Protein AF-A0A1F3D644-F1 (afdb_monomer)

Mean predicted aligned error: 4.01 Å

Nearest PDB structures (foldseek):
  5ezm-assembly1_A  TM=6.248E-01  e=5.198E-04  Cupriavidus metallidurans CH34
  5f15-assembly1_A  TM=6.757E-01  e=1.033E-03  Cupriavidus metallidurans CH34
  6p25-assembly1_B  TM=5.737E-01  e=3.617E-03  Saccharomyces cerevisiae W303
  6p2r-assembly1_A  TM=6.198E-01  e=1.266E-02  Saccharomyces cerevisiae W303
  6wby-assembly1_A  TM=5.459E-01  e=2.232E-01  Mycobacteroides abscessus

Secondary structure (DSSP, 8-state):
-HHHHHHHHHHHHHHHHHHHHTHHHHSS-TTHHHHHHHHHHHTT-TT---SS-GGGSTHHHHHHHHHHHHH---HHHHHHHHHHHHHHHHHHHHHHHHHHHH--HHHHHHHHHHHHTSHHHHHHTTSSSSHHHHHHHHHHHHHHHHHHTTSSS--HHHHHHHHHHHHHHHHH-GGGGHHHHHHHHHHHHSS--HHHHHHHHHHHHHHHHHHHHHHHHHHHHHHS--HHHHHHHHHHHTTT----GGGHHHHHTTTGGGHHHHHHHHHHHHHHHHH-TT-HHHHHHHHHHHHHHHHGGGSS---HHHHGGGHHHHHHHHHHHHGGGGGGHHHHHHHHHHHHHHHHHHHHHH--TTHHHHHHHHHHHHHHHHHHHHHHHHHHHHHHHHHHT--

pLDDT: mean 93.86, std 7.32, range [54.75, 98.75]

Structure (mmCIF, N/CA/C/O backbone):
data_AF-A0A1F3D644-F1
#
_entry.id   AF-A0A1F3D644-F1
#
loop_
_atom_site.group_PDB
_atom_site.id
_atom_site.type_symbol
_atom_site.label_atom_id
_atom_site.label_alt_id
_atom_site.label_comp_id
_atom_site.label_asym_id
_atom_site.label_entity_id
_atom_site.label_seq_id
_atom_site.pdbx_PDB_ins_code
_atom_site.Cartn_x
_atom_site.Cartn_y
_atom_site.Cartn_z
_atom_site.occupancy
_atom_site.B_iso_or_equiv
_atom_site.auth_seq_id
_atom_site.auth_comp_id
_atom_site.auth_asym_id
_atom_site.auth_atom_id
_atom_site.pdbx_PDB_model_num
ATOM 1 N N . MET A 1 1 ? -11.042 -21.777 6.339 1.00 71.31 1 MET A N 1
ATOM 2 C CA . MET A 1 1 ? -10.923 -22.038 4.882 1.00 71.31 1 MET A CA 1
ATOM 3 C C . MET A 1 1 ? -11.918 -21.221 4.054 1.00 71.31 1 MET A C 1
ATOM 5 O O . MET A 1 1 ? -11.476 -20.527 3.148 1.00 71.31 1 MET A O 1
ATOM 9 N N . ARG A 1 2 ? -13.222 -21.207 4.394 1.00 86.69 2 ARG A N 1
ATOM 10 C CA . ARG A 1 2 ? -14.263 -20.460 3.650 1.00 86.69 2 ARG A CA 1
ATOM 11 C C . ARG A 1 2 ? -13.953 -18.965 3.430 1.00 86.69 2 ARG A C 1
ATOM 13 O O . ARG A 1 2 ? -14.142 -18.473 2.323 1.00 86.69 2 ARG A O 1
ATOM 20 N N . THR A 1 3 ? -13.414 -18.254 4.426 1.00 89.75 3 THR A N 1
ATOM 21 C CA . THR A 1 3 ? -13.119 -16.812 4.293 1.00 89.75 3 THR A CA 1
ATOM 22 C C . THR A 1 3 ? -12.012 -16.511 3.279 1.00 89.75 3 THR A C 1
ATOM 24 O O . THR A 1 3 ? -12.145 -15.571 2.503 1.00 89.75 3 THR A O 1
ATOM 27 N N . ASN A 1 4 ? -10.954 -17.329 3.216 1.00 92.38 4 ASN A N 1
ATOM 28 C CA . ASN A 1 4 ? -9.869 -17.125 2.247 1.00 92.38 4 ASN A CA 1
ATOM 29 C C . ASN A 1 4 ? -10.370 -17.290 0.800 1.00 92.38 4 ASN A C 1
ATOM 31 O O . ASN A 1 4 ? -9.983 -16.510 -0.064 1.00 92.38 4 ASN A O 1
ATOM 35 N N . ILE A 1 5 ? -11.267 -18.255 0.554 1.00 96.38 5 ILE A N 1
ATOM 36 C CA . ILE A 1 5 ? -11.899 -18.454 -0.761 1.00 96.38 5 ILE A CA 1
ATOM 37 C C . ILE A 1 5 ? -12.723 -17.220 -1.138 1.00 96.38 5 ILE A C 1
ATOM 39 O O . ILE A 1 5 ? -12.602 -16.720 -2.250 1.00 96.38 5 ILE A O 1
ATOM 43 N N . LYS A 1 6 ? -13.502 -16.677 -0.191 1.00 97.38 6 LYS A N 1
ATOM 44 C CA . LYS A 1 6 ? -14.269 -15.443 -0.409 1.00 97.38 6 LYS A CA 1
ATOM 45 C C . LYS A 1 6 ? -13.363 -14.260 -0.766 1.00 97.38 6 LYS A C 1
ATOM 47 O O . LYS A 1 6 ? -13.674 -13.534 -1.699 1.00 97.38 6 LYS A O 1
ATOM 52 N N . VAL A 1 7 ? -12.251 -14.073 -0.049 1.00 97.88 7 VAL A N 1
ATOM 53 C CA . VAL A 1 7 ? -11.262 -13.020 -0.352 1.00 97.88 7 VAL A CA 1
ATOM 54 C C . VAL A 1 7 ? -10.728 -13.185 -1.775 1.00 97.88 7 VAL A C 1
ATOM 56 O O . VAL A 1 7 ? -10.781 -12.238 -2.551 1.00 97.88 7 VAL A O 1
ATOM 59 N N . PHE A 1 8 ? -10.279 -14.387 -2.138 1.00 98.19 8 PHE A N 1
ATOM 60 C CA . PHE A 1 8 ? -9.740 -14.665 -3.470 1.00 98.19 8 PHE A CA 1
ATOM 61 C C . PHE A 1 8 ? -10.771 -14.439 -4.586 1.00 98.19 8 PHE A C 1
ATOM 63 O O . PHE A 1 8 ? -10.467 -13.802 -5.593 1.00 98.19 8 PHE A O 1
ATOM 70 N N . PHE A 1 9 ? -12.005 -14.907 -4.394 1.00 98.38 9 PHE A N 1
ATOM 71 C CA . PHE A 1 9 ? -13.091 -14.728 -5.356 1.00 98.38 9 PHE A CA 1
ATOM 72 C C . PHE A 1 9 ? -13.423 -13.248 -5.577 1.00 98.38 9 PHE A C 1
ATOM 74 O O . PHE A 1 9 ? -13.484 -12.790 -6.715 1.00 98.38 9 PHE A O 1
ATOM 81 N N . THR A 1 10 ? -13.551 -12.472 -4.499 1.00 98.44 10 THR A N 1
ATOM 82 C CA . THR A 1 10 ? -13.788 -11.025 -4.581 1.00 98.44 10 THR A CA 1
ATOM 83 C C . THR A 1 10 ? -12.655 -10.300 -5.302 1.00 98.44 10 THR A C 1
ATOM 85 O O . THR A 1 10 ? -12.923 -9.475 -6.171 1.00 98.44 10 THR A O 1
ATOM 88 N N . LEU A 1 11 ? -11.397 -10.620 -4.981 1.00 98.56 11 LEU A N 1
ATOM 89 C CA . LEU A 1 11 ? -10.237 -10.050 -5.670 1.00 98.56 11 LEU A CA 1
ATOM 90 C C . LEU A 1 11 ? -10.244 -10.405 -7.160 1.00 98.56 11 LEU A C 1
ATOM 92 O O . LEU A 1 11 ? -9.953 -9.549 -7.983 1.00 98.56 11 LEU A O 1
ATOM 96 N N . THR A 1 12 ? -10.652 -11.623 -7.515 1.00 98.62 12 THR A N 1
ATOM 97 C CA . THR A 1 12 ? -10.769 -12.053 -8.916 1.00 98.62 12 THR A CA 1
ATOM 98 C C . THR A 1 12 ? -11.825 -11.254 -9.670 1.00 98.62 12 THR A C 1
ATOM 100 O O . THR A 1 12 ? -11.543 -10.743 -10.750 1.00 98.62 12 THR A O 1
ATOM 103 N N . ILE A 1 13 ? -13.014 -11.074 -9.086 1.00 98.56 13 ILE A N 1
ATOM 104 C CA . ILE A 1 13 ? -14.059 -10.234 -9.687 1.00 98.56 13 ILE A CA 1
ATOM 105 C C . ILE A 1 13 ? -13.549 -8.806 -9.883 1.00 98.56 13 ILE A C 1
ATOM 107 O O . ILE A 1 13 ? -13.704 -8.248 -10.965 1.00 98.56 13 ILE A O 1
ATOM 111 N N . LEU A 1 14 ? -12.923 -8.214 -8.862 1.00 98.50 14 LEU A N 1
ATOM 112 C CA . LEU A 1 14 ? -12.411 -6.847 -8.956 1.00 98.50 14 LEU A CA 1
ATOM 113 C C . LEU A 1 14 ? -11.285 -6.717 -9.982 1.00 98.50 14 LEU A C 1
ATOM 115 O O . LEU A 1 14 ? -11.281 -5.748 -10.730 1.00 98.50 14 LEU A O 1
ATOM 119 N N . ALA A 1 15 ? -10.383 -7.696 -10.076 1.00 98.31 15 ALA A N 1
ATOM 120 C CA . ALA A 1 15 ? -9.343 -7.708 -11.097 1.00 98.31 15 ALA A CA 1
ATOM 121 C C . ALA A 1 15 ? -9.950 -7.706 -12.508 1.00 98.31 15 ALA A C 1
ATOM 123 O O . ALA A 1 15 ? -9.527 -6.915 -13.344 1.00 98.31 15 ALA A O 1
ATOM 124 N N . ILE A 1 16 ? -10.985 -8.519 -12.753 1.00 98.31 16 ILE A N 1
ATOM 125 C CA . ILE A 1 16 ? -11.714 -8.546 -14.031 1.00 98.31 16 ILE A CA 1
ATOM 126 C C . ILE A 1 16 ? -12.410 -7.202 -14.293 1.00 98.31 16 ILE A C 1
ATOM 128 O O . ILE A 1 16 ? -12.305 -6.647 -15.385 1.00 98.31 16 ILE A O 1
ATOM 132 N N . VAL A 1 17 ? -13.090 -6.638 -13.293 1.00 98.12 17 VAL A N 1
ATOM 133 C CA . VAL A 1 17 ? -13.764 -5.336 -13.420 1.00 98.12 17 VAL A CA 1
ATOM 134 C C . VAL A 1 17 ? -12.760 -4.229 -13.755 1.00 98.12 17 VAL A C 1
ATOM 136 O O . VAL A 1 17 ? -12.981 -3.469 -14.694 1.00 98.12 17 VAL A O 1
ATOM 139 N N . TYR A 1 18 ? -11.636 -4.151 -13.041 1.00 97.75 18 TYR A N 1
ATOM 140 C CA . TYR A 1 18 ? -10.585 -3.160 -13.298 1.00 97.75 18 TYR A CA 1
ATOM 141 C C . TYR A 1 18 ? -9.893 -3.399 -14.634 1.00 97.75 18 TYR A C 1
ATOM 143 O O . TYR A 1 18 ? -9.520 -2.437 -15.310 1.00 97.75 18 TYR A O 1
ATOM 151 N N . TRP A 1 19 ? -9.770 -4.667 -15.039 1.00 96.12 19 TRP A N 1
ATOM 152 C CA . TRP A 1 19 ? -9.235 -5.037 -16.338 1.00 96.12 19 TRP A CA 1
ATOM 153 C C . TRP A 1 19 ? -9.996 -4.331 -17.459 1.00 96.12 19 TRP A C 1
ATOM 155 O O . TRP A 1 19 ? -9.371 -3.632 -18.255 1.00 96.12 19 TRP A O 1
ATOM 165 N N . PHE A 1 20 ? -11.325 -4.453 -17.456 1.00 97.12 20 PHE A N 1
ATOM 166 C CA . PHE A 1 20 ? -12.195 -3.884 -18.484 1.00 97.12 20 PHE A CA 1
ATOM 167 C C . PHE A 1 20 ? -12.433 -2.380 -18.329 1.00 97.12 20 PHE A C 1
ATOM 169 O O . PHE A 1 20 ? -12.376 -1.654 -19.318 1.00 97.12 20 PHE A O 1
ATOM 176 N N . LEU A 1 21 ? -12.678 -1.887 -17.110 1.00 96.69 21 LEU A N 1
ATOM 177 C CA . LEU A 1 21 ? -13.013 -0.473 -16.905 1.00 96.69 21 LEU A CA 1
ATOM 178 C C . LEU A 1 21 ? -11.861 0.466 -17.268 1.00 96.69 21 LEU A C 1
ATOM 180 O O . LEU A 1 21 ? -12.111 1.535 -17.817 1.00 96.69 21 LEU A O 1
ATOM 184 N N . PHE A 1 22 ? -10.616 0.084 -16.977 1.00 96.06 22 PHE A N 1
ATOM 185 C CA . PHE A 1 22 ? -9.446 0.953 -17.148 1.00 96.06 22 PHE A CA 1
ATOM 186 C C . PHE A 1 22 ? -8.514 0.519 -18.286 1.00 96.06 22 PHE A C 1
ATOM 188 O O . PHE A 1 22 ? -7.377 0.984 -18.351 1.00 96.06 22 PHE A O 1
ATOM 195 N N . ASP A 1 23 ? -8.973 -0.344 -19.200 1.00 94.62 23 ASP A N 1
ATOM 196 C CA . ASP A 1 23 ? -8.156 -0.803 -20.334 1.00 94.62 23 ASP A CA 1
ATOM 197 C C . ASP A 1 23 ? -7.649 0.360 -21.201 1.00 94.62 23 ASP A C 1
ATOM 199 O O . ASP A 1 23 ? -6.472 0.411 -21.549 1.00 94.62 23 ASP A O 1
ATOM 203 N N . PHE A 1 24 ? -8.501 1.366 -21.426 1.00 93.06 24 PHE A N 1
ATOM 204 C CA . PHE A 1 24 ? -8.163 2.559 -22.208 1.00 93.06 24 PHE A CA 1
ATOM 205 C C . PHE A 1 24 ? -7.002 3.386 -21.628 1.00 93.06 24 PHE A C 1
ATOM 207 O O . PHE A 1 24 ? -6.379 4.142 -22.356 1.00 93.06 24 PHE A O 1
ATOM 214 N N . LEU A 1 25 ? -6.707 3.264 -20.330 1.00 91.19 25 LEU A N 1
ATOM 215 C CA . LEU A 1 25 ? -5.585 3.966 -19.698 1.00 91.19 25 LEU A CA 1
ATOM 216 C C . LEU A 1 25 ? -4.319 3.121 -19.632 1.00 91.19 25 LEU A C 1
ATOM 218 O O . LEU A 1 25 ? -3.231 3.680 -19.519 1.00 91.19 25 LEU A O 1
ATOM 222 N N . ARG A 1 26 ? -4.459 1.790 -19.627 1.00 88.06 26 ARG A N 1
ATOM 223 C CA . ARG A 1 26 ? -3.388 0.848 -19.281 1.00 88.06 26 ARG A CA 1
ATOM 224 C C . ARG A 1 26 ? -2.208 0.933 -20.240 1.00 88.06 26 ARG A C 1
ATOM 226 O O . ARG A 1 26 ? -1.066 0.776 -19.816 1.00 88.06 26 ARG A O 1
ATOM 233 N N . TRP A 1 27 ? -2.501 1.155 -21.516 1.00 82.94 27 TRP A N 1
ATOM 234 C CA . TRP A 1 27 ? -1.526 1.096 -22.603 1.00 82.94 27 TRP A CA 1
ATOM 235 C C . TRP A 1 27 ? -0.935 2.461 -22.964 1.00 82.94 27 TRP A C 1
ATOM 237 O O . TRP A 1 27 ? 0.142 2.519 -23.545 1.00 82.94 27 TRP A O 1
ATOM 247 N N . GLU A 1 28 ? -1.605 3.547 -22.580 1.00 82.06 28 GLU A N 1
ATOM 248 C CA . GLU A 1 28 ? -1.238 4.924 -22.939 1.00 82.06 28 GLU A CA 1
ATOM 249 C C . GLU A 1 28 ? -0.418 5.632 -21.845 1.00 82.06 28 GLU A C 1
ATOM 251 O O . GLU A 1 28 ? -0.185 6.838 -21.907 1.00 82.06 28 GLU A O 1
ATOM 256 N N . GLN A 1 29 ? 0.031 4.909 -20.811 1.00 84.00 29 GLN A N 1
ATOM 257 C CA . GLN A 1 29 ? 0.838 5.514 -19.752 1.00 84.00 29 GLN A CA 1
ATOM 258 C C . GLN A 1 29 ? 2.252 5.830 -20.236 1.00 84.00 29 GLN A C 1
ATOM 260 O O . GLN A 1 29 ? 2.992 4.943 -20.661 1.00 84.00 29 GLN A O 1
ATOM 265 N N . PHE A 1 30 ? 2.661 7.082 -20.037 1.00 83.88 30 PHE A N 1
ATOM 266 C CA . PHE A 1 30 ? 3.995 7.590 -20.368 1.00 83.88 30 PHE A CA 1
ATOM 267 C C . PHE A 1 30 ? 5.147 6.742 -19.795 1.00 83.88 30 PHE A C 1
ATOM 269 O O . PHE A 1 30 ? 6.180 6.565 -20.434 1.00 83.88 30 PHE A O 1
ATOM 276 N N . ASP A 1 31 ? 4.960 6.175 -18.602 1.00 88.19 31 ASP A N 1
ATOM 277 C CA . ASP A 1 31 ? 5.988 5.396 -17.905 1.00 88.19 31 ASP A CA 1
ATOM 278 C C . ASP A 1 31 ? 6.139 3.957 -18.445 1.00 88.19 31 ASP A C 1
ATOM 280 O O . ASP A 1 31 ? 7.180 3.328 -18.247 1.00 88.19 31 ASP A O 1
ATOM 284 N N . THR A 1 32 ? 5.119 3.406 -19.111 1.00 92.12 32 THR A N 1
ATOM 285 C CA . THR A 1 32 ? 5.095 1.994 -19.531 1.00 92.12 32 THR A CA 1
ATOM 286 C C . THR A 1 32 ? 6.203 1.631 -20.527 1.00 92.12 32 THR A C 1
ATOM 288 O O . THR A 1 32 ? 6.895 0.637 -20.280 1.00 92.12 32 THR A O 1
ATOM 291 N N . PRO A 1 33 ? 6.450 2.411 -21.601 1.00 93.56 33 PRO A N 1
ATOM 292 C CA . PRO A 1 33 ? 7.574 2.161 -22.501 1.00 93.56 33 PRO A CA 1
ATOM 293 C C . PRO A 1 33 ? 8.923 2.130 -21.769 1.00 93.56 33 PRO A C 1
ATOM 295 O O . PRO A 1 33 ? 9.761 1.288 -22.075 1.00 93.56 33 PRO A O 1
ATOM 298 N N . SER A 1 34 ? 9.096 2.964 -20.737 1.00 92.81 34 SER A N 1
ATOM 299 C CA . SER A 1 34 ? 10.322 3.018 -19.928 1.00 92.81 34 SER A CA 1
ATOM 300 C C . SER A 1 34 ? 10.576 1.727 -19.151 1.00 92.81 34 SER A C 1
ATOM 302 O O . SER A 1 34 ? 11.695 1.224 -19.126 1.00 92.81 34 SER A O 1
ATOM 304 N N . PHE A 1 35 ? 9.538 1.146 -18.539 1.00 95.19 35 PHE A N 1
ATOM 305 C CA . PHE A 1 35 ? 9.670 -0.130 -17.827 1.00 95.19 35 PHE A CA 1
ATOM 306 C C . PHE A 1 35 ? 9.973 -1.297 -18.773 1.00 95.19 35 PHE A C 1
ATOM 308 O O . PHE A 1 35 ? 10.780 -2.162 -18.436 1.00 95.19 35 PHE A O 1
ATOM 315 N N . ILE A 1 36 ? 9.355 -1.318 -19.957 1.00 96.50 36 ILE A N 1
ATOM 316 C CA . ILE A 1 36 ? 9.615 -2.345 -20.976 1.00 96.50 36 ILE A CA 1
ATOM 317 C C . ILE A 1 36 ? 11.047 -2.210 -21.513 1.00 96.50 36 ILE A C 1
ATOM 319 O O . ILE A 1 36 ? 11.777 -3.199 -21.543 1.00 96.50 36 ILE A O 1
ATOM 323 N N . GLY A 1 37 ? 11.458 -0.993 -21.880 1.00 96.56 37 GLY A N 1
ATOM 324 C CA . GLY A 1 37 ? 12.810 -0.695 -22.353 1.00 96.56 37 GLY A CA 1
ATOM 325 C C . GLY A 1 37 ? 13.875 -1.032 -21.311 1.00 96.56 37 GLY A C 1
ATOM 326 O O . GLY A 1 37 ? 14.861 -1.683 -21.644 1.00 96.56 37 GLY A O 1
ATOM 327 N N . GLY A 1 38 ? 13.645 -0.682 -20.042 1.00 96.00 38 GLY A N 1
ATOM 328 C CA . GLY A 1 38 ? 14.561 -0.999 -18.946 1.00 96.00 38 GLY A CA 1
ATOM 329 C C . GLY A 1 38 ? 14.694 -2.504 -18.697 1.00 96.00 38 GLY A C 1
ATOM 330 O O . GLY A 1 38 ? 15.798 -2.988 -18.464 1.00 96.00 38 GLY A O 1
ATOM 331 N N . ALA A 1 39 ? 13.597 -3.264 -18.791 1.00 97.44 39 ALA A N 1
ATOM 332 C CA . ALA A 1 39 ? 13.635 -4.724 -18.669 1.00 97.44 39 ALA A CA 1
ATOM 333 C C . ALA A 1 39 ? 14.440 -5.383 -19.797 1.00 97.44 39 ALA A C 1
ATOM 335 O O . ALA A 1 39 ? 15.214 -6.298 -19.534 1.00 97.44 39 ALA A O 1
ATOM 336 N N . ARG A 1 40 ? 14.305 -4.884 -21.029 1.00 97.88 40 ARG A N 1
ATOM 337 C CA . ARG A 1 40 ? 15.105 -5.332 -22.177 1.00 97.88 40 ARG A CA 1
ATOM 338 C C . ARG A 1 40 ? 16.577 -4.977 -22.035 1.00 97.88 40 ARG A C 1
ATOM 340 O O . ARG A 1 40 ? 17.432 -5.840 -22.214 1.00 97.88 40 ARG A O 1
ATOM 347 N N . LEU A 1 41 ? 16.865 -3.735 -21.644 1.00 96.75 41 LEU A N 1
ATOM 348 C CA . LEU A 1 41 ? 18.227 -3.243 -21.443 1.00 96.75 41 LEU A CA 1
ATOM 349 C C . LEU A 1 41 ? 18.972 -4.050 -20.372 1.00 96.75 41 LEU A C 1
ATOM 351 O O . LEU A 1 41 ? 20.143 -4.373 -20.557 1.00 96.75 41 LEU A O 1
ATOM 355 N N . LEU A 1 42 ? 18.283 -4.443 -19.294 1.00 96.19 42 LEU A N 1
ATOM 356 C CA . LEU A 1 42 ? 18.851 -5.267 -18.222 1.00 96.19 42 LEU A CA 1
ATOM 357 C C . LEU A 1 42 ? 19.388 -6.625 -18.726 1.00 96.19 42 LEU A C 1
ATOM 359 O O . LEU A 1 42 ? 20.296 -7.183 -18.121 1.00 96.19 42 LEU A O 1
ATOM 363 N N . PHE A 1 43 ? 18.871 -7.141 -19.844 1.00 96.75 43 PHE A N 1
ATOM 364 C CA . PHE A 1 43 ? 19.288 -8.419 -20.437 1.00 96.75 43 PHE A CA 1
ATOM 365 C C . PHE A 1 43 ? 19.945 -8.266 -21.818 1.00 96.75 43 PHE A C 1
ATOM 367 O O . PHE A 1 43 ? 20.134 -9.261 -22.512 1.00 96.75 43 PHE A O 1
ATOM 374 N N . GLY A 1 44 ? 20.299 -7.041 -22.228 1.00 95.75 44 GLY A N 1
ATOM 375 C CA . GLY A 1 44 ? 20.935 -6.785 -23.526 1.00 95.75 44 GLY A CA 1
ATOM 376 C C . GLY A 1 44 ? 20.052 -7.120 -24.734 1.00 95.75 44 GLY A C 1
ATOM 377 O O . GLY A 1 44 ? 20.571 -7.482 -25.784 1.00 95.75 44 GLY A O 1
ATOM 378 N N . LEU A 1 45 ? 18.727 -7.041 -24.579 1.00 96.94 45 LEU A N 1
ATOM 379 C CA . LEU A 1 45 ? 17.757 -7.333 -25.636 1.00 96.94 45 LEU A CA 1
ATOM 380 C C . LEU A 1 45 ? 17.520 -6.116 -26.545 1.00 96.94 45 LEU A C 1
ATOM 382 O O . LEU A 1 45 ? 17.560 -4.966 -26.093 1.00 96.94 45 LEU A O 1
ATOM 386 N N . ASP A 1 46 ? 17.196 -6.377 -27.814 1.00 96.00 46 ASP A N 1
ATOM 387 C CA . ASP A 1 46 ? 16.926 -5.341 -28.815 1.00 96.00 46 ASP A CA 1
ATOM 388 C C . ASP A 1 46 ? 15.790 -4.393 -28.405 1.00 96.00 46 ASP A C 1
ATOM 390 O O . ASP A 1 46 ? 14.750 -4.784 -27.862 1.00 96.00 46 ASP A O 1
ATOM 394 N N . GLY A 1 47 ? 15.979 -3.103 -28.693 1.00 92.81 47 GLY A N 1
ATOM 395 C CA . GLY A 1 47 ? 15.043 -2.055 -28.286 1.00 92.81 47 GLY A CA 1
ATOM 396 C C . GLY A 1 47 ? 15.021 -1.806 -26.774 1.00 92.81 47 GLY A C 1
ATOM 397 O O . GLY A 1 47 ? 14.041 -1.256 -26.271 1.00 92.81 47 GLY A O 1
ATOM 398 N N . GLY A 1 48 ? 16.060 -2.224 -26.045 1.00 93.38 48 GLY A N 1
ATOM 399 C CA . GLY A 1 48 ? 16.314 -1.818 -24.668 1.00 93.38 48 GLY A CA 1
ATOM 400 C C . GLY A 1 48 ? 16.808 -0.373 -24.585 1.00 93.38 48 GLY A C 1
ATOM 401 O O . GLY A 1 48 ? 17.721 0.030 -25.299 1.00 93.38 48 GLY A O 1
ATOM 402 N N . TYR A 1 49 ? 16.195 0.419 -23.713 1.00 92.00 49 TYR A N 1
ATOM 403 C CA . TYR A 1 49 ? 16.576 1.805 -23.438 1.00 92.00 49 TYR A CA 1
ATOM 404 C C . TYR A 1 49 ? 16.076 2.197 -22.050 1.00 92.00 49 TYR A C 1
ATOM 406 O O . TYR A 1 49 ? 15.083 1.655 -21.566 1.00 92.00 49 TYR A O 1
ATOM 414 N N . ASP A 1 50 ? 16.736 3.162 -21.415 1.00 85.44 50 ASP A N 1
ATOM 415 C CA . ASP A 1 50 ? 16.336 3.638 -20.095 1.00 85.44 50 ASP A CA 1
ATOM 416 C C . ASP A 1 50 ? 16.359 5.166 -20.004 1.00 85.44 50 ASP A C 1
ATOM 418 O O . ASP A 1 50 ? 17.351 5.785 -19.637 1.00 85.44 50 ASP A O 1
ATOM 422 N N . PHE A 1 51 ? 15.230 5.786 -20.347 1.00 82.19 51 PHE A N 1
ATOM 423 C CA . PHE A 1 51 ? 15.099 7.246 -20.340 1.00 82.19 51 PHE A CA 1
ATOM 424 C C . PHE A 1 51 ? 14.599 7.825 -19.005 1.00 82.19 51 PHE A C 1
ATO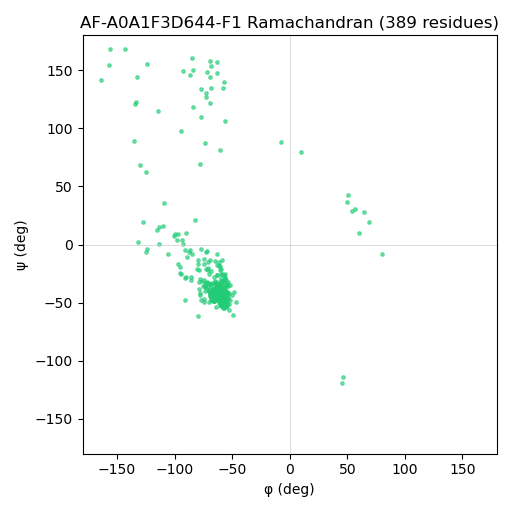M 426 O O . PHE A 1 51 ? 14.511 9.041 -18.865 1.00 82.19 51 PHE A O 1
ATOM 433 N N . GLN A 1 52 ? 14.249 6.984 -18.022 1.00 82.62 52 GLN A N 1
ATOM 434 C CA . GLN A 1 52 ? 13.803 7.428 -16.687 1.00 82.62 52 GLN A CA 1
ATOM 435 C C . GLN A 1 52 ? 14.595 6.756 -15.553 1.00 82.62 52 GLN A C 1
ATOM 437 O O . GLN A 1 52 ? 14.125 6.704 -14.408 1.00 82.62 52 GLN A O 1
ATOM 442 N N . SER A 1 53 ? 15.778 6.223 -15.873 1.00 84.88 53 SER A N 1
ATOM 443 C CA . SER A 1 53 ? 16.662 5.493 -14.959 1.00 84.88 53 SER A CA 1
ATOM 444 C C . SER A 1 53 ? 15.932 4.383 -14.183 1.00 84.88 53 SER A C 1
ATOM 446 O O . SER A 1 53 ? 16.078 4.232 -12.963 1.00 84.88 53 SER A O 1
ATOM 448 N N . ARG A 1 54 ? 15.071 3.626 -14.868 1.00 89.56 54 ARG A N 1
ATOM 449 C CA . ARG A 1 54 ? 14.331 2.469 -14.353 1.00 89.56 54 ARG A CA 1
ATOM 450 C C . ARG A 1 54 ? 15.261 1.341 -13.922 1.00 89.56 54 ARG A C 1
ATOM 452 O O . ARG A 1 54 ? 14.887 0.622 -12.998 1.00 89.56 54 ARG A O 1
ATOM 459 N N . LEU A 1 55 ? 16.469 1.241 -14.482 1.00 91.75 55 LEU A N 1
ATOM 460 C CA . LEU A 1 55 ? 17.500 0.293 -14.050 1.00 91.75 55 LEU A CA 1
ATOM 461 C C . LEU A 1 55 ? 17.849 0.444 -12.566 1.00 91.75 55 LEU A C 1
ATOM 463 O O . LEU A 1 55 ? 18.124 -0.557 -11.914 1.00 91.75 55 LEU A O 1
ATOM 467 N N . THR A 1 56 ? 17.712 1.649 -11.990 1.00 88.62 56 THR A N 1
ATOM 468 C CA . THR A 1 56 ? 17.860 1.896 -10.536 1.00 88.62 56 THR A CA 1
ATOM 469 C C . THR A 1 56 ? 16.831 1.170 -9.661 1.00 88.62 56 THR A C 1
ATOM 471 O O . THR A 1 56 ? 16.955 1.160 -8.436 1.00 88.62 56 THR A O 1
ATOM 474 N N . LYS A 1 57 ? 15.819 0.547 -10.277 1.00 91.12 57 LYS A N 1
ATOM 475 C CA . LYS A 1 57 ? 14.792 -0.284 -9.641 1.00 91.12 57 LYS A CA 1
ATOM 476 C C . LYS A 1 57 ? 14.753 -1.673 -10.286 1.00 91.12 57 LYS A C 1
ATOM 478 O O . LYS A 1 57 ? 13.742 -2.055 -10.885 1.00 91.12 57 LYS A O 1
ATOM 483 N N . PRO A 1 58 ? 15.842 -2.448 -10.195 1.00 94.38 58 PRO A N 1
ATOM 484 C CA . PRO A 1 58 ? 16.018 -3.616 -11.047 1.00 94.38 58 PRO A CA 1
ATOM 485 C C . PRO A 1 58 ? 15.056 -4.750 -10.695 1.00 94.38 58 PRO A C 1
ATOM 487 O O . PRO A 1 58 ? 14.706 -5.539 -11.566 1.00 94.38 58 PRO A O 1
ATOM 490 N N . LEU A 1 59 ? 14.567 -4.831 -9.450 1.00 96.50 59 LEU A N 1
ATOM 491 C CA . LEU A 1 59 ? 13.787 -5.986 -8.998 1.00 96.50 59 LEU A CA 1
ATOM 492 C C . LEU A 1 59 ? 12.531 -6.218 -9.848 1.00 96.50 59 LEU A C 1
ATOM 494 O O . LEU A 1 59 ? 12.202 -7.358 -10.162 1.00 96.50 59 LEU A O 1
ATOM 498 N N . ILE A 1 60 ? 11.841 -5.142 -10.237 1.00 96.69 60 ILE A N 1
ATOM 499 C CA . ILE A 1 60 ? 10.619 -5.243 -11.045 1.00 96.69 60 ILE A CA 1
ATOM 500 C C . ILE A 1 60 ? 10.913 -5.627 -12.505 1.00 96.69 60 ILE A C 1
ATOM 502 O O . ILE A 1 60 ? 10.020 -6.119 -13.187 1.00 96.69 60 ILE A O 1
ATOM 506 N N . LEU A 1 61 ? 12.144 -5.394 -12.971 1.00 97.44 61 LEU A N 1
ATOM 507 C CA . LEU A 1 61 ? 12.591 -5.583 -14.351 1.00 97.44 61 LEU A CA 1
ATOM 508 C C . LEU A 1 61 ? 13.134 -6.995 -14.608 1.00 97.44 61 LEU A C 1
ATOM 510 O O . LEU A 1 61 ? 13.043 -7.481 -15.734 1.00 97.44 61 LEU A O 1
ATOM 514 N N . ILE A 1 62 ? 13.671 -7.652 -13.570 1.00 97.50 62 ILE A N 1
ATOM 515 C CA . ILE A 1 62 ? 14.334 -8.962 -13.679 1.00 97.50 62 ILE A CA 1
ATOM 516 C C . ILE A 1 62 ? 13.407 -10.008 -14.299 1.00 97.50 62 ILE A C 1
ATOM 518 O O . ILE A 1 62 ? 13.786 -10.643 -15.276 1.00 97.50 62 ILE A O 1
ATOM 522 N N . LEU A 1 63 ? 12.200 -10.197 -13.754 1.00 97.75 63 LEU A N 1
ATOM 523 C CA . LEU A 1 63 ? 11.308 -11.260 -14.223 1.00 97.75 63 LEU A CA 1
ATOM 524 C C . LEU A 1 63 ? 10.831 -11.023 -15.673 1.00 97.75 63 LEU A C 1
ATOM 526 O O . LEU A 1 63 ? 10.961 -11.946 -16.475 1.00 97.75 63 LEU A O 1
ATOM 530 N N . PRO A 1 64 ? 10.340 -9.828 -16.064 1.00 98.12 64 PRO A N 1
ATOM 531 C CA . PRO A 1 64 ? 9.966 -9.560 -17.453 1.00 98.12 64 PRO A CA 1
ATOM 532 C C . PRO A 1 64 ? 11.116 -9.696 -18.452 1.00 98.12 64 PRO A C 1
ATOM 534 O O . PRO A 1 64 ? 10.917 -10.306 -19.500 1.00 98.12 64 PRO A O 1
ATOM 537 N N . GLY A 1 65 ? 12.301 -9.171 -18.127 1.00 97.94 65 GLY A N 1
ATOM 538 C CA . GLY A 1 65 ? 13.467 -9.255 -19.009 1.00 97.94 65 GLY A CA 1
ATOM 539 C C . GLY A 1 65 ? 13.996 -10.683 -19.147 1.00 97.94 65 GLY A C 1
ATOM 540 O O . GLY A 1 65 ? 14.240 -11.144 -20.258 1.00 97.94 65 GLY A O 1
ATOM 541 N N . PHE A 1 66 ? 14.077 -11.425 -18.037 1.00 98.44 66 PHE A N 1
ATOM 542 C CA . PHE A 1 66 ? 14.519 -12.818 -18.048 1.00 98.44 66 PHE A CA 1
ATOM 543 C C . PHE A 1 66 ? 13.588 -13.701 -18.881 1.00 98.44 66 PHE A C 1
ATOM 545 O O . PHE A 1 66 ? 14.059 -14.478 -19.704 1.00 98.44 66 PHE A O 1
ATOM 552 N N . ILE A 1 67 ? 12.268 -13.571 -18.699 1.00 98.44 67 ILE A N 1
ATOM 553 C CA . ILE A 1 67 ? 11.285 -14.364 -19.448 1.00 98.44 67 ILE A CA 1
ATOM 554 C C . ILE A 1 67 ? 11.339 -14.044 -20.945 1.00 98.44 67 ILE A C 1
ATOM 556 O O . ILE A 1 67 ? 11.280 -14.976 -21.746 1.00 98.44 67 ILE A O 1
ATOM 560 N N . GLU A 1 68 ? 11.492 -12.777 -21.342 1.00 98.25 68 GLU A N 1
ATOM 561 C CA . GLU A 1 68 ? 11.692 -12.445 -22.759 1.00 98.25 68 GLU A CA 1
ATOM 562 C C . GLU A 1 68 ? 12.982 -13.074 -23.295 1.00 98.25 68 GLU A C 1
ATOM 564 O O . GLU A 1 68 ? 12.944 -13.714 -24.342 1.00 98.25 68 GLU A O 1
ATOM 569 N N . PHE A 1 69 ? 14.088 -12.977 -22.551 1.00 98.19 69 PHE A N 1
ATOM 570 C CA . PHE A 1 69 ? 15.376 -13.555 -22.939 1.00 98.19 69 PHE A CA 1
ATOM 571 C C . PHE A 1 69 ? 15.293 -15.067 -23.207 1.00 98.19 69 PHE A C 1
ATOM 573 O O . PHE A 1 69 ? 15.888 -15.546 -24.168 1.00 98.19 69 PHE A O 1
ATOM 580 N N . ILE A 1 70 ? 14.533 -15.820 -22.400 1.00 98.44 70 ILE A N 1
ATOM 581 C CA . ILE A 1 70 ? 14.433 -17.282 -22.554 1.00 98.44 70 ILE A CA 1
ATOM 582 C C . ILE A 1 70 ? 13.294 -17.760 -23.466 1.00 98.44 70 ILE A C 1
ATOM 584 O O . ILE A 1 70 ? 13.390 -18.847 -24.028 1.00 98.44 70 ILE A O 1
ATOM 588 N N . THR A 1 71 ? 12.191 -17.011 -23.580 1.00 98.06 71 THR A N 1
ATOM 589 C CA . THR A 1 71 ? 10.956 -17.488 -24.244 1.00 98.06 71 THR A CA 1
ATOM 590 C C . THR A 1 71 ? 10.456 -16.591 -25.371 1.00 98.06 71 THR A C 1
ATOM 592 O O . THR A 1 71 ? 9.481 -16.946 -26.030 1.00 98.06 71 THR A O 1
ATOM 595 N N . TYR A 1 72 ? 11.066 -15.420 -25.574 1.00 97.00 72 TYR A N 1
ATOM 596 C CA . TYR A 1 72 ? 10.603 -14.368 -26.487 1.00 97.00 72 TYR A CA 1
ATOM 597 C C . TYR A 1 72 ? 9.208 -13.799 -26.162 1.00 97.00 72 TYR A C 1
ATOM 599 O O . TYR A 1 72 ? 8.641 -13.027 -26.939 1.00 97.00 72 TYR A O 1
ATOM 607 N N . VAL A 1 73 ? 8.630 -14.134 -25.000 1.00 98.12 73 VAL A N 1
ATOM 608 C CA . VAL A 1 73 ? 7.379 -13.525 -24.533 1.00 98.12 73 VAL A CA 1
ATOM 609 C C . VAL A 1 73 ? 7.633 -12.063 -24.173 1.00 98.12 73 VAL A C 1
ATOM 611 O O . VAL A 1 73 ? 8.420 -11.751 -23.285 1.00 98.12 73 VAL A O 1
ATOM 614 N N . HIS A 1 74 ? 6.906 -11.160 -24.832 1.00 97.25 74 HIS A N 1
ATOM 615 C CA . HIS A 1 74 ? 7.090 -9.719 -24.667 1.00 97.25 74 HIS A CA 1
ATOM 616 C C . HIS A 1 74 ? 6.907 -9.259 -23.193 1.00 97.25 74 HIS A C 1
ATOM 618 O O . HIS A 1 74 ? 5.876 -9.585 -22.585 1.00 97.25 74 HIS A O 1
ATOM 624 N N . PRO A 1 75 ? 7.791 -8.398 -22.632 1.00 97.00 75 PRO A N 1
ATOM 6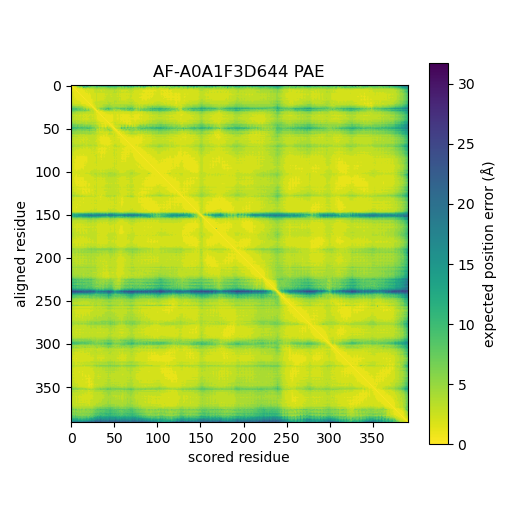25 C CA . PRO A 1 75 ? 7.825 -8.034 -21.210 1.00 97.00 75 PRO A CA 1
ATOM 626 C C . PRO A 1 75 ? 6.509 -7.490 -20.674 1.00 97.00 75 PRO A C 1
ATOM 628 O O . PRO A 1 75 ? 6.133 -7.766 -19.539 1.00 97.00 75 PRO A O 1
ATOM 631 N N . LYS A 1 76 ? 5.770 -6.738 -21.503 1.00 95.62 76 LYS A N 1
ATOM 632 C CA . LYS A 1 76 ? 4.448 -6.187 -21.156 1.00 95.62 76 LYS A CA 1
ATOM 633 C C . LYS A 1 76 ? 3.497 -7.232 -20.551 1.00 95.62 76 LYS A C 1
ATOM 635 O O . LYS A 1 76 ? 2.809 -6.928 -19.582 1.00 95.62 76 LYS A O 1
ATOM 640 N N . TYR A 1 77 ? 3.472 -8.456 -21.085 1.00 96.25 77 TYR A N 1
ATOM 641 C CA . TYR A 1 77 ? 2.585 -9.514 -20.593 1.00 96.25 77 TYR A CA 1
ATOM 642 C C . TYR A 1 77 ? 3.065 -10.068 -19.251 1.00 96.25 77 TYR A C 1
ATOM 644 O O . TYR A 1 77 ? 2.259 -10.335 -18.361 1.00 96.25 77 TYR A O 1
ATOM 652 N N . VAL A 1 78 ? 4.383 -10.166 -19.075 1.00 97.75 78 VAL A N 1
ATOM 653 C CA . VAL A 1 78 ? 5.006 -10.632 -17.833 1.00 97.75 78 VAL A CA 1
ATOM 654 C C . VAL A 1 78 ? 4.827 -9.608 -16.712 1.00 97.75 78 VAL A C 1
ATOM 656 O O . VAL A 1 78 ? 4.480 -9.985 -15.596 1.00 97.75 78 VAL A O 1
ATOM 659 N N . PHE A 1 79 ? 4.955 -8.309 -17.005 1.00 96.88 79 PHE A N 1
ATOM 660 C CA . PHE A 1 79 ? 4.633 -7.239 -16.055 1.00 96.88 79 PHE A CA 1
ATOM 661 C C . PHE A 1 79 ? 3.182 -7.307 -15.585 1.00 96.88 79 PHE A C 1
ATOM 663 O O . PHE A 1 79 ? 2.918 -7.184 -14.393 1.00 96.88 79 PHE A O 1
ATOM 670 N N . ILE A 1 80 ? 2.239 -7.520 -16.505 1.00 96.25 80 ILE A N 1
ATOM 671 C CA . ILE A 1 80 ? 0.821 -7.655 -16.157 1.00 96.25 80 ILE A CA 1
ATOM 672 C C . ILE A 1 80 ? 0.617 -8.853 -15.238 1.00 96.25 80 ILE A C 1
ATOM 674 O O . ILE A 1 80 ? -0.008 -8.713 -14.191 1.00 96.25 80 ILE A O 1
ATOM 678 N N . PHE A 1 81 ? 1.180 -10.010 -15.587 1.00 97.75 81 PHE A N 1
ATOM 679 C CA . PHE A 1 81 ? 1.103 -11.205 -14.753 1.00 97.75 81 PHE A CA 1
ATOM 680 C C . PHE A 1 81 ? 1.674 -10.965 -13.346 1.00 97.75 81 PHE A C 1
ATOM 682 O O . PHE A 1 81 ? 1.023 -11.256 -12.341 1.00 97.75 81 PHE A O 1
ATOM 689 N N . GLN A 1 82 ? 2.855 -10.354 -13.264 1.00 97.62 82 GLN A N 1
ATOM 690 C CA . GLN A 1 82 ? 3.496 -9.982 -12.007 1.00 97.62 82 GLN A CA 1
ATOM 691 C C . GLN A 1 82 ? 2.634 -9.017 -11.177 1.00 97.62 82 GLN A C 1
ATOM 693 O O . GLN A 1 82 ? 2.482 -9.194 -9.967 1.00 97.62 82 GLN A O 1
ATOM 698 N N . ASN A 1 83 ? 2.020 -8.024 -11.815 1.00 97.75 83 ASN A N 1
ATOM 699 C CA . ASN A 1 83 ? 1.169 -7.052 -11.138 1.00 97.75 83 ASN A CA 1
ATOM 700 C C . ASN A 1 83 ? -0.168 -7.646 -10.695 1.00 97.75 83 ASN A C 1
ATOM 702 O O . ASN A 1 83 ? -0.640 -7.309 -9.612 1.00 97.75 83 ASN A O 1
ATOM 706 N N . VAL A 1 84 ? -0.722 -8.606 -11.438 1.00 98.31 84 VAL A N 1
ATOM 707 C CA . VAL A 1 84 ? -1.858 -9.418 -10.983 1.00 98.31 84 VAL A CA 1
ATOM 708 C C . VAL A 1 84 ? -1.487 -10.176 -9.705 1.00 98.31 84 VAL A C 1
ATOM 710 O O . VAL A 1 84 ? -2.239 -10.131 -8.732 1.00 98.31 84 VAL A O 1
ATOM 713 N N . ILE A 1 85 ? -0.308 -10.805 -9.635 1.00 98.44 85 ILE A N 1
ATOM 714 C CA . ILE A 1 85 ? 0.151 -11.472 -8.403 1.00 98.44 85 ILE A CA 1
ATOM 715 C C . ILE A 1 85 ? 0.226 -10.470 -7.243 1.00 98.44 85 ILE A C 1
ATOM 717 O O . ILE A 1 85 ? -0.345 -10.714 -6.175 1.00 98.44 85 ILE A O 1
ATOM 721 N N . PHE A 1 86 ? 0.877 -9.322 -7.438 1.00 98.56 86 PHE A N 1
ATOM 722 C CA . PHE A 1 86 ? 0.993 -8.307 -6.389 1.00 98.56 86 PHE A CA 1
ATOM 723 C C . PHE A 1 86 ? -0.351 -7.688 -5.994 1.00 98.56 86 PHE A C 1
ATOM 725 O O . PHE A 1 86 ? -0.539 -7.362 -4.820 1.00 98.56 86 PHE A O 1
ATOM 732 N N . PHE A 1 87 ? -1.307 -7.584 -6.916 1.00 98.62 87 PHE A N 1
ATOM 733 C CA . PHE A 1 87 ? -2.679 -7.171 -6.636 1.00 98.62 87 PHE A CA 1
ATOM 734 C C . PHE A 1 87 ? -3.342 -8.129 -5.639 1.00 98.62 87 PHE A C 1
ATOM 736 O O . PHE A 1 87 ? -3.816 -7.698 -4.581 1.00 98.62 87 PHE A O 1
ATOM 743 N N . TYR A 1 88 ? -3.304 -9.438 -5.924 1.00 98.69 88 TYR A N 1
ATOM 744 C CA . TYR A 1 88 ? -3.870 -10.454 -5.033 1.00 98.69 88 TYR A CA 1
ATOM 745 C C . TYR A 1 88 ? -3.185 -10.453 -3.667 1.00 98.69 88 TYR A C 1
ATOM 747 O O . TYR A 1 88 ? -3.859 -10.470 -2.632 1.00 98.69 88 TYR A O 1
ATOM 755 N N . LEU A 1 89 ? -1.850 -10.406 -3.649 1.00 98.62 89 LEU A N 1
ATOM 756 C CA . LEU A 1 89 ? -1.081 -10.422 -2.409 1.00 98.62 89 LEU A CA 1
ATOM 757 C C . LEU A 1 89 ? -1.324 -9.167 -1.564 1.00 98.62 89 LEU A C 1
ATOM 759 O O . LEU A 1 89 ? -1.482 -9.287 -0.350 1.00 98.62 89 LEU A O 1
ATOM 763 N N . SER A 1 90 ? -1.428 -7.985 -2.175 1.00 98.69 90 SER A N 1
ATOM 764 C CA . SER A 1 90 ? -1.735 -6.733 -1.467 1.00 98.69 90 SER A CA 1
ATOM 765 C C . SER A 1 90 ? -3.089 -6.816 -0.762 1.00 98.69 90 SER A C 1
ATOM 767 O O . SER A 1 90 ? -3.167 -6.620 0.453 1.00 98.69 90 SER A O 1
ATOM 769 N N . GLY A 1 91 ? -4.147 -7.200 -1.486 1.00 98.56 91 GLY A N 1
ATOM 770 C CA . GLY A 1 91 ? -5.480 -7.368 -0.902 1.00 98.56 91 GLY A CA 1
ATOM 771 C C . GLY A 1 91 ? -5.507 -8.430 0.203 1.00 98.56 91 GLY A C 1
ATOM 772 O O . GLY A 1 91 ? -6.051 -8.205 1.289 1.00 98.56 91 GLY A O 1
ATOM 773 N N . PHE A 1 92 ? -4.857 -9.574 -0.028 1.00 98.69 92 PHE A N 1
ATOM 774 C CA . PHE A 1 92 ? -4.776 -10.653 0.954 1.00 98.69 92 PHE A CA 1
ATOM 775 C C . PHE A 1 92 ? -4.018 -10.249 2.226 1.00 98.69 92 PHE A C 1
ATOM 777 O O . PHE A 1 92 ? -4.472 -10.550 3.333 1.00 98.69 92 PHE A O 1
ATOM 784 N N . TYR A 1 93 ? -2.886 -9.551 2.119 1.00 98.69 93 TYR A N 1
ATOM 785 C CA . TYR A 1 93 ? -2.132 -9.146 3.305 1.00 98.69 93 TYR A CA 1
ATOM 786 C C . TYR A 1 93 ? -2.782 -7.986 4.057 1.00 98.69 93 TYR A C 1
ATOM 788 O O . TYR A 1 93 ? -2.718 -7.990 5.285 1.00 98.69 93 TYR A O 1
ATOM 796 N N . ILE A 1 94 ? -3.504 -7.076 3.392 1.00 98.69 94 ILE A N 1
ATOM 797 C CA . ILE A 1 94 ? -4.373 -6.114 4.091 1.00 98.69 94 ILE A CA 1
ATOM 798 C C . ILE A 1 94 ? -5.426 -6.851 4.919 1.00 98.69 94 ILE A C 1
ATOM 800 O O . ILE A 1 94 ? -5.574 -6.570 6.110 1.00 98.69 94 ILE A O 1
ATOM 804 N N . TYR A 1 95 ? -6.098 -7.852 4.336 1.00 98.75 95 TYR A N 1
ATOM 805 C CA . TYR A 1 95 ? -7.011 -8.714 5.088 1.00 98.75 95 TYR A CA 1
ATOM 806 C C . TYR A 1 95 ? -6.308 -9.317 6.316 1.00 98.75 95 TYR A C 1
ATOM 808 O O . TYR A 1 95 ? -6.832 -9.242 7.426 1.00 98.75 95 TYR A O 1
ATOM 816 N N . LYS A 1 96 ? -5.093 -9.859 6.161 1.00 98.38 96 LYS A N 1
ATOM 817 C CA . LYS A 1 96 ? -4.344 -10.468 7.273 1.00 98.38 96 LYS A CA 1
ATOM 818 C C . LYS A 1 96 ? -3.908 -9.476 8.349 1.00 98.38 96 LYS A C 1
ATOM 820 O O . LYS A 1 96 ? -3.983 -9.821 9.525 1.00 98.38 96 LYS A O 1
ATOM 825 N N . ILE A 1 97 ? -3.493 -8.265 7.987 1.00 98.56 97 ILE A N 1
ATOM 826 C CA . ILE A 1 97 ? -3.152 -7.202 8.945 1.00 98.56 97 ILE A CA 1
ATOM 827 C C . ILE A 1 97 ? -4.368 -6.871 9.806 1.00 98.56 97 ILE A C 1
ATOM 829 O O . ILE A 1 97 ? -4.288 -6.857 11.033 1.00 98.56 97 ILE A O 1
ATOM 833 N N . ILE A 1 98 ? -5.517 -6.661 9.171 1.00 98.56 98 ILE A N 1
ATOM 834 C CA . ILE A 1 98 ? -6.738 -6.265 9.871 1.00 98.56 98 ILE A CA 1
ATOM 835 C C . ILE A 1 98 ? -7.274 -7.438 10.700 1.00 98.56 98 ILE A C 1
ATOM 837 O O . ILE A 1 98 ? -7.700 -7.237 11.836 1.00 98.56 98 ILE A O 1
ATOM 841 N N . GLN A 1 99 ? -7.152 -8.673 10.202 1.00 98.06 99 GLN A N 1
ATOM 842 C CA . GLN A 1 99 ? -7.448 -9.891 10.962 1.00 98.06 99 GLN A CA 1
ATOM 843 C C . GLN A 1 99 ? -6.575 -9.996 12.223 1.00 98.06 99 GLN A C 1
ATOM 845 O O . GLN A 1 99 ? -7.093 -10.335 13.283 1.00 98.06 99 GLN A O 1
ATOM 850 N N . LEU A 1 100 ? -5.278 -9.673 12.149 1.00 97.31 100 LEU A N 1
ATOM 851 C CA . LEU A 1 100 ? -4.387 -9.684 13.317 1.00 97.31 100 LEU A CA 1
ATOM 852 C C . LEU A 1 100 ? -4.770 -8.623 14.359 1.00 97.31 100 LEU A C 1
ATOM 854 O O . LEU A 1 100 ? -4.731 -8.905 15.555 1.00 97.31 100 LEU A O 1
ATOM 858 N N . ILE A 1 101 ? -5.152 -7.422 13.916 1.00 97.06 101 ILE A N 1
ATOM 859 C CA . ILE A 1 101 ? -5.479 -6.297 14.807 1.00 97.06 101 ILE A CA 1
ATOM 860 C C . ILE A 1 101 ? -6.844 -6.491 15.477 1.00 97.06 101 ILE A C 1
ATOM 862 O O . ILE A 1 101 ? -6.972 -6.302 16.686 1.00 97.06 101 ILE A O 1
ATOM 866 N N . PHE A 1 102 ? -7.868 -6.861 14.703 1.00 97.06 102 PHE A N 1
ATOM 867 C CA . PHE A 1 102 ? -9.253 -6.919 15.181 1.00 97.06 102 PHE A CA 1
ATOM 868 C C . PHE A 1 102 ? -9.701 -8.316 15.611 1.00 97.06 102 PHE A C 1
ATOM 870 O O . PHE A 1 102 ? -10.706 -8.426 16.308 1.00 97.06 102 PHE A O 1
ATOM 877 N N . LYS A 1 103 ? -8.978 -9.372 15.214 1.00 97.12 103 LYS A N 1
ATOM 878 C CA . LYS A 1 103 ? -9.335 -10.780 15.463 1.00 97.12 103 LYS A CA 1
ATOM 879 C C . LYS A 1 103 ? -10.742 -11.153 14.973 1.00 97.12 103 LYS A C 1
ATOM 881 O O . LYS A 1 103 ? -11.370 -12.050 15.524 1.00 97.12 103 LYS A O 1
ATOM 886 N N . ASP A 1 104 ? -11.225 -10.473 13.934 1.00 97.50 104 ASP A N 1
ATOM 887 C CA . ASP A 1 104 ? -12.542 -10.697 13.337 1.00 97.50 104 ASP A CA 1
ATOM 888 C C . ASP A 1 104 ? -12.451 -10.743 11.806 1.00 97.50 104 ASP A C 1
ATOM 890 O O . ASP A 1 104 ? -12.032 -9.780 11.157 1.00 97.50 104 ASP A O 1
ATOM 894 N N . ASP A 1 105 ? -12.877 -11.868 11.232 1.00 97.81 105 ASP A N 1
ATOM 895 C CA . ASP A 1 105 ? -12.846 -12.139 9.792 1.00 97.81 105 ASP A CA 1
ATOM 896 C C . ASP A 1 105 ? -13.740 -11.179 9.001 1.00 97.81 105 ASP A C 1
ATOM 898 O O . ASP A 1 105 ? -13.393 -10.765 7.891 1.00 97.81 105 ASP A O 1
ATOM 902 N N . LYS A 1 106 ? -14.896 -10.802 9.562 1.00 97.56 106 LYS A N 1
ATOM 903 C CA . LYS A 1 106 ? -15.836 -9.899 8.891 1.00 97.56 106 LYS A CA 1
ATOM 904 C C . LYS A 1 106 ? -15.239 -8.499 8.778 1.00 97.56 106 LYS A C 1
ATOM 906 O O . LYS A 1 106 ? -15.234 -7.926 7.692 1.00 97.56 106 LYS A O 1
ATOM 911 N N . THR A 1 107 ? -14.698 -7.977 9.872 1.00 98.06 107 THR A N 1
ATOM 912 C CA . THR A 1 107 ? -13.993 -6.692 9.928 1.00 98.06 107 THR A CA 1
ATOM 913 C C . THR A 1 107 ? -12.772 -6.686 9.004 1.00 98.06 107 THR A C 1
ATOM 915 O O . THR A 1 107 ? -12.577 -5.733 8.249 1.00 98.06 107 THR A O 1
ATOM 918 N N . ALA A 1 108 ? -11.990 -7.770 8.995 1.00 98.50 108 ALA A N 1
ATOM 919 C CA . ALA A 1 108 ? -10.854 -7.938 8.090 1.00 98.50 108 ALA A CA 1
ATOM 920 C C . ALA A 1 108 ? -11.263 -7.886 6.614 1.00 98.50 108 ALA A C 1
ATOM 922 O O . ALA A 1 108 ? -10.629 -7.202 5.810 1.00 98.50 108 ALA A O 1
ATOM 923 N N . TYR A 1 109 ? -12.358 -8.562 6.264 1.00 98.69 109 TYR A N 1
ATOM 924 C CA . TYR A 1 109 ? -12.912 -8.541 4.915 1.00 98.69 109 TYR A CA 1
ATOM 925 C C . TYR A 1 109 ? -13.384 -7.140 4.502 1.00 98.69 109 TYR A C 1
ATOM 927 O O . TYR A 1 109 ? -13.108 -6.714 3.383 1.00 98.69 109 TYR A O 1
ATOM 935 N N . LEU A 1 110 ? -14.039 -6.397 5.402 1.00 98.62 110 LEU A N 1
ATOM 936 C CA . LEU A 1 110 ? -14.454 -5.014 5.143 1.00 98.62 110 LEU A CA 1
ATOM 937 C C . LEU A 1 110 ? -13.263 -4.093 4.882 1.00 98.62 110 LEU A C 1
ATOM 939 O O . LEU A 1 110 ? -13.297 -3.308 3.944 1.00 98.62 110 LEU A O 1
ATOM 943 N N . GLY A 1 111 ? -12.208 -4.194 5.685 1.00 98.56 111 GLY A N 1
ATOM 944 C CA . GLY A 1 111 ? -11.029 -3.359 5.494 1.00 98.56 111 GLY A CA 1
ATOM 945 C C . GLY A 1 111 ? -10.230 -3.697 4.235 1.00 98.56 111 GLY A C 1
ATOM 946 O O . GLY A 1 111 ? -9.726 -2.793 3.575 1.00 98.56 111 GLY A O 1
ATOM 947 N N . MET A 1 112 ? -10.178 -4.976 3.852 1.00 98.69 112 MET A N 1
ATOM 948 C CA . MET A 1 112 ? -9.641 -5.378 2.550 1.00 98.69 112 MET A CA 1
ATOM 949 C C . MET A 1 112 ? -10.443 -4.765 1.406 1.00 98.69 112 MET A C 1
ATOM 951 O O . MET A 1 112 ? -9.833 -4.181 0.518 1.00 98.69 112 MET A O 1
ATOM 955 N N . LEU A 1 113 ? -11.781 -4.824 1.465 1.00 98.69 113 LEU A N 1
ATOM 956 C CA . LEU A 1 113 ? -12.644 -4.188 0.469 1.00 98.69 113 LEU A CA 1
ATOM 957 C C . LEU A 1 113 ? -12.356 -2.690 0.344 1.00 98.69 113 LEU A C 1
ATOM 959 O O . LEU A 1 113 ? -12.092 -2.241 -0.760 1.00 98.69 113 LEU A O 1
ATOM 963 N N . VAL A 1 114 ? -12.322 -1.956 1.463 1.00 98.69 114 VAL A N 1
ATOM 964 C CA . VAL A 1 114 ? -11.984 -0.520 1.476 1.00 98.69 114 VAL A CA 1
ATOM 965 C C . VAL A 1 114 ? -10.672 -0.256 0.737 1.00 98.69 114 VAL A C 1
ATOM 967 O O . VAL A 1 114 ? -10.631 0.635 -0.103 1.00 98.69 114 VAL A O 1
ATOM 970 N N . TYR A 1 115 ? -9.620 -1.038 1.018 1.00 98.62 115 TYR A N 1
ATOM 971 C CA . TYR A 1 115 ? -8.317 -0.890 0.363 1.00 98.62 115 TYR A CA 1
ATOM 972 C C . TYR A 1 115 ? -8.399 -1.079 -1.148 1.00 98.62 115 TYR A C 1
ATOM 974 O O . TYR A 1 115 ? -7.944 -0.225 -1.908 1.00 98.62 115 TYR A O 1
ATOM 982 N N . VAL A 1 116 ? -8.981 -2.196 -1.587 1.00 98.50 116 VAL A N 1
ATOM 983 C CA . VAL A 1 116 ? -8.970 -2.554 -3.008 1.00 98.50 116 VAL A CA 1
ATOM 984 C C . VAL A 1 116 ? -9.924 -1.709 -3.840 1.00 98.50 116 VAL A C 1
ATOM 986 O O . VAL A 1 116 ? -9.774 -1.685 -5.057 1.00 98.50 116 VAL A O 1
ATOM 989 N N . THR A 1 117 ? -10.876 -1.013 -3.215 1.00 98.38 117 THR A N 1
ATOM 990 C CA . THR A 1 117 ? -11.791 -0.078 -3.880 1.00 98.38 117 THR A CA 1
ATOM 991 C C . THR A 1 117 ? -11.382 1.390 -3.735 1.00 98.38 117 THR A C 1
ATOM 993 O O . THR A 1 117 ? -12.163 2.269 -4.092 1.00 98.38 117 THR A O 1
ATOM 996 N N . CYS A 1 118 ? -10.196 1.705 -3.205 1.00 98.12 118 CYS A N 1
ATOM 997 C CA . CYS A 1 118 ? -9.641 3.057 -3.321 1.00 98.12 118 CYS A CA 1
ATOM 998 C C . CYS A 1 118 ? -9.240 3.352 -4.774 1.00 98.12 118 CYS A C 1
ATOM 1000 O O . CYS A 1 118 ? -8.728 2.468 -5.468 1.00 98.12 118 CYS A O 1
ATOM 1002 N N . GLN A 1 119 ? -9.416 4.601 -5.218 1.00 95.81 119 GLN A N 1
ATOM 1003 C CA . GLN A 1 119 ? -9.154 5.004 -6.600 1.00 95.81 119 GLN A CA 1
ATOM 1004 C C . GLN A 1 119 ? -7.732 4.665 -7.090 1.00 95.81 119 GLN A C 1
ATOM 1006 O O . GLN A 1 119 ? -7.624 4.025 -8.141 1.00 95.81 119 GLN A O 1
ATOM 1011 N N . PRO A 1 120 ? -6.638 5.000 -6.369 1.00 96.69 120 PRO A N 1
ATOM 1012 C CA . PRO A 1 120 ? -5.294 4.727 -6.876 1.00 96.69 120 PRO A CA 1
ATOM 1013 C C . PRO A 1 120 ? -5.035 3.231 -7.060 1.00 96.69 120 PRO A C 1
ATOM 1015 O O . PRO A 1 120 ? -4.411 2.827 -8.040 1.00 96.69 120 PRO A O 1
ATOM 1018 N N . PHE A 1 121 ? -5.560 2.392 -6.162 1.00 97.88 121 PHE A N 1
ATOM 1019 C CA . PHE A 1 121 ? -5.430 0.946 -6.302 1.00 97.88 121 PHE A CA 1
ATOM 1020 C C . PHE A 1 121 ? -6.223 0.429 -7.502 1.00 97.88 121 PHE A C 1
ATOM 1022 O O . PHE A 1 121 ? -5.678 -0.321 -8.306 1.00 97.88 121 PHE A O 1
ATOM 1029 N N . ALA A 1 122 ? -7.476 0.855 -7.669 1.00 97.12 122 ALA A N 1
ATOM 1030 C CA . ALA A 1 122 ? -8.322 0.409 -8.776 1.00 97.12 122 ALA A CA 1
ATOM 1031 C C . ALA A 1 122 ? -7.732 0.745 -10.156 1.00 97.12 122 ALA A C 1
ATOM 1033 O O . ALA A 1 122 ? -7.815 -0.070 -11.072 1.00 97.12 122 ALA A O 1
ATOM 1034 N N . ILE A 1 123 ? -7.104 1.916 -10.287 1.00 95.44 123 ILE A N 1
ATOM 1035 C CA . ILE A 1 123 ? -6.509 2.370 -11.547 1.00 95.44 123 ILE A CA 1
ATOM 1036 C C . ILE A 1 123 ? -5.147 1.706 -11.774 1.00 95.44 123 ILE A C 1
ATOM 1038 O O . ILE A 1 123 ? -4.955 0.990 -12.752 1.00 95.44 123 ILE A O 1
ATOM 1042 N N . TYR A 1 124 ? -4.185 1.934 -10.877 1.00 96.19 124 TYR A N 1
ATOM 1043 C CA . TYR A 1 124 ? -2.772 1.689 -11.186 1.00 96.19 124 TYR A CA 1
ATOM 1044 C C . TYR A 1 124 ? -2.299 0.269 -10.861 1.00 96.19 124 TYR A C 1
ATOM 1046 O O . TYR A 1 124 ? -1.199 -0.111 -11.261 1.00 96.19 124 TYR A O 1
ATOM 1054 N N . SER A 1 125 ? -3.095 -0.537 -10.150 1.00 96.88 125 SER A N 1
ATOM 1055 C CA . SER A 1 125 ? -2.635 -1.854 -9.688 1.00 96.88 125 SER A CA 1
ATOM 1056 C C . SER A 1 125 ? -2.423 -2.886 -10.796 1.00 96.88 125 SER A C 1
ATOM 1058 O O . SER A 1 125 ? -1.653 -3.822 -10.604 1.00 96.88 125 SER A O 1
ATOM 1060 N N . LEU A 1 126 ? -3.072 -2.709 -11.950 1.00 96.38 126 LEU A N 1
ATOM 1061 C CA . LEU A 1 126 ? -2.975 -3.604 -13.111 1.00 96.38 126 LEU A CA 1
ATOM 1062 C C . LEU A 1 126 ? -2.298 -2.940 -14.321 1.00 96.38 126 LEU A C 1
ATOM 1064 O O . LEU A 1 126 ? -2.427 -3.423 -15.447 1.00 96.38 126 LEU A O 1
ATOM 1068 N N . PHE A 1 127 ? -1.625 -1.805 -14.123 1.00 95.38 127 PHE A N 1
ATOM 1069 C CA . PHE A 1 127 ? -0.870 -1.134 -15.186 1.00 95.38 127 PHE A CA 1
ATOM 1070 C C . PHE A 1 127 ? 0.526 -1.725 -15.313 1.00 95.38 127 PHE A C 1
ATOM 1072 O O . PHE A 1 127 ? 1.015 -2.328 -14.369 1.00 95.38 127 PHE A O 1
ATOM 1079 N N . VAL A 1 128 ? 1.200 -1.530 -16.449 1.00 94.25 128 VAL A N 1
ATOM 1080 C CA . VAL A 1 128 ? 2.609 -1.927 -16.634 1.00 94.25 128 VAL A CA 1
ATOM 1081 C C . VAL A 1 128 ? 3.510 -0.890 -15.949 1.00 94.25 128 VAL A C 1
ATOM 1083 O O . VAL A 1 128 ? 4.154 -0.071 -16.600 1.00 94.25 128 VAL A O 1
ATOM 1086 N N . LEU A 1 129 ? 3.456 -0.876 -14.614 1.00 93.62 129 LEU A N 1
ATOM 1087 C CA . LEU A 1 129 ? 4.154 0.028 -13.693 1.00 93.62 129 LEU A CA 1
ATOM 1088 C C . LEU A 1 129 ? 4.587 -0.741 -12.433 1.00 93.62 129 LEU A C 1
ATOM 1090 O O . LEU A 1 129 ? 4.123 -1.852 -12.190 1.00 93.62 129 LEU A O 1
ATOM 1094 N N . SER A 1 130 ? 5.434 -0.146 -11.587 1.00 94.81 130 SER A N 1
ATOM 1095 C CA . SER A 1 130 ? 5.906 -0.789 -10.345 1.00 94.81 130 SER A CA 1
ATOM 1096 C C . SER A 1 130 ? 5.095 -0.454 -9.082 1.00 94.81 130 SER A C 1
ATOM 1098 O O . SER A 1 130 ? 5.455 -0.884 -7.985 1.00 94.81 130 SER A O 1
ATOM 1100 N N . ASP A 1 131 ? 4.006 0.313 -9.211 1.00 96.31 131 ASP A N 1
ATOM 1101 C CA . ASP A 1 131 ? 3.151 0.795 -8.115 1.00 96.31 131 ASP A CA 1
ATOM 1102 C C . ASP A 1 131 ? 2.719 -0.308 -7.145 1.00 96.31 131 ASP A C 1
ATOM 1104 O O . ASP A 1 131 ? 3.070 -0.278 -5.962 1.00 96.31 131 ASP A O 1
ATOM 1108 N N . VAL A 1 132 ? 2.012 -1.314 -7.662 1.00 97.81 132 VAL A N 1
ATOM 1109 C CA . VAL A 1 132 ? 1.429 -2.384 -6.845 1.00 97.81 132 VAL A CA 1
ATOM 1110 C C . VAL A 1 132 ? 2.478 -3.244 -6.151 1.00 97.81 132 VAL A C 1
ATOM 1112 O O . VAL A 1 132 ? 2.256 -3.681 -5.024 1.00 97.81 132 VAL A O 1
ATOM 1115 N N . ALA A 1 133 ? 3.643 -3.438 -6.772 1.00 97.94 133 ALA A N 1
ATOM 1116 C CA . ALA A 1 133 ? 4.753 -4.154 -6.157 1.00 97.94 133 ALA A CA 1
ATOM 1117 C C . ALA A 1 133 ? 5.281 -3.390 -4.939 1.00 97.94 133 ALA A C 1
ATOM 1119 O O . ALA A 1 133 ? 5.430 -3.957 -3.857 1.00 97.94 133 ALA A O 1
ATOM 1120 N N . GLY A 1 134 ? 5.488 -2.079 -5.091 1.00 97.31 134 GLY A N 1
ATOM 1121 C CA . GLY A 1 134 ? 5.874 -1.196 -3.995 1.00 97.31 134 GLY A CA 1
ATOM 1122 C C . GLY A 1 134 ? 4.909 -1.247 -2.819 1.00 97.31 134 GLY A C 1
ATOM 1123 O O . GLY A 1 134 ? 5.330 -1.368 -1.667 1.00 97.31 134 GLY A O 1
ATOM 1124 N N . TRP A 1 135 ? 3.609 -1.165 -3.107 1.00 98.12 135 TRP A N 1
ATOM 1125 C CA . TRP A 1 135 ? 2.573 -1.262 -2.081 1.00 98.12 135 TRP A CA 1
ATOM 1126 C C . TRP A 1 135 ? 2.568 -2.638 -1.414 1.00 98.12 135 TRP A C 1
ATOM 1128 O O . TRP A 1 135 ? 2.538 -2.707 -0.185 1.00 98.12 135 TRP A O 1
ATOM 1138 N N . PHE A 1 136 ? 2.671 -3.720 -2.192 1.00 98.50 136 PHE A N 1
ATOM 1139 C CA . PHE A 1 136 ? 2.757 -5.083 -1.676 1.00 98.50 136 PHE A CA 1
ATOM 1140 C C . PHE A 1 136 ? 3.901 -5.236 -0.668 1.00 98.50 136 PHE A C 1
ATOM 1142 O O . PHE A 1 136 ? 3.655 -5.709 0.439 1.00 98.50 136 PHE A O 1
ATOM 1149 N N . PHE A 1 137 ? 5.126 -4.816 -1.001 1.00 98.56 137 PHE A N 1
ATOM 1150 C CA . PHE A 1 137 ? 6.268 -4.967 -0.091 1.00 98.56 137 PHE A CA 1
ATOM 1151 C C . PHE A 1 137 ? 6.088 -4.165 1.206 1.00 98.56 137 PHE A C 1
ATOM 1153 O O . PHE A 1 137 ? 6.371 -4.680 2.293 1.00 98.56 137 PHE A O 1
ATOM 1160 N N . GLY A 1 138 ? 5.548 -2.945 1.123 1.00 98.31 138 GLY A N 1
ATOM 1161 C CA . GLY A 1 138 ? 5.197 -2.155 2.307 1.00 98.31 138 GLY A CA 1
ATOM 1162 C C . GLY A 1 138 ? 4.142 -2.848 3.181 1.00 98.31 138 GLY A C 1
ATOM 1163 O O . GLY A 1 138 ? 4.318 -2.998 4.387 1.00 98.31 138 GLY A O 1
ATOM 1164 N N . ILE A 1 139 ? 3.068 -3.355 2.574 1.00 98.69 139 ILE A N 1
ATOM 1165 C CA . ILE A 1 139 ? 1.991 -4.076 3.272 1.00 98.69 139 ILE A CA 1
ATOM 1166 C C . ILE A 1 139 ? 2.515 -5.370 3.898 1.00 98.69 139 ILE A C 1
ATOM 1168 O O . ILE A 1 139 ? 2.250 -5.667 5.063 1.00 98.69 139 ILE A O 1
ATOM 1172 N N . PHE A 1 140 ? 3.275 -6.155 3.145 1.00 98.69 140 PHE A N 1
ATOM 1173 C CA . PHE A 1 140 ? 3.785 -7.438 3.601 1.00 98.69 140 PHE A CA 1
ATOM 1174 C C . PHE A 1 140 ? 4.725 -7.275 4.797 1.00 98.69 140 PHE A C 1
ATOM 1176 O O . PHE A 1 140 ? 4.631 -8.022 5.768 1.00 98.69 140 PHE A O 1
ATOM 1183 N N . THR A 1 141 ? 5.576 -6.252 4.792 1.00 98.56 141 THR A N 1
ATOM 1184 C CA . THR A 1 141 ? 6.502 -5.980 5.901 1.00 98.56 141 THR A CA 1
ATOM 1185 C C . THR A 1 141 ? 5.785 -5.432 7.138 1.00 98.56 141 THR A C 1
ATOM 1187 O O . THR A 1 141 ? 6.136 -5.823 8.256 1.00 98.56 141 THR A O 1
ATOM 1190 N N . ILE A 1 142 ? 4.701 -4.658 6.976 1.00 98.62 142 ILE A N 1
ATOM 1191 C CA . ILE A 1 142 ? 3.773 -4.323 8.075 1.00 98.62 142 ILE A CA 1
ATOM 1192 C C . ILE A 1 142 ? 3.170 -5.604 8.674 1.00 98.62 142 ILE A C 1
ATOM 1194 O O . ILE A 1 142 ? 3.184 -5.786 9.895 1.00 98.62 142 ILE A O 1
ATOM 1198 N N . TYR A 1 143 ? 2.686 -6.526 7.834 1.00 98.44 143 TYR A N 1
ATOM 1199 C CA . TYR A 1 143 ? 2.148 -7.814 8.282 1.00 98.44 143 TYR A CA 1
ATOM 1200 C C . TYR A 1 143 ? 3.183 -8.637 9.061 1.00 98.44 143 TYR A C 1
ATOM 1202 O O . TYR A 1 143 ? 2.880 -9.123 10.153 1.00 98.44 143 TYR A O 1
ATOM 1210 N N . LEU A 1 144 ? 4.402 -8.787 8.533 1.00 98.12 144 LEU A N 1
ATOM 1211 C CA . LEU A 1 144 ? 5.471 -9.540 9.196 1.00 98.12 144 LEU A CA 1
ATOM 1212 C C . LEU A 1 144 ? 5.870 -8.908 10.532 1.00 98.12 144 LEU A C 1
ATOM 1214 O O . LEU A 1 144 ? 6.054 -9.635 11.510 1.00 98.12 144 LEU A O 1
ATOM 1218 N N . THR A 1 145 ? 5.936 -7.575 10.594 1.00 97.88 145 THR A N 1
ATOM 1219 C CA . THR A 1 145 ? 6.205 -6.836 11.835 1.00 97.88 145 THR A CA 1
ATOM 1220 C C . THR A 1 145 ? 5.150 -7.173 12.885 1.00 97.88 145 THR A C 1
ATOM 1222 O O . THR A 1 145 ? 5.487 -7.673 13.956 1.00 97.88 145 THR A O 1
ATOM 1225 N N . LEU A 1 146 ? 3.862 -7.014 12.559 1.00 97.00 146 LEU A N 1
ATOM 1226 C CA . LEU A 1 146 ? 2.767 -7.339 13.481 1.00 97.00 146 LEU A CA 1
ATOM 1227 C C . LEU A 1 146 ? 2.764 -8.816 13.901 1.00 97.00 146 LEU A C 1
ATOM 1229 O O . LEU A 1 146 ? 2.522 -9.124 15.065 1.00 97.00 146 LEU A O 1
ATOM 1233 N N . LYS A 1 147 ? 3.045 -9.735 12.970 1.00 96.06 147 LYS A N 1
ATOM 1234 C CA . LYS A 1 147 ? 3.039 -11.183 13.221 1.00 96.06 147 LYS A CA 1
ATOM 1235 C C . LYS A 1 147 ? 4.178 -11.635 14.134 1.00 96.06 147 LYS A C 1
ATOM 1237 O O . LYS A 1 147 ? 3.973 -12.515 14.969 1.00 96.06 147 LYS A O 1
ATOM 1242 N N . TYR A 1 148 ? 5.386 -11.109 13.940 1.00 94.50 148 TYR A N 1
ATOM 1243 C CA . TYR A 1 148 ? 6.575 -11.593 14.645 1.00 94.50 148 TYR A CA 1
ATOM 1244 C C . TYR A 1 148 ? 6.907 -10.791 15.905 1.00 94.50 148 TYR A C 1
ATOM 1246 O O . TYR A 1 148 ? 7.498 -11.354 16.824 1.00 94.50 148 TYR A O 1
ATOM 1254 N N . PHE A 1 149 ? 6.486 -9.526 15.993 1.00 88.94 149 PHE A N 1
ATOM 1255 C CA . PHE A 1 149 ? 6.814 -8.633 17.111 1.00 88.94 149 PHE A CA 1
ATOM 1256 C C . PHE A 1 149 ? 5.672 -8.510 18.126 1.00 88.94 149 PHE A C 1
ATOM 1258 O O . PHE A 1 149 ? 5.744 -7.724 19.071 1.00 88.94 149 PHE A O 1
ATOM 1265 N N . SER A 1 150 ? 4.614 -9.309 17.979 1.00 76.31 150 SER A N 1
ATOM 1266 C CA . SER A 1 150 ? 3.617 -9.497 19.035 1.00 76.31 150 SER A CA 1
ATOM 1267 C C . SER A 1 150 ? 4.138 -10.354 20.200 1.00 76.31 150 SER A C 1
ATOM 1269 O O . SER A 1 150 ? 3.431 -10.535 21.187 1.00 76.31 150 SER A O 1
ATOM 1271 N N . LYS A 1 151 ? 5.342 -10.934 20.078 1.00 72.94 151 LYS A N 1
ATOM 1272 C CA . LYS A 1 151 ? 5.997 -11.757 21.105 1.00 72.94 151 LYS A CA 1
ATOM 1273 C C . LYS A 1 151 ? 6.916 -10.899 21.979 1.00 72.94 151 LYS A C 1
ATOM 1275 O O . LYS A 1 151 ? 7.506 -9.944 21.490 1.00 72.94 151 LYS A O 1
ATOM 1280 N N . GLN A 1 152 ? 7.077 -11.281 23.250 1.00 70.50 152 GLN A N 1
ATOM 1281 C CA . GLN A 1 152 ? 7.963 -10.586 24.198 1.00 70.50 152 GLN A CA 1
ATOM 1282 C C . GLN A 1 152 ? 9.433 -10.572 23.749 1.00 70.50 152 GLN A C 1
ATOM 1284 O O . GLN A 1 152 ? 10.139 -9.607 24.016 1.00 70.50 152 GLN A O 1
ATOM 1289 N N . ILE A 1 153 ? 9.882 -11.611 23.036 1.00 78.00 153 ILE A N 1
ATOM 1290 C CA . ILE A 1 153 ? 11.257 -11.730 22.540 1.00 78.00 153 ILE A CA 1
ATOM 1291 C C . ILE A 1 153 ? 11.242 -11.681 21.013 1.00 78.00 153 ILE A C 1
ATOM 1293 O O . ILE A 1 153 ? 10.714 -12.578 20.347 1.00 78.00 153 ILE A O 1
ATOM 1297 N N . VAL A 1 154 ? 11.847 -10.633 20.458 1.00 86.88 154 VAL A N 1
ATOM 1298 C CA . VAL A 1 154 ? 12.047 -10.481 19.015 1.00 86.88 154 VAL A CA 1
ATOM 1299 C C . VAL A 1 154 ? 13.308 -11.240 18.619 1.00 86.88 154 VAL A C 1
ATOM 1301 O O . VAL A 1 154 ? 14.406 -10.932 19.072 1.00 86.88 154 VAL A O 1
ATOM 1304 N N . GLN A 1 155 ? 13.163 -12.246 17.758 1.00 92.12 155 GLN A N 1
ATOM 1305 C CA . GLN A 1 155 ? 14.321 -12.993 17.264 1.00 92.12 155 GLN A CA 1
ATOM 1306 C C . GLN A 1 155 ? 15.064 -12.182 16.197 1.00 92.12 155 GLN A C 1
ATOM 1308 O O . GLN A 1 155 ? 14.448 -11.700 15.244 1.00 92.12 155 GLN A O 1
ATOM 1313 N N . LEU A 1 156 ? 16.393 -12.124 16.317 1.00 92.94 156 LEU A N 1
ATOM 1314 C CA . LEU A 1 156 ? 17.293 -11.372 15.436 1.00 92.94 156 LEU A CA 1
ATOM 1315 C C . LEU A 1 156 ? 17.054 -11.639 13.943 1.00 92.94 156 LEU A C 1
ATOM 1317 O O . LEU A 1 156 ? 16.967 -10.712 13.142 1.00 92.94 156 LEU A O 1
ATOM 1321 N N . LYS A 1 157 ? 16.861 -12.912 13.581 1.00 95.88 157 LYS A N 1
ATOM 1322 C CA . LYS A 1 157 ? 16.605 -13.328 12.197 1.00 95.88 157 LYS A CA 1
ATOM 1323 C C . LYS A 1 157 ? 15.380 -12.655 11.573 1.00 95.88 157 LYS A C 1
ATOM 1325 O O . LYS A 1 157 ? 15.381 -12.402 10.376 1.00 95.88 157 LYS A O 1
ATOM 1330 N N . HIS A 1 158 ? 14.346 -12.341 12.359 1.00 96.25 158 HIS A N 1
ATOM 1331 C CA . HIS A 1 158 ? 13.153 -11.673 11.837 1.00 96.25 158 HIS A CA 1
ATOM 1332 C C . HIS A 1 158 ? 13.407 -10.188 11.565 1.00 96.25 158 HIS A C 1
ATOM 1334 O O . HIS A 1 158 ? 12.884 -9.680 10.582 1.00 96.25 158 HIS A O 1
ATOM 1340 N N . LEU A 1 159 ? 14.222 -9.509 12.384 1.00 96.62 159 LEU A N 1
ATOM 1341 C CA . LEU A 1 159 ? 14.629 -8.115 12.142 1.00 96.62 159 LEU A CA 1
ATOM 1342 C C . LEU A 1 159 ? 15.396 -8.004 10.821 1.00 96.62 159 LEU A C 1
ATOM 1344 O O . LEU A 1 159 ? 15.027 -7.207 9.962 1.00 96.62 159 LEU A O 1
ATOM 1348 N N . VAL A 1 160 ? 16.406 -8.864 10.638 1.00 97.69 160 VAL A N 1
ATOM 1349 C CA . VAL A 1 160 ? 17.209 -8.913 9.405 1.00 97.69 160 VAL A CA 1
ATOM 1350 C C . VAL A 1 160 ? 16.331 -9.246 8.202 1.00 97.69 160 VAL A C 1
ATOM 1352 O O . VAL A 1 160 ? 16.390 -8.541 7.201 1.00 97.69 160 VAL A O 1
ATOM 1355 N N . LEU A 1 161 ? 15.478 -10.272 8.307 1.00 97.88 161 LEU A N 1
ATOM 1356 C CA . LEU A 1 161 ? 14.590 -10.682 7.218 1.00 97.88 161 LEU A CA 1
ATOM 1357 C C . LEU A 1 161 ? 13.608 -9.575 6.819 1.00 97.88 161 LEU A C 1
ATOM 1359 O O . LEU A 1 161 ? 13.438 -9.316 5.632 1.00 97.88 161 LEU A O 1
ATOM 1363 N N . ILE A 1 162 ? 12.955 -8.920 7.785 1.00 98.31 162 ILE A N 1
ATOM 1364 C CA . ILE A 1 162 ? 12.015 -7.831 7.488 1.00 98.31 162 ILE A CA 1
ATOM 1365 C C . ILE A 1 162 ? 12.765 -6.661 6.852 1.00 98.31 162 ILE A C 1
ATOM 1367 O O . ILE A 1 162 ? 12.325 -6.180 5.812 1.00 98.31 162 ILE A O 1
ATOM 1371 N N . GLY A 1 163 ? 13.905 -6.250 7.420 1.00 98.25 163 GLY A N 1
ATOM 1372 C CA . GLY A 1 163 ? 14.768 -5.224 6.833 1.00 98.25 163 GLY A CA 1
ATOM 1373 C C . GLY A 1 163 ? 15.126 -5.550 5.383 1.00 98.25 163 GLY A C 1
ATOM 1374 O O . GLY A 1 163 ? 14.871 -4.746 4.492 1.00 98.25 163 GLY A O 1
ATOM 1375 N N . PHE A 1 164 ? 15.605 -6.768 5.130 1.00 98.44 164 PHE A N 1
ATOM 1376 C CA . PHE A 1 164 ? 15.977 -7.244 3.798 1.00 98.44 164 PHE A CA 1
ATOM 1377 C C . PHE A 1 164 ? 14.815 -7.204 2.800 1.00 98.44 164 PHE A C 1
ATOM 1379 O O . PHE A 1 164 ? 14.976 -6.708 1.688 1.00 98.44 164 PHE A O 1
ATOM 1386 N N . ILE A 1 165 ? 13.620 -7.649 3.200 1.00 98.44 165 ILE A N 1
ATOM 1387 C CA . ILE A 1 165 ? 12.424 -7.597 2.345 1.00 98.44 165 ILE A CA 1
ATOM 1388 C C . ILE A 1 165 ? 12.017 -6.149 2.040 1.00 98.44 165 ILE A C 1
ATOM 1390 O O . ILE A 1 165 ? 11.615 -5.865 0.914 1.00 98.44 165 ILE A O 1
ATOM 1394 N N . ILE A 1 166 ? 12.132 -5.227 3.002 1.00 98.38 166 ILE A N 1
ATOM 1395 C CA . ILE A 1 166 ? 11.894 -3.796 2.751 1.00 98.38 166 ILE A CA 1
ATOM 1396 C C . ILE A 1 166 ? 12.907 -3.271 1.730 1.00 98.38 166 ILE A C 1
ATOM 1398 O O . ILE A 1 166 ? 12.518 -2.587 0.788 1.00 98.38 166 ILE A O 1
ATOM 1402 N N . GLY A 1 167 ? 14.190 -3.602 1.900 1.00 97.81 167 GLY A N 1
ATOM 1403 C CA . GLY A 1 167 ? 15.255 -3.181 0.993 1.00 97.81 167 GLY A CA 1
ATOM 1404 C C . GLY A 1 167 ? 15.027 -3.683 -0.435 1.00 97.81 167 GLY A C 1
ATOM 1405 O O . GLY A 1 167 ? 15.061 -2.888 -1.370 1.00 97.81 167 GLY A O 1
ATOM 1406 N N . LEU A 1 168 ? 14.669 -4.964 -0.598 1.00 97.44 168 LEU A N 1
ATOM 1407 C CA . LEU A 1 168 ? 14.207 -5.518 -1.876 1.00 97.44 168 LEU A CA 1
ATOM 1408 C C . LEU A 1 168 ? 12.983 -4.767 -2.414 1.00 97.44 168 LEU A C 1
ATOM 1410 O O . LEU A 1 168 ? 12.940 -4.408 -3.586 1.00 97.44 168 LEU A O 1
ATOM 1414 N N . GLY A 1 169 ? 12.005 -4.470 -1.560 1.00 97.69 169 GLY A N 1
ATOM 1415 C CA . GLY A 1 169 ? 10.835 -3.686 -1.937 1.00 97.69 169 GLY A CA 1
ATOM 1416 C C . GLY A 1 169 ? 11.190 -2.309 -2.492 1.00 97.69 169 GLY A C 1
ATOM 1417 O O . GLY A 1 169 ? 10.621 -1.905 -3.503 1.00 97.69 169 GLY A O 1
ATOM 1418 N N . CYS A 1 170 ? 12.171 -1.621 -1.903 1.00 96.19 170 CYS A N 1
ATOM 1419 C CA . CYS A 1 170 ? 12.672 -0.339 -2.404 1.00 96.19 170 CYS A CA 1
ATOM 1420 C C . CYS A 1 170 ? 13.371 -0.461 -3.767 1.00 96.19 170 CYS A C 1
ATOM 1422 O O . CYS A 1 170 ? 13.299 0.482 -4.554 1.00 96.19 170 CYS A O 1
ATOM 1424 N N . LEU A 1 171 ? 13.959 -1.622 -4.086 1.00 95.88 171 LEU A N 1
ATOM 1425 C CA . LEU A 1 171 ? 14.452 -1.932 -5.435 1.00 95.88 171 LEU A CA 1
ATOM 1426 C C . LEU A 1 171 ? 13.328 -2.170 -6.451 1.00 95.88 171 LEU A C 1
ATOM 1428 O O . LEU A 1 171 ? 13.594 -2.165 -7.646 1.00 95.88 171 LEU A O 1
ATOM 1432 N N . ALA A 1 172 ? 12.082 -2.388 -6.024 1.00 95.81 172 ALA A N 1
ATOM 1433 C CA . ALA A 1 172 ? 10.922 -2.351 -6.917 1.00 95.81 172 ALA A CA 1
ATOM 1434 C C . ALA A 1 172 ? 10.313 -0.941 -6.971 1.00 95.81 172 ALA A C 1
ATOM 1436 O O . ALA A 1 172 ? 10.026 -0.409 -8.052 1.00 95.81 172 ALA A O 1
ATOM 1437 N N . LYS A 1 173 ? 10.100 -0.327 -5.800 1.00 94.81 173 LYS A N 1
ATOM 1438 C CA . LYS A 1 173 ? 9.562 1.026 -5.658 1.00 94.81 173 LYS A CA 1
ATOM 1439 C C . LYS A 1 173 ? 9.797 1.606 -4.263 1.00 94.81 173 LYS A C 1
ATOM 1441 O O . LYS A 1 173 ? 9.581 0.949 -3.249 1.00 94.81 173 LYS A O 1
ATOM 1446 N N . GLU A 1 174 ? 10.103 2.899 -4.214 1.00 92.62 174 GLU A N 1
ATOM 1447 C CA . GLU A 1 174 ? 10.412 3.656 -2.996 1.00 92.62 174 GLU A CA 1
ATOM 1448 C C . GLU A 1 174 ? 9.261 3.646 -1.974 1.00 92.62 174 GLU A C 1
ATOM 1450 O O . GLU A 1 174 ? 9.498 3.739 -0.775 1.00 92.62 174 GLU A O 1
ATOM 1455 N N . SER A 1 175 ? 8.010 3.467 -2.418 1.00 94.19 175 SER A N 1
ATOM 1456 C CA . SER A 1 175 ? 6.833 3.382 -1.540 1.00 94.19 175 SER A CA 1
ATOM 1457 C C . SER A 1 175 ? 6.887 2.220 -0.542 1.00 94.19 175 SER A C 1
ATOM 1459 O O . SER A 1 175 ? 6.179 2.259 0.463 1.00 94.19 175 SER A O 1
ATOM 1461 N N . ALA A 1 176 ? 7.728 1.204 -0.774 1.00 96.94 176 ALA A N 1
ATOM 1462 C CA . ALA A 1 176 ? 7.955 0.121 0.184 1.00 96.94 176 ALA A CA 1
ATOM 1463 C C . ALA A 1 176 ? 8.538 0.620 1.522 1.00 96.94 176 ALA A C 1
ATOM 1465 O O . ALA A 1 176 ? 8.398 -0.059 2.542 1.00 96.94 176 ALA A O 1
ATOM 1466 N N . ILE A 1 177 ? 9.122 1.828 1.550 1.00 96.62 177 ILE A N 1
ATOM 1467 C CA . ILE A 1 177 ? 9.724 2.426 2.747 1.00 96.62 177 ILE A CA 1
ATOM 1468 C C . ILE A 1 177 ? 8.741 2.618 3.904 1.00 96.62 177 ILE A C 1
ATOM 1470 O O . ILE A 1 177 ? 9.167 2.662 5.058 1.00 96.62 177 ILE A O 1
ATOM 1474 N N . ILE A 1 178 ? 7.428 2.651 3.642 1.00 97.56 178 ILE A N 1
ATOM 1475 C CA . ILE A 1 178 ? 6.433 2.672 4.720 1.00 97.56 178 ILE A CA 1
ATOM 1476 C C . ILE A 1 178 ? 6.573 1.467 5.659 1.00 97.56 178 ILE A C 1
ATOM 1478 O O . ILE A 1 178 ? 6.336 1.591 6.860 1.00 97.56 178 ILE A O 1
ATOM 1482 N N . GLY A 1 179 ? 7.030 0.323 5.142 1.00 98.12 179 GLY A N 1
ATOM 1483 C CA . GLY A 1 179 ? 7.362 -0.849 5.945 1.00 98.12 179 GLY A CA 1
ATOM 1484 C C . GLY A 1 179 ? 8.464 -0.572 6.968 1.00 98.12 179 GLY A C 1
ATOM 1485 O O . GLY A 1 179 ? 8.347 -0.985 8.123 1.00 98.12 179 GLY A O 1
ATOM 1486 N N . LEU A 1 180 ? 9.498 0.187 6.579 1.00 98.12 180 LEU A N 1
ATOM 1487 C CA . LEU A 1 180 ? 10.590 0.591 7.472 1.00 98.12 180 LEU A CA 1
ATOM 1488 C C . LEU A 1 180 ? 10.105 1.557 8.541 1.00 98.12 180 LEU A C 1
ATOM 1490 O O . LEU A 1 180 ? 10.378 1.353 9.722 1.00 98.12 180 LEU A O 1
ATOM 1494 N N . ILE A 1 181 ? 9.347 2.577 8.125 1.00 98.31 181 ILE A N 1
ATOM 1495 C CA . ILE A 1 181 ? 8.765 3.561 9.041 1.00 98.31 181 ILE A CA 1
ATOM 1496 C C . ILE A 1 181 ? 7.891 2.831 10.064 1.00 98.31 181 ILE A C 1
ATOM 1498 O O . ILE A 1 181 ? 8.010 3.087 11.262 1.00 98.31 181 ILE A O 1
ATOM 1502 N N . PHE A 1 182 ? 7.074 1.869 9.628 1.00 98.50 182 PHE A N 1
ATOM 1503 C CA . PHE A 1 182 ? 6.237 1.077 10.522 1.00 98.50 182 PHE A CA 1
ATOM 1504 C C . PHE A 1 182 ? 7.039 0.200 11.484 1.00 98.50 182 PHE A C 1
ATOM 1506 O O . PHE A 1 182 ? 6.778 0.228 12.688 1.00 98.50 182 PHE A O 1
ATOM 1513 N N . LEU A 1 183 ? 8.035 -0.540 10.986 1.00 98.12 183 LEU A N 1
ATOM 1514 C CA . LEU A 1 183 ? 8.927 -1.351 11.818 1.00 98.12 183 LEU A CA 1
ATOM 1515 C C . LEU A 1 183 ? 9.597 -0.495 12.895 1.00 98.12 183 LEU A C 1
ATOM 1517 O O . LEU A 1 183 ? 9.588 -0.851 14.075 1.00 98.12 183 LEU A O 1
ATOM 1521 N N . PHE A 1 184 ? 10.124 0.665 12.509 1.00 98.12 184 PHE A N 1
ATOM 1522 C CA . PHE A 1 184 ? 10.810 1.555 13.435 1.00 98.12 184 PHE A CA 1
ATOM 1523 C C . PHE A 1 184 ? 9.850 2.173 14.452 1.00 98.12 184 PHE A C 1
ATOM 1525 O O . PHE A 1 184 ? 10.151 2.213 15.645 1.00 98.12 184 PHE A O 1
ATOM 1532 N N . SER A 1 185 ? 8.652 2.557 14.011 1.00 98.12 185 SER A N 1
ATOM 1533 C CA . SER A 1 185 ? 7.567 2.989 14.897 1.00 98.12 185 SER A CA 1
ATOM 1534 C C . SER A 1 185 ? 7.204 1.900 15.909 1.00 98.12 185 SER A C 1
ATOM 1536 O O . SER A 1 185 ? 6.908 2.188 17.067 1.00 98.12 185 SER A O 1
ATOM 1538 N N . TYR A 1 186 ? 7.210 0.633 15.493 1.00 97.19 186 TYR A N 1
ATOM 1539 C CA . TYR A 1 186 ? 6.913 -0.499 16.366 1.00 97.19 186 TYR A CA 1
ATOM 1540 C C . TYR A 1 186 ? 7.999 -0.720 17.420 1.00 97.19 186 TYR A C 1
ATOM 1542 O O . TYR A 1 186 ? 7.678 -0.846 18.601 1.00 97.19 186 TYR A O 1
ATOM 1550 N N . ILE A 1 187 ? 9.276 -0.690 17.028 1.00 96.75 187 ILE A N 1
ATOM 1551 C CA . ILE A 1 187 ? 10.418 -0.783 17.954 1.00 96.75 187 ILE A CA 1
ATOM 1552 C C . ILE A 1 187 ? 10.393 0.382 18.957 1.00 96.75 187 ILE A C 1
ATOM 1554 O O . ILE A 1 187 ? 10.561 0.170 20.160 1.00 96.75 187 ILE A O 1
ATOM 1558 N N . LEU A 1 188 ? 10.123 1.603 18.482 1.00 97.19 188 LEU A N 1
ATOM 1559 C CA . LEU A 1 188 ? 10.109 2.816 19.300 1.00 97.19 188 LEU A CA 1
ATOM 1560 C C . LEU A 1 188 ? 9.091 2.743 20.446 1.00 97.19 188 LEU A C 1
ATOM 1562 O O . LEU A 1 188 ? 9.434 3.065 21.587 1.00 97.19 188 LEU A O 1
ATOM 1566 N N . PHE A 1 189 ? 7.856 2.316 20.163 1.00 96.38 189 PHE A N 1
ATOM 1567 C CA . PHE A 1 189 ? 6.784 2.261 21.166 1.00 96.38 189 PHE A CA 1
ATOM 1568 C C . PHE A 1 189 ? 6.767 0.985 22.003 1.00 96.38 189 PHE A C 1
ATOM 1570 O O . PHE A 1 189 ? 6.007 0.917 22.970 1.00 96.38 189 PHE A O 1
ATOM 1577 N N . ASN A 1 190 ? 7.588 -0.009 21.667 1.00 93.81 190 ASN A N 1
ATOM 1578 C CA . ASN A 1 190 ? 7.724 -1.202 22.489 1.00 93.81 190 ASN A CA 1
ATOM 1579 C C . ASN A 1 190 ? 8.433 -0.888 23.822 1.00 93.81 190 ASN A C 1
ATOM 1581 O O . ASN A 1 190 ? 9.162 0.101 23.948 1.00 93.81 190 ASN A O 1
ATOM 1585 N N . ALA A 1 191 ? 8.227 -1.740 24.824 1.00 92.88 191 ALA A N 1
ATOM 1586 C CA . ALA A 1 191 ? 8.765 -1.599 26.177 1.00 92.88 191 ALA A CA 1
ATOM 1587 C C . ALA A 1 191 ? 10.221 -2.094 26.319 1.00 92.88 191 ALA A C 1
ATOM 1589 O O . ALA A 1 191 ? 10.665 -2.395 27.422 1.00 92.88 191 ALA A O 1
ATOM 1590 N N . PHE A 1 192 ? 10.967 -2.183 25.216 1.00 92.44 192 PHE A N 1
ATOM 1591 C CA . PHE A 1 192 ? 12.387 -2.537 25.228 1.00 92.44 192 PHE A CA 1
ATOM 1592 C C . PHE A 1 192 ? 13.242 -1.441 25.874 1.00 92.44 192 PHE A C 1
ATOM 1594 O O . PHE A 1 192 ? 12.904 -0.252 25.816 1.00 92.44 192 PHE A O 1
ATOM 1601 N N . SER A 1 193 ? 14.386 -1.830 26.433 1.00 95.19 193 SER A N 1
ATOM 1602 C CA . SER A 1 193 ? 15.402 -0.885 26.903 1.00 95.19 193 SER A CA 1
ATOM 1603 C C . SER A 1 193 ? 15.966 -0.049 25.743 1.00 95.19 193 SER A C 1
ATOM 1605 O O . SER A 1 193 ? 15.932 -0.461 24.581 1.00 95.19 193 SER A O 1
ATOM 1607 N N . LEU A 1 194 ? 16.522 1.134 26.035 1.00 96.69 194 LEU A N 1
ATOM 1608 C CA . LEU A 1 194 ? 17.093 2.013 25.001 1.00 96.69 194 LEU A CA 1
ATOM 1609 C C . LEU A 1 194 ? 18.196 1.308 24.188 1.00 96.69 194 LEU A C 1
ATOM 1611 O O . LEU A 1 194 ? 18.238 1.435 22.965 1.00 96.69 194 LEU A O 1
ATOM 1615 N N . LYS A 1 195 ? 19.036 0.510 24.862 1.00 96.75 195 LYS A N 1
ATOM 1616 C CA . LYS A 1 195 ? 20.092 -0.296 24.235 1.00 96.75 195 LYS A CA 1
ATOM 1617 C C . LYS A 1 195 ? 19.512 -1.324 23.262 1.00 96.75 195 LYS A C 1
ATOM 1619 O O . LYS A 1 195 ? 19.983 -1.429 22.133 1.00 96.75 195 LYS A O 1
ATOM 1624 N N . GLU A 1 196 ? 18.475 -2.055 23.667 1.00 94.88 196 GLU A N 1
ATOM 1625 C CA . GLU A 1 196 ? 17.808 -3.028 22.795 1.00 94.88 196 GLU A CA 1
ATOM 1626 C C . GLU A 1 196 ? 17.148 -2.350 21.595 1.00 94.88 196 GLU A C 1
ATOM 1628 O O . GLU A 1 196 ? 17.295 -2.841 20.480 1.00 94.88 196 GLU A O 1
ATOM 1633 N N . LYS A 1 197 ? 16.477 -1.205 21.787 1.00 95.88 197 LYS A N 1
ATOM 1634 C CA . LYS A 1 197 ? 15.891 -0.433 20.678 1.00 95.88 197 LYS A CA 1
ATOM 1635 C C . LYS A 1 197 ? 16.951 -0.040 19.659 1.00 95.88 197 LYS A C 1
ATOM 1637 O O . LYS A 1 197 ? 16.769 -0.301 18.475 1.00 95.88 197 LYS A O 1
ATOM 1642 N N . PHE A 1 198 ? 18.065 0.529 20.122 1.00 97.50 198 PHE A N 1
ATOM 1643 C CA . PHE A 1 198 ? 19.179 0.917 19.259 1.00 97.50 198 PHE A CA 1
ATOM 1644 C C . PHE A 1 198 ? 19.722 -0.272 18.457 1.00 97.50 198 PHE A C 1
ATOM 1646 O O . PHE A 1 198 ? 19.842 -0.186 17.237 1.00 97.50 198 PHE A O 1
ATOM 1653 N N . MET A 1 199 ? 19.959 -1.411 19.115 1.00 97.19 199 MET A N 1
ATOM 1654 C CA . MET A 1 199 ? 20.416 -2.626 18.436 1.00 97.19 199 MET A CA 1
ATOM 1655 C C . MET A 1 199 ? 19.397 -3.131 17.408 1.00 97.19 199 MET A C 1
ATOM 1657 O O . MET A 1 199 ? 19.769 -3.463 16.284 1.00 97.19 199 MET A O 1
ATOM 1661 N N . GLN A 1 200 ? 18.106 -3.153 17.747 1.00 96.81 200 GLN A N 1
ATOM 1662 C CA . GLN A 1 200 ? 17.052 -3.577 16.822 1.00 96.81 200 GLN A CA 1
ATOM 1663 C C . GLN A 1 200 ? 16.933 -2.646 15.607 1.00 96.81 200 GLN A C 1
ATOM 1665 O O . GLN A 1 200 ? 16.761 -3.142 14.490 1.00 96.81 200 GLN A O 1
ATOM 1670 N N . PHE A 1 201 ? 17.064 -1.326 15.795 1.00 97.75 201 PHE A N 1
ATOM 1671 C CA . PHE A 1 201 ? 17.131 -0.364 14.692 1.00 97.75 201 PHE A CA 1
ATOM 1672 C C . PHE A 1 201 ? 18.328 -0.646 13.789 1.00 97.75 201 PHE A C 1
ATOM 1674 O O . PHE A 1 201 ? 18.144 -0.810 12.585 1.00 97.75 201 PHE A O 1
ATOM 1681 N N . LEU A 1 202 ? 19.525 -0.769 14.368 1.00 98.06 202 LEU A N 1
ATOM 1682 C CA . LEU A 1 202 ? 20.761 -1.001 13.625 1.00 98.06 202 LEU A CA 1
ATOM 1683 C C . LEU A 1 202 ? 20.690 -2.287 12.794 1.00 98.06 202 LEU A C 1
ATOM 1685 O O . LEU A 1 202 ? 20.950 -2.267 11.598 1.00 98.06 202 LEU A O 1
ATOM 1689 N N . ILE A 1 203 ? 20.278 -3.399 13.402 1.00 97.81 203 ILE A N 1
ATOM 1690 C CA . ILE A 1 203 ? 20.190 -4.703 12.730 1.00 97.81 203 ILE A CA 1
ATOM 1691 C C . ILE A 1 203 ? 19.162 -4.671 11.593 1.00 97.81 203 ILE A C 1
ATOM 1693 O O . ILE A 1 203 ? 19.429 -5.171 10.500 1.00 97.81 203 ILE A O 1
ATOM 1697 N N . SER A 1 204 ? 17.988 -4.082 11.837 1.00 97.81 204 SER A N 1
ATOM 1698 C CA . SER A 1 204 ? 16.956 -3.947 10.801 1.00 97.81 204 SER A CA 1
ATOM 1699 C C . SER A 1 204 ? 17.431 -3.056 9.656 1.00 97.81 204 SER A C 1
ATOM 1701 O O . SER A 1 204 ? 17.171 -3.358 8.493 1.00 97.81 204 SER A O 1
ATOM 1703 N N . PHE A 1 205 ? 18.151 -1.977 9.978 1.00 98.12 205 PHE A N 1
ATOM 1704 C CA . PHE A 1 205 ? 18.723 -1.061 8.999 1.00 98.12 205 PHE A CA 1
ATOM 1705 C C . PHE A 1 205 ? 19.819 -1.726 8.161 1.00 98.12 205 PHE A C 1
ATOM 1707 O O . PHE A 1 205 ? 19.829 -1.557 6.947 1.00 98.12 205 PHE A O 1
ATOM 1714 N N . ILE A 1 206 ? 20.682 -2.546 8.772 1.00 98.06 206 ILE A N 1
ATOM 1715 C CA . ILE A 1 206 ? 21.665 -3.362 8.046 1.00 98.06 206 ILE A CA 1
ATOM 1716 C C . ILE A 1 206 ? 20.946 -4.309 7.079 1.00 98.06 206 ILE A C 1
ATOM 1718 O O . ILE A 1 206 ? 21.285 -4.351 5.900 1.00 98.06 206 ILE A O 1
ATOM 1722 N N . GLY A 1 207 ? 19.907 -5.016 7.539 1.00 97.62 207 GLY A N 1
ATOM 1723 C CA . GLY A 1 207 ? 19.091 -5.858 6.660 1.00 97.62 207 GLY A CA 1
ATOM 1724 C C . GLY A 1 207 ? 18.523 -5.077 5.470 1.00 97.62 207 GLY A C 1
ATOM 1725 O O . GLY A 1 207 ? 18.585 -5.552 4.342 1.00 97.62 207 GLY A O 1
ATOM 1726 N N . PHE A 1 208 ? 18.026 -3.862 5.713 1.00 98.00 208 PHE A N 1
ATOM 1727 C CA . PHE A 1 208 ? 17.485 -2.959 4.694 1.00 98.00 208 PHE A CA 1
ATOM 1728 C C . PHE A 1 208 ? 18.524 -2.444 3.690 1.00 98.00 208 PHE A C 1
ATOM 1730 O O . PHE A 1 208 ? 18.247 -2.425 2.492 1.00 98.00 208 PHE A O 1
ATOM 1737 N N . ILE A 1 209 ? 19.707 -2.033 4.151 1.00 97.62 209 ILE A N 1
ATOM 1738 C CA . ILE A 1 209 ? 20.691 -1.351 3.303 1.00 97.62 209 ILE A CA 1
ATOM 1739 C C . ILE A 1 209 ? 21.461 -2.320 2.399 1.00 97.62 209 ILE A C 1
ATOM 1741 O O . ILE A 1 209 ? 21.835 -1.947 1.292 1.00 97.62 209 ILE A O 1
ATOM 1745 N N . VAL A 1 210 ? 21.654 -3.574 2.826 1.00 97.56 210 VAL A N 1
ATOM 1746 C CA . VAL A 1 210 ? 22.391 -4.604 2.070 1.00 97.56 210 VAL A CA 1
ATOM 1747 C C . VAL A 1 210 ? 21.885 -4.785 0.628 1.00 97.56 210 VAL A C 1
ATOM 1749 O O . VAL A 1 210 ? 22.695 -4.624 -0.285 1.00 97.56 210 VAL A O 1
ATOM 1752 N N . PRO A 1 211 ? 20.594 -5.074 0.357 1.00 96.38 211 PRO A N 1
ATOM 1753 C CA . PRO A 1 211 ? 20.115 -5.227 -1.019 1.00 96.38 211 PRO A CA 1
ATOM 1754 C C . PRO A 1 211 ? 20.262 -3.934 -1.832 1.00 96.38 211 PRO A C 1
ATOM 1756 O O . PRO A 1 211 ? 20.579 -3.998 -3.017 1.00 96.38 211 PRO A O 1
ATOM 1759 N N . PHE A 1 212 ? 20.095 -2.765 -1.203 1.00 92.06 212 PHE A N 1
ATOM 1760 C CA . PHE A 1 212 ? 20.258 -1.473 -1.870 1.00 92.06 212 PHE A CA 1
ATOM 1761 C C . PHE A 1 212 ? 21.704 -1.233 -2.313 1.00 92.06 212 PHE A C 1
ATOM 1763 O O . PHE A 1 212 ? 21.944 -0.867 -3.459 1.00 92.06 212 PHE A O 1
ATOM 1770 N N . VAL A 1 213 ? 22.669 -1.499 -1.430 1.00 95.12 213 VAL A N 1
ATOM 1771 C CA . VAL A 1 213 ? 24.105 -1.345 -1.704 1.00 95.12 213 VAL A CA 1
ATOM 1772 C C . VAL A 1 213 ? 24.577 -2.338 -2.763 1.00 95.12 213 VAL A C 1
ATOM 1774 O O . VAL A 1 213 ? 25.267 -1.942 -3.697 1.00 95.12 213 VAL A O 1
ATOM 1777 N N . ILE A 1 214 ? 24.165 -3.607 -2.667 1.00 95.44 214 ILE A N 1
ATOM 1778 C CA . ILE A 1 214 ? 24.484 -4.619 -3.685 1.00 95.44 214 ILE A CA 1
ATOM 1779 C C . ILE A 1 214 ? 23.941 -4.177 -5.046 1.00 95.44 214 ILE A C 1
ATOM 1781 O O . ILE A 1 214 ? 24.680 -4.150 -6.026 1.00 95.44 214 ILE A O 1
ATOM 1785 N N . SER A 1 215 ? 22.668 -3.778 -5.105 1.00 94.12 215 SER A N 1
ATOM 1786 C CA . SER A 1 215 ? 22.054 -3.294 -6.341 1.00 94.12 215 SER A CA 1
ATOM 1787 C C . SER A 1 215 ? 22.766 -2.063 -6.895 1.00 94.12 215 SER A C 1
ATOM 1789 O O . SER A 1 215 ? 22.972 -1.983 -8.099 1.00 94.12 215 SER A O 1
ATOM 1791 N N . PHE A 1 216 ? 23.135 -1.111 -6.039 1.00 93.06 216 PHE A N 1
ATOM 1792 C CA . PHE A 1 216 ? 23.849 0.098 -6.435 1.00 93.06 216 PHE A CA 1
ATOM 1793 C C . PHE A 1 216 ? 25.174 -0.237 -7.127 1.00 93.06 216 PHE A C 1
ATOM 1795 O O . PHE A 1 216 ? 25.421 0.247 -8.228 1.00 93.06 216 PHE A O 1
ATOM 1802 N N . PHE A 1 217 ? 25.992 -1.105 -6.522 1.00 95.31 217 PHE A N 1
ATOM 1803 C CA . PHE A 1 217 ? 27.275 -1.497 -7.105 1.00 95.31 217 PHE A CA 1
ATOM 1804 C C . PHE A 1 217 ? 27.116 -2.278 -8.407 1.00 95.31 217 PHE A C 1
ATOM 1806 O O . PHE A 1 217 ? 27.870 -2.036 -9.344 1.00 95.31 217 PHE A O 1
ATOM 1813 N N . LEU A 1 218 ? 26.132 -3.179 -8.493 1.00 94.62 218 LEU A N 1
ATOM 1814 C CA . LEU A 1 218 ? 25.878 -3.931 -9.723 1.00 94.62 218 LEU A CA 1
ATOM 1815 C C . LEU A 1 218 ? 25.459 -3.006 -10.872 1.00 94.62 218 LEU A C 1
ATOM 1817 O O . LEU A 1 218 ? 25.959 -3.156 -11.982 1.00 94.62 218 LEU A O 1
ATOM 1821 N N . ILE A 1 219 ? 24.578 -2.036 -10.619 1.00 93.75 219 ILE A N 1
ATOM 1822 C CA . ILE A 1 219 ? 24.106 -1.128 -11.672 1.00 93.75 219 ILE A CA 1
ATOM 1823 C C . ILE A 1 219 ? 25.227 -0.193 -12.130 1.00 93.75 219 ILE A C 1
ATOM 1825 O O . ILE A 1 219 ? 25.419 -0.033 -13.334 1.00 93.75 219 ILE A O 1
ATOM 1829 N N . GLU A 1 220 ? 26.007 0.366 -11.201 1.00 93.50 220 GLU A N 1
ATOM 1830 C CA . GLU A 1 220 ? 27.145 1.217 -11.567 1.00 93.50 220 GLU A CA 1
ATOM 1831 C C . GLU A 1 220 ? 28.185 0.414 -12.361 1.00 93.50 220 GLU A C 1
ATOM 1833 O O . GLU A 1 220 ? 28.688 0.901 -13.369 1.00 93.50 220 GLU A O 1
ATOM 1838 N N . TYR A 1 221 ? 28.459 -0.834 -11.965 1.00 95.12 221 TYR A N 1
ATOM 1839 C CA . TYR A 1 221 ? 29.425 -1.693 -12.651 1.00 95.12 221 TYR A CA 1
ATOM 1840 C C . TYR A 1 221 ? 28.988 -2.076 -14.073 1.00 95.12 221 TYR A C 1
ATOM 1842 O O . TYR A 1 221 ? 29.778 -1.955 -15.004 1.00 95.12 221 TYR A O 1
ATOM 1850 N N . PHE A 1 222 ? 27.745 -2.536 -14.256 1.00 93.88 222 PHE A N 1
ATOM 1851 C CA . PHE A 1 222 ? 27.282 -3.052 -15.552 1.00 93.88 222 PHE A CA 1
ATOM 1852 C C . PHE A 1 222 ? 26.747 -1.976 -16.502 1.00 93.88 222 PHE A C 1
ATOM 1854 O O . PHE A 1 222 ? 26.820 -2.159 -17.715 1.00 93.88 222 PHE A O 1
ATOM 1861 N N . TYR A 1 223 ? 26.214 -0.869 -15.979 1.00 92.19 223 TYR A N 1
ATOM 1862 C CA . TYR A 1 223 ? 25.506 0.135 -16.784 1.00 92.19 223 TYR A CA 1
ATOM 1863 C C . TYR A 1 223 ? 26.084 1.544 -16.656 1.00 92.19 223 TYR A C 1
ATOM 1865 O O . TYR A 1 223 ? 25.608 2.444 -17.345 1.00 92.19 223 TYR A O 1
ATOM 1873 N N . ASN A 1 224 ? 27.088 1.760 -15.794 1.00 91.25 224 ASN A N 1
ATOM 1874 C CA . ASN A 1 224 ? 27.598 3.096 -15.472 1.00 91.25 224 ASN A CA 1
ATOM 1875 C C . ASN A 1 224 ? 26.457 4.069 -15.105 1.00 91.25 224 ASN A C 1
ATOM 1877 O O . ASN A 1 224 ? 26.495 5.258 -15.435 1.00 91.25 224 ASN A O 1
ATOM 1881 N N . ASP A 1 225 ? 25.428 3.565 -14.422 1.00 88.31 225 ASP A N 1
ATOM 1882 C CA . ASP A 1 225 ? 24.303 4.348 -13.915 1.00 88.31 225 ASP A CA 1
ATOM 1883 C C . ASP A 1 225 ? 24.159 4.144 -12.406 1.00 88.31 225 ASP A C 1
ATOM 1885 O O . ASP A 1 225 ? 24.563 3.126 -11.848 1.00 88.31 225 ASP A O 1
ATOM 1889 N N . ASN A 1 226 ? 23.561 5.117 -11.723 1.00 86.06 226 ASN A N 1
ATOM 1890 C CA . ASN A 1 226 ? 23.280 5.000 -10.306 1.00 86.06 226 ASN A CA 1
ATOM 1891 C C . ASN A 1 226 ? 22.129 5.900 -9.849 1.00 86.06 226 ASN A C 1
ATOM 1893 O O . ASN A 1 226 ? 21.670 6.818 -10.531 1.00 86.06 226 ASN A O 1
ATOM 1897 N N . VAL A 1 227 ? 21.669 5.648 -8.623 1.00 82.88 227 VAL A N 1
ATOM 1898 C CA . VAL A 1 227 ? 20.549 6.379 -8.016 1.00 82.88 227 VAL A CA 1
ATOM 1899 C C . VAL A 1 227 ? 20.824 7.887 -7.930 1.00 82.88 227 VAL A C 1
ATOM 1901 O O . VAL A 1 227 ? 19.903 8.677 -8.118 1.00 82.88 227 VAL A O 1
ATOM 1904 N N . PHE A 1 228 ? 22.069 8.313 -7.696 1.00 84.88 228 PHE A N 1
ATOM 1905 C CA . PHE A 1 228 ? 22.410 9.736 -7.598 1.00 84.88 228 PHE A CA 1
ATOM 1906 C C . PHE A 1 228 ? 22.400 10.436 -8.962 1.00 84.88 228 PHE A C 1
ATOM 1908 O O . PHE A 1 228 ? 21.880 11.547 -9.063 1.00 84.88 228 PHE A O 1
ATOM 1915 N N . LYS A 1 229 ? 22.900 9.780 -10.020 1.00 83.31 229 LYS A N 1
ATOM 1916 C CA . LYS A 1 229 ? 22.788 10.249 -11.412 1.00 83.31 229 LYS A CA 1
ATOM 1917 C C . LYS A 1 229 ? 21.318 10.485 -11.765 1.00 83.31 229 LYS A C 1
ATOM 1919 O O . LYS A 1 229 ? 20.969 11.583 -12.196 1.00 83.31 229 LYS A O 1
ATOM 1924 N N . ARG A 1 230 ? 20.440 9.525 -11.452 1.00 79.31 230 ARG A N 1
ATOM 1925 C CA . ARG A 1 230 ? 18.983 9.669 -11.613 1.00 79.31 230 ARG A CA 1
ATOM 1926 C C . ARG A 1 230 ? 18.415 10.855 -10.842 1.00 79.31 230 ARG A C 1
ATOM 1928 O O . ARG A 1 230 ? 17.660 11.635 -11.413 1.00 79.31 230 ARG A O 1
ATOM 1935 N N . ILE A 1 231 ? 18.736 10.977 -9.554 1.00 80.12 231 ILE A N 1
ATOM 1936 C CA . ILE A 1 231 ? 18.251 12.081 -8.715 1.00 80.12 231 ILE A CA 1
ATOM 1937 C C . ILE A 1 231 ? 18.626 13.423 -9.357 1.00 80.12 231 ILE A C 1
ATOM 1939 O O . ILE A 1 231 ? 17.759 14.276 -9.525 1.00 80.12 231 ILE A O 1
ATOM 1943 N N . ASN A 1 232 ? 19.872 13.573 -9.808 1.00 81.81 232 ASN A N 1
ATOM 1944 C CA . ASN A 1 232 ? 20.337 14.786 -10.479 1.00 81.81 232 ASN A CA 1
ATOM 1945 C C . ASN A 1 232 ? 19.601 15.059 -11.800 1.00 81.81 232 ASN A C 1
ATOM 1947 O O . ASN A 1 232 ? 19.275 16.209 -12.080 1.00 81.81 232 ASN A O 1
ATOM 1951 N N . VAL A 1 233 ? 19.323 14.030 -12.608 1.00 78.56 233 VAL A N 1
ATOM 1952 C CA . VAL A 1 233 ? 18.545 14.172 -13.854 1.00 78.56 233 VAL A CA 1
ATOM 1953 C C . VAL A 1 233 ? 17.110 14.605 -13.555 1.00 78.56 233 VAL A C 1
ATOM 1955 O O . VAL A 1 233 ? 16.625 15.554 -14.161 1.00 78.56 233 VAL A O 1
ATOM 1958 N N . VAL A 1 234 ? 16.447 13.967 -12.587 1.00 75.50 234 VAL A N 1
ATOM 1959 C CA . VAL A 1 234 ? 15.078 14.318 -12.180 1.00 75.50 234 VAL A CA 1
ATOM 1960 C C . VAL A 1 234 ? 15.024 15.753 -11.652 1.00 75.50 234 VAL A C 1
ATOM 1962 O O . VAL A 1 234 ? 14.168 16.515 -12.086 1.00 75.50 234 VAL A O 1
ATOM 1965 N N . TYR A 1 235 ? 15.960 16.161 -10.791 1.00 75.19 235 TYR A N 1
ATOM 1966 C CA . TYR A 1 235 ? 16.006 17.540 -10.293 1.00 75.19 235 TYR A CA 1
ATOM 1967 C C . TYR A 1 235 ? 16.213 18.575 -11.403 1.00 75.19 235 TYR A C 1
ATOM 1969 O O . TYR A 1 235 ? 15.657 19.664 -11.316 1.00 75.19 235 TYR A O 1
ATOM 1977 N N . LYS A 1 236 ? 16.980 18.244 -12.449 1.00 79.94 236 LYS A N 1
ATOM 1978 C CA . LYS A 1 236 ? 17.171 19.124 -13.612 1.00 79.94 236 LYS A CA 1
ATOM 1979 C C . LYS A 1 236 ? 15.943 19.187 -14.522 1.00 79.94 236 LYS A C 1
ATOM 1981 O O . LYS A 1 236 ? 15.689 20.234 -15.097 1.00 79.94 236 LYS A O 1
ATOM 1986 N N . LEU A 1 237 ? 15.218 18.078 -14.684 1.00 74.88 237 LEU A N 1
ATOM 1987 C CA . LEU A 1 237 ? 14.059 17.996 -15.582 1.00 74.88 237 LEU A CA 1
ATOM 1988 C C . LEU A 1 237 ? 12.787 18.612 -14.992 1.00 74.88 237 LEU A C 1
ATOM 1990 O O . LEU A 1 237 ? 11.960 19.113 -15.744 1.00 74.88 237 LEU A O 1
ATOM 1994 N N . PHE A 1 238 ? 12.612 18.542 -13.673 1.00 67.31 238 PHE A N 1
ATOM 1995 C CA . PHE A 1 238 ? 11.376 18.936 -12.993 1.00 67.31 238 PHE A CA 1
ATOM 1996 C C . PHE A 1 238 ? 11.530 20.229 -12.183 1.00 67.31 238 PHE A C 1
ATOM 1998 O O . PHE A 1 238 ? 10.961 20.277 -11.096 1.00 67.31 238 PHE A O 1
ATOM 2005 N N . GLU A 1 239 ? 12.334 21.203 -12.661 1.00 59.47 239 GLU A N 1
ATOM 2006 C CA . GLU A 1 239 ? 12.590 22.534 -12.053 1.00 59.47 239 GLU A CA 1
ATOM 2007 C C . GLU A 1 239 ? 11.677 22.818 -10.855 1.00 59.47 239 GLU A C 1
ATOM 2009 O O . GLU A 1 239 ? 10.572 23.301 -11.051 1.00 59.47 239 GLU A O 1
ATOM 2014 N N . HIS A 1 240 ? 12.103 22.409 -9.648 1.00 56.12 240 HIS A N 1
ATOM 2015 C CA . HIS A 1 240 ? 11.298 22.368 -8.418 1.00 56.12 240 HIS A CA 1
ATOM 2016 C C . HIS A 1 240 ? 9.790 22.622 -8.620 1.00 56.12 240 HIS A C 1
ATOM 2018 O O . HIS A 1 240 ? 9.314 23.717 -8.313 1.00 56.12 240 HIS A O 1
ATOM 2024 N N . ASP A 1 241 ? 9.035 21.609 -9.068 1.00 56.97 241 ASP A N 1
ATOM 2025 C CA . ASP A 1 241 ? 7.577 21.573 -8.887 1.00 56.97 241 ASP A CA 1
ATOM 2026 C C . ASP A 1 241 ? 7.310 21.589 -7.375 1.00 56.97 241 ASP A C 1
ATOM 2028 O O . ASP A 1 241 ? 7.197 20.566 -6.693 1.00 56.97 241 ASP A O 1
ATOM 2032 N N . SER A 1 242 ? 7.352 22.792 -6.812 1.00 65.19 242 SER A N 1
ATOM 2033 C CA . SER A 1 242 ? 7.211 23.025 -5.390 1.00 65.19 242 SER A CA 1
ATOM 2034 C C . SER A 1 242 ? 5.816 22.581 -4.976 1.00 65.19 242 SER A C 1
ATOM 2036 O O . SER A 1 242 ? 4.863 22.631 -5.755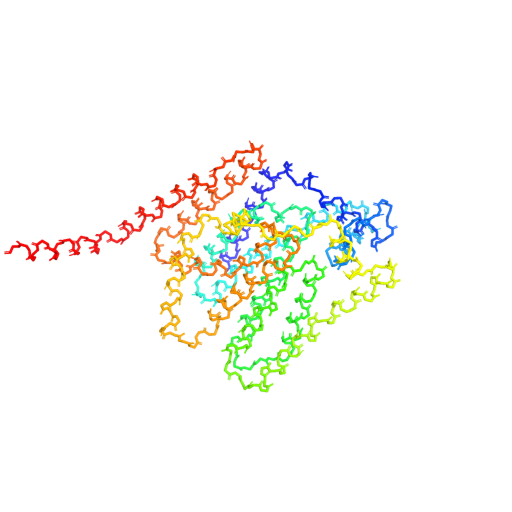 1.00 65.19 242 SER A O 1
ATOM 2038 N N . PHE A 1 243 ? 5.684 22.088 -3.747 1.00 69.56 243 PHE A N 1
ATOM 2039 C CA . PHE A 1 243 ? 4.384 21.682 -3.240 1.00 69.56 243 PHE A CA 1
ATOM 2040 C C . PHE A 1 243 ? 3.393 22.854 -3.319 1.00 69.56 243 PHE A C 1
ATOM 2042 O O . PHE A 1 243 ? 3.443 23.789 -2.523 1.00 69.56 243 PHE A O 1
ATOM 2049 N N . GLU A 1 244 ? 2.463 22.780 -4.267 1.00 80.62 244 GLU A N 1
ATOM 2050 C CA . GLU A 1 244 ? 1.366 23.734 -4.363 1.00 80.62 244 GLU A CA 1
ATOM 2051 C C . GLU A 1 244 ? 0.172 23.318 -3.496 1.00 80.62 244 GLU A C 1
ATOM 2053 O O . GLU A 1 244 ? -0.185 22.144 -3.407 1.00 80.62 244 GLU A O 1
ATOM 2058 N N . LEU A 1 245 ? -0.550 24.291 -2.935 1.00 80.94 245 LEU A N 1
ATOM 2059 C CA . LEU A 1 245 ? -1.824 24.050 -2.236 1.00 80.94 245 LEU A CA 1
ATOM 2060 C C . LEU A 1 245 ? -2.871 23.348 -3.122 1.00 80.94 245 LEU A C 1
ATOM 2062 O O . LEU A 1 245 ? -3.734 22.627 -2.612 1.00 80.94 245 LEU A O 1
ATOM 2066 N N . SER A 1 246 ? -2.782 23.516 -4.446 1.00 80.62 246 SER A N 1
ATOM 2067 C CA . SER A 1 246 ? -3.609 22.822 -5.442 1.00 80.62 246 SER A CA 1
ATOM 2068 C C . SER A 1 246 ? -3.518 21.289 -5.304 1.00 80.62 246 SER A C 1
ATOM 2070 O O . SER A 1 246 ? -4.509 20.580 -5.526 1.00 80.62 246 SER A O 1
ATOM 2072 N N . ASN A 1 247 ? -2.379 20.785 -4.817 1.00 83.50 247 ASN A N 1
ATOM 2073 C CA . ASN A 1 247 ? -2.092 19.370 -4.619 1.00 83.50 247 ASN A CA 1
ATOM 2074 C C . ASN A 1 247 ? -2.802 18.740 -3.414 1.00 83.50 247 ASN A C 1
ATOM 2076 O O . ASN A 1 247 ? -2.905 17.514 -3.346 1.00 83.50 247 ASN A O 1
ATOM 2080 N N . LEU A 1 248 ? -3.394 19.527 -2.505 1.00 84.12 248 LEU A N 1
ATOM 2081 C CA . LEU A 1 248 ? -4.204 18.989 -1.399 1.00 84.12 248 LEU A CA 1
ATOM 2082 C C . LEU A 1 248 ? -5.343 18.082 -1.894 1.00 84.12 248 LEU A C 1
ATOM 2084 O O . LEU A 1 248 ? -5.701 17.107 -1.230 1.00 84.12 248 LEU A O 1
ATOM 2088 N N . LYS A 1 249 ? -5.869 18.346 -3.099 1.00 86.69 249 LYS A N 1
ATOM 2089 C CA . LYS A 1 249 ? -6.880 17.495 -3.748 1.00 86.69 249 LYS A CA 1
ATOM 2090 C C . LYS A 1 249 ? -6.390 16.060 -3.948 1.00 86.69 249 LYS A C 1
ATOM 2092 O O . LYS A 1 249 ? -7.195 15.136 -3.898 1.00 86.69 249 LYS A O 1
ATOM 2097 N N . GLN A 1 250 ? -5.091 15.857 -4.151 1.00 88.75 250 GLN A N 1
ATOM 2098 C CA . GLN A 1 250 ? -4.522 14.527 -4.336 1.00 88.75 250 GLN A CA 1
ATOM 2099 C C . GLN A 1 250 ? -4.395 13.753 -3.019 1.00 88.75 250 GLN A C 1
ATOM 2101 O O . GLN A 1 250 ? -4.574 12.539 -3.015 1.00 88.75 250 GLN A O 1
ATOM 2106 N N . ILE A 1 251 ? -4.174 14.440 -1.889 1.00 90.12 251 ILE A N 1
ATOM 2107 C CA . ILE A 1 251 ? -4.222 13.807 -0.557 1.00 90.12 251 ILE A CA 1
ATOM 2108 C C . ILE A 1 251 ? -5.616 13.233 -0.315 1.00 90.12 251 ILE A C 1
ATOM 2110 O O . ILE A 1 251 ? -5.763 12.108 0.163 1.00 90.12 251 ILE A O 1
ATOM 2114 N N . PHE A 1 252 ? -6.655 13.978 -0.705 1.00 90.69 252 PHE A N 1
ATOM 2115 C CA . PHE A 1 252 ? -8.022 13.488 -0.595 1.00 90.69 252 PHE A CA 1
ATOM 2116 C C . PHE A 1 252 ? -8.235 12.185 -1.393 1.00 90.69 252 PHE A C 1
ATOM 2118 O O . PHE A 1 252 ? -8.942 11.290 -0.934 1.00 90.69 252 PHE A O 1
ATOM 2125 N N . ARG A 1 253 ? -7.540 12.005 -2.521 1.00 92.38 253 ARG A N 1
ATOM 2126 C CA . ARG A 1 253 ? -7.669 10.808 -3.368 1.00 92.38 253 ARG A CA 1
ATOM 2127 C C . ARG A 1 253 ? -7.062 9.522 -2.808 1.00 92.38 253 ARG A C 1
ATOM 2129 O O . ARG A 1 253 ? -7.220 8.459 -3.393 1.00 92.38 253 ARG A O 1
ATOM 2136 N N . ILE A 1 254 ? -6.371 9.573 -1.668 1.00 94.81 254 ILE A N 1
ATOM 2137 C CA . ILE A 1 254 ? -5.760 8.371 -1.074 1.00 94.81 254 ILE A CA 1
ATOM 2138 C C . ILE A 1 254 ? -6.838 7.378 -0.605 1.00 94.81 254 ILE A C 1
ATOM 2140 O O . ILE A 1 254 ? -6.690 6.168 -0.775 1.00 94.81 254 ILE A O 1
ATOM 2144 N N . ILE A 1 255 ? -7.909 7.887 0.015 1.00 96.69 255 ILE A N 1
ATOM 2145 C CA . ILE A 1 255 ? -9.032 7.081 0.526 1.00 96.69 255 ILE A CA 1
ATOM 2146 C C . ILE A 1 255 ? -10.415 7.617 0.114 1.00 96.69 255 ILE A C 1
ATOM 2148 O O . ILE A 1 255 ? -11.424 7.034 0.510 1.00 96.69 255 ILE A O 1
ATOM 2152 N N . ASP A 1 256 ? -10.473 8.699 -0.672 1.00 93.62 256 ASP A N 1
ATOM 2153 C CA . ASP A 1 256 ? -11.679 9.241 -1.316 1.00 93.62 256 ASP A CA 1
ATOM 2154 C C . ASP A 1 256 ? -12.906 9.325 -0.385 1.00 93.62 256 ASP A C 1
ATOM 2156 O O . ASP A 1 256 ? -12.890 9.985 0.656 1.00 93.62 256 ASP A O 1
ATOM 2160 N N . MET A 1 257 ? -13.986 8.615 -0.729 1.00 96.88 257 MET A N 1
ATOM 2161 C CA . MET A 1 257 ? -15.255 8.618 -0.002 1.00 96.88 257 MET A CA 1
ATOM 2162 C C . MET A 1 257 ? -15.076 8.222 1.469 1.00 96.88 257 MET A C 1
ATOM 2164 O O . MET A 1 257 ? -15.842 8.638 2.337 1.00 96.88 257 MET A O 1
ATOM 2168 N N . TYR A 1 258 ? -14.029 7.465 1.797 1.00 98.19 258 TYR A N 1
ATOM 2169 C CA . TYR A 1 258 ? -13.804 6.972 3.146 1.00 98.19 258 TYR A CA 1
ATOM 2170 C C . TYR A 1 258 ? -13.238 8.011 4.123 1.00 98.19 258 TYR A C 1
ATOM 2172 O O . TYR A 1 258 ? -13.165 7.699 5.311 1.00 98.19 258 TYR A O 1
ATOM 2180 N N . TRP A 1 259 ? -12.914 9.246 3.710 1.00 97.50 259 TRP A N 1
ATOM 2181 C CA . TRP A 1 259 ? -12.439 10.297 4.632 1.00 97.50 259 TRP A CA 1
ATOM 2182 C C . TRP A 1 259 ? -13.403 10.586 5.788 1.00 97.50 259 TRP A C 1
ATOM 2184 O O . TRP A 1 259 ? -12.982 10.768 6.931 1.00 97.50 259 TRP A O 1
ATOM 2194 N N . VAL A 1 260 ? -14.709 10.559 5.530 1.00 96.50 260 VAL A N 1
ATOM 2195 C CA . VAL A 1 260 ? -15.734 10.755 6.570 1.00 96.50 260 VAL A CA 1
ATOM 2196 C C . VAL A 1 260 ? -15.635 9.662 7.632 1.00 96.50 260 VAL A C 1
ATOM 2198 O O . VAL A 1 260 ? -15.668 9.921 8.836 1.00 96.50 260 VAL A O 1
ATOM 2201 N N . ILE A 1 261 ? -15.468 8.421 7.181 1.00 98.31 261 ILE A N 1
ATOM 2202 C CA . ILE A 1 261 ? -15.365 7.264 8.062 1.00 98.31 261 ILE A CA 1
ATOM 2203 C C . ILE A 1 261 ? -14.007 7.233 8.769 1.00 98.31 261 ILE A C 1
ATOM 2205 O O . ILE A 1 261 ? -13.941 6.867 9.942 1.00 98.31 261 ILE A O 1
ATOM 2209 N N . PHE A 1 262 ? -12.945 7.689 8.103 1.00 98.44 262 PHE A N 1
ATOM 2210 C CA . PHE A 1 262 ? -11.632 7.908 8.699 1.00 98.44 262 PHE A CA 1
ATOM 2211 C C . PHE A 1 262 ? -11.710 8.872 9.888 1.00 98.44 262 PHE A C 1
ATOM 2213 O O . PHE A 1 262 ? -11.187 8.546 10.949 1.00 98.44 262 PHE A O 1
ATOM 2220 N N . ILE A 1 263 ? -12.414 10.005 9.771 1.00 98.00 263 ILE A N 1
ATOM 2221 C CA . ILE A 1 263 ? -12.574 10.969 10.877 1.00 98.00 263 ILE A CA 1
ATOM 2222 C C . ILE A 1 263 ? -13.263 10.308 12.084 1.00 98.00 263 ILE A C 1
ATOM 2224 O O . ILE A 1 263 ? -12.790 10.416 13.220 1.00 98.00 263 ILE A O 1
ATOM 2228 N N . ILE A 1 264 ? -14.344 9.554 11.853 1.00 98.12 264 ILE A N 1
ATOM 2229 C CA . ILE A 1 264 ? -15.037 8.782 12.905 1.00 98.12 264 ILE A CA 1
ATOM 2230 C C . ILE A 1 264 ? -14.091 7.738 13.529 1.00 98.12 264 ILE A C 1
ATOM 2232 O O . ILE A 1 264 ? -14.082 7.521 14.751 1.00 98.12 264 ILE A O 1
ATOM 2236 N N . GLY A 1 265 ? -13.275 7.105 12.689 1.00 98.38 265 GLY A N 1
ATOM 2237 C CA . GLY A 1 265 ? -12.221 6.177 13.072 1.00 98.38 265 GLY A CA 1
ATOM 2238 C C . GLY A 1 265 ? -11.176 6.818 13.977 1.00 98.38 265 GLY A C 1
ATOM 2239 O O . GLY A 1 265 ? -10.923 6.297 15.061 1.00 98.38 265 GLY A O 1
ATOM 2240 N N . MET A 1 266 ? -10.652 7.988 13.612 1.00 98.38 266 MET A N 1
ATOM 2241 C CA . MET A 1 266 ? -9.668 8.737 14.398 1.00 98.38 266 MET A CA 1
ATOM 2242 C C . MET A 1 266 ? -10.193 9.082 15.788 1.00 98.38 266 MET A C 1
ATOM 2244 O O . MET A 1 266 ? -9.520 8.824 16.786 1.00 98.38 266 MET A O 1
ATOM 2248 N N . VAL A 1 267 ? -11.432 9.575 15.889 1.00 98.31 267 VAL A N 1
ATOM 2249 C CA . VAL A 1 267 ? -12.067 9.844 17.190 1.00 98.31 267 VAL A CA 1
ATOM 2250 C C . VAL A 1 267 ? -12.158 8.567 18.034 1.00 98.31 267 VAL A C 1
ATOM 2252 O O . VAL A 1 267 ? -11.957 8.598 19.251 1.00 98.31 267 VAL A O 1
ATOM 2255 N N . THR A 1 268 ? -12.449 7.428 17.403 1.00 98.06 268 THR A N 1
ATOM 2256 C CA . THR A 1 268 ? -12.510 6.126 18.080 1.00 98.06 268 THR A CA 1
ATOM 2257 C C . THR A 1 268 ? -11.131 5.678 18.559 1.00 98.06 268 THR A C 1
ATOM 2259 O O . THR A 1 268 ? -10.991 5.286 19.716 1.00 98.06 268 THR A O 1
ATOM 2262 N N . VAL A 1 269 ? -10.117 5.791 17.707 1.00 98.12 269 VAL A N 1
ATOM 2263 C CA . VAL A 1 269 ? -8.721 5.451 17.992 1.00 98.12 269 VAL A CA 1
ATOM 2264 C C . VAL A 1 269 ? -8.173 6.277 19.156 1.00 98.12 269 VAL A C 1
ATOM 2266 O O . VAL A 1 269 ? -7.629 5.707 20.100 1.00 98.12 269 VAL A O 1
ATOM 2269 N N . VAL A 1 270 ? -8.405 7.594 19.171 1.00 97.88 270 VAL A N 1
ATOM 2270 C CA . VAL A 1 270 ? -8.001 8.471 20.284 1.00 97.88 270 VAL A CA 1
ATOM 2271 C C . VAL A 1 270 ? -8.654 8.034 21.597 1.00 97.88 270 VAL A C 1
ATOM 2273 O O . VAL A 1 270 ? -7.987 7.952 22.628 1.00 97.88 270 VAL A O 1
ATOM 2276 N N . LYS A 1 271 ? -9.952 7.699 21.584 1.00 98.00 271 LYS A N 1
ATOM 2277 C CA . LYS A 1 271 ? -10.652 7.190 22.778 1.00 98.00 271 LYS A CA 1
ATOM 2278 C C . LYS A 1 271 ? -10.088 5.850 23.255 1.00 98.00 271 LYS A C 1
ATOM 2280 O O . LYS A 1 271 ? -10.019 5.633 24.463 1.00 98.00 271 LYS A O 1
ATOM 2285 N N . ILE A 1 272 ? -9.698 4.965 22.336 1.00 97.69 272 ILE A N 1
ATOM 2286 C CA . ILE A 1 272 ? -9.064 3.682 22.669 1.00 97.69 272 ILE A CA 1
ATOM 2287 C C . ILE A 1 272 ? -7.700 3.927 23.306 1.00 97.69 272 ILE A C 1
ATOM 2289 O O . ILE A 1 272 ? -7.456 3.399 24.381 1.00 97.69 272 ILE A O 1
ATOM 2293 N N . LEU A 1 273 ? -6.851 4.770 22.717 1.00 97.50 273 LEU A N 1
ATOM 2294 C CA . LEU A 1 273 ? -5.519 5.055 23.257 1.00 97.50 273 LEU A CA 1
ATOM 2295 C C . LEU A 1 273 ? -5.553 5.737 24.625 1.00 97.50 273 LEU A C 1
ATOM 2297 O O . LEU A 1 273 ? -4.712 5.431 25.463 1.00 97.50 273 LEU A O 1
ATOM 2301 N N . LYS A 1 274 ? -6.549 6.591 24.897 1.00 97.25 274 LYS A N 1
ATOM 2302 C CA . LYS A 1 274 ? -6.760 7.145 26.246 1.00 97.25 274 LYS A CA 1
ATOM 2303 C C . L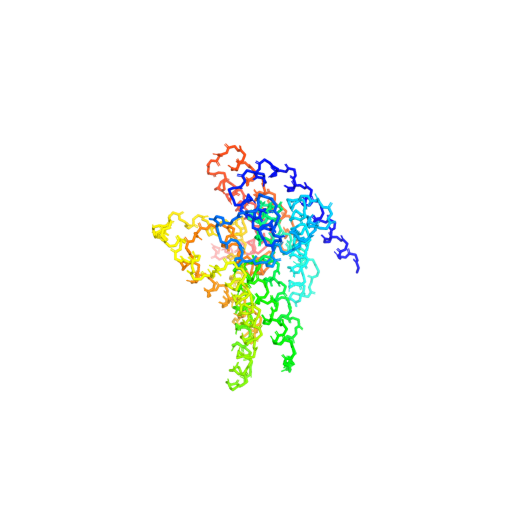YS A 1 274 ? -7.062 6.059 27.285 1.00 97.25 274 LYS A C 1
ATOM 2305 O O . LYS A 1 274 ? -6.644 6.184 28.427 1.00 97.25 274 LYS A O 1
ATOM 2310 N N . LYS A 1 275 ? -7.791 5.006 26.899 1.00 97.44 275 LYS A N 1
ATOM 2311 C CA . LYS A 1 275 ? -8.145 3.881 27.786 1.00 97.44 275 LYS A CA 1
ATOM 2312 C C . LYS A 1 275 ? -7.070 2.794 27.843 1.00 97.44 275 LYS A C 1
ATOM 2314 O O . LYS A 1 275 ? -6.958 2.098 28.841 1.00 97.44 275 LYS A O 1
ATOM 2319 N N . GLN A 1 276 ? -6.329 2.615 26.757 1.00 96.19 276 GLN A N 1
ATOM 2320 C CA . GLN A 1 276 ? -5.327 1.571 26.561 1.00 96.19 276 GLN A CA 1
ATOM 2321 C C . GLN A 1 276 ? -4.022 2.210 26.067 1.00 96.19 276 GLN A C 1
ATOM 2323 O O . GLN A 1 276 ? -3.621 2.001 24.916 1.00 96.19 276 GLN A O 1
ATOM 2328 N N . PRO A 1 277 ? -3.334 2.993 26.916 1.00 93.75 277 PRO A N 1
ATOM 2329 C CA . PRO A 1 277 ? -2.130 3.713 26.511 1.00 93.75 277 PRO A CA 1
ATOM 2330 C C . PRO A 1 277 ? -0.987 2.775 26.105 1.00 93.75 277 PRO A C 1
ATOM 2332 O O . PRO A 1 277 ? -0.076 3.199 25.403 1.00 93.75 277 PRO A O 1
ATOM 2335 N N . HIS A 1 278 ? -1.024 1.497 26.478 1.00 92.88 278 HIS A N 1
ATOM 2336 C CA . HIS A 1 278 ? -0.001 0.511 26.117 1.00 92.88 278 HIS A CA 1
ATOM 2337 C C . HIS A 1 278 ? -0.277 -0.228 24.795 1.00 92.88 278 HIS A C 1
ATOM 2339 O O . HIS A 1 278 ? 0.422 -1.185 24.478 1.00 92.88 278 HIS A O 1
ATOM 2345 N N . ASN A 1 279 ? -1.269 0.189 23.997 1.00 95.38 279 ASN A N 1
ATOM 2346 C CA . ASN A 1 279 ? -1.521 -0.418 22.687 1.00 95.38 279 ASN A CA 1
A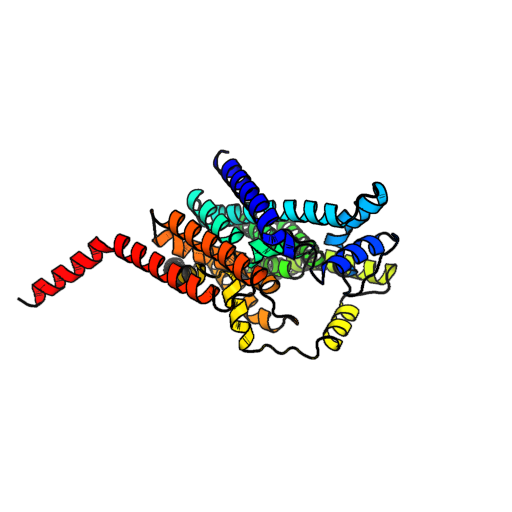TOM 2347 C C . ASN A 1 279 ? -0.443 0.004 21.665 1.00 95.38 279 ASN A C 1
ATOM 2349 O O . ASN A 1 279 ? -0.596 0.999 20.952 1.00 95.38 279 ASN A O 1
ATOM 2353 N N . ILE A 1 280 ? 0.658 -0.756 21.629 1.00 95.69 280 ILE A N 1
ATOM 2354 C CA . ILE A 1 280 ? 1.842 -0.504 20.791 1.00 95.69 280 ILE A CA 1
ATOM 2355 C C . ILE A 1 280 ? 1.451 -0.435 19.315 1.00 95.69 280 ILE A C 1
ATOM 2357 O O . ILE A 1 280 ? 1.751 0.557 18.661 1.00 95.69 280 ILE A O 1
ATOM 2361 N N . ALA A 1 281 ? 0.715 -1.431 18.811 1.00 96.12 281 ALA A N 1
ATOM 2362 C CA . ALA A 1 281 ? 0.331 -1.495 17.402 1.00 96.12 281 ALA A CA 1
ATOM 2363 C C . ALA A 1 281 ? -0.402 -0.224 16.949 1.00 96.12 281 ALA A C 1
ATOM 2365 O O . ALA A 1 281 ? -0.049 0.363 15.929 1.00 96.12 281 ALA A O 1
ATOM 2366 N N . LEU A 1 282 ? -1.377 0.247 17.732 1.00 96.62 282 LEU A N 1
ATOM 2367 C CA . LEU A 1 282 ? -2.150 1.436 17.384 1.00 96.62 282 LEU A CA 1
ATOM 2368 C C . LEU A 1 282 ? -1.317 2.725 17.447 1.00 96.62 282 LEU A C 1
ATOM 2370 O O . LEU A 1 282 ? -1.469 3.589 16.585 1.00 96.62 282 LEU A O 1
ATOM 2374 N N . LYS A 1 283 ? -0.397 2.840 18.414 1.00 97.50 283 LYS A N 1
ATOM 2375 C CA . LYS A 1 283 ? 0.572 3.947 18.462 1.00 97.50 283 LYS A CA 1
ATOM 2376 C C . LYS A 1 283 ? 1.481 3.951 17.236 1.00 97.50 283 LYS A C 1
ATOM 2378 O O . LYS A 1 283 ? 1.656 4.997 16.615 1.00 97.50 283 LYS A O 1
ATOM 2383 N N . SER A 1 284 ? 2.004 2.787 16.858 1.00 97.81 284 SER A N 1
ATOM 2384 C CA . SER A 1 284 ? 2.877 2.637 15.694 1.00 97.81 284 SER A CA 1
ATOM 2385 C C . SER A 1 284 ? 2.156 2.967 14.392 1.00 97.81 284 SER A C 1
ATOM 2387 O O . SER A 1 284 ? 2.735 3.653 13.558 1.00 97.81 284 SER A O 1
ATOM 2389 N N . ILE A 1 285 ? 0.887 2.570 14.240 1.00 97.56 285 ILE A N 1
ATOM 2390 C CA . ILE A 1 285 ? 0.030 2.955 13.105 1.00 97.56 285 ILE A CA 1
ATOM 2391 C C . ILE A 1 285 ? -0.063 4.482 13.005 1.00 97.56 285 ILE A C 1
ATOM 2393 O O . ILE A 1 285 ? 0.275 5.047 11.969 1.00 97.56 285 ILE A O 1
ATOM 2397 N N . ILE A 1 286 ? -0.467 5.165 14.082 1.00 98.12 286 ILE A N 1
ATOM 2398 C CA . ILE A 1 286 ? -0.632 6.628 14.065 1.00 98.12 286 ILE A CA 1
ATOM 2399 C C . ILE A 1 286 ? 0.689 7.328 13.760 1.00 98.12 286 ILE A C 1
ATOM 2401 O O . ILE A 1 286 ? 0.733 8.202 12.899 1.00 98.12 286 ILE A O 1
ATOM 2405 N N . PHE A 1 287 ? 1.765 6.934 14.439 1.00 98.25 287 PHE A N 1
ATOM 2406 C CA . PHE A 1 287 ? 3.069 7.556 14.246 1.00 98.25 287 PHE A CA 1
ATOM 2407 C C . PHE A 1 287 ? 3.597 7.329 12.828 1.00 98.25 287 PHE A C 1
ATOM 2409 O O . PHE A 1 287 ? 4.060 8.276 12.203 1.00 98.25 287 PHE A O 1
ATOM 2416 N N . THR A 1 288 ? 3.421 6.126 12.269 1.00 98.06 288 THR A N 1
ATOM 2417 C CA . THR A 1 288 ? 3.757 5.846 10.864 1.00 98.06 288 THR A CA 1
ATOM 2418 C C . THR A 1 288 ? 2.998 6.773 9.927 1.00 98.06 288 THR A C 1
ATOM 2420 O O . THR A 1 288 ? 3.603 7.355 9.032 1.00 98.06 288 THR A O 1
ATOM 2423 N N . GLY A 1 289 ? 1.691 6.954 10.143 1.00 97.06 289 GLY A N 1
ATOM 2424 C CA . GLY A 1 289 ? 0.871 7.863 9.345 1.00 97.06 289 GLY A CA 1
ATOM 2425 C C . GLY A 1 289 ? 1.341 9.317 9.431 1.00 97.06 289 GLY A C 1
ATOM 2426 O O . GLY A 1 289 ? 1.457 9.987 8.407 1.00 97.06 289 GLY A O 1
ATOM 2427 N N . ILE A 1 290 ? 1.668 9.795 10.634 1.00 97.25 290 ILE A N 1
ATOM 2428 C CA . ILE A 1 290 ? 2.167 11.160 10.857 1.00 97.25 290 ILE A CA 1
ATOM 2429 C C . ILE A 1 290 ? 3.510 11.369 10.157 1.00 97.25 290 ILE A C 1
ATOM 2431 O O . ILE A 1 290 ? 3.629 12.283 9.348 1.00 97.25 290 ILE A O 1
ATOM 2435 N N . ILE A 1 291 ? 4.498 10.508 10.422 1.00 97.12 291 ILE A N 1
ATOM 2436 C CA . ILE A 1 291 ? 5.834 10.619 9.824 1.00 97.12 291 ILE A CA 1
ATOM 2437 C C . ILE A 1 291 ? 5.738 10.553 8.303 1.00 97.12 291 ILE A C 1
ATOM 2439 O O . ILE A 1 291 ? 6.296 11.395 7.611 1.00 97.12 291 ILE A O 1
ATOM 2443 N N . THR A 1 292 ? 4.954 9.616 7.777 1.00 95.00 292 THR A N 1
ATOM 2444 C CA . THR A 1 292 ? 4.746 9.494 6.334 1.00 95.00 292 THR A CA 1
ATOM 2445 C C . THR A 1 292 ? 4.116 10.756 5.737 1.00 95.00 292 THR A C 1
ATOM 2447 O O . THR A 1 292 ? 4.564 11.226 4.697 1.00 95.00 292 THR A O 1
ATOM 2450 N N . SER A 1 293 ? 3.124 11.349 6.408 1.00 92.44 293 SER A N 1
ATOM 2451 C CA . SER A 1 293 ? 2.475 12.590 5.955 1.00 92.44 293 SER A CA 1
ATOM 2452 C C . SER A 1 293 ? 3.422 13.791 5.975 1.00 92.44 293 SER A C 1
ATOM 2454 O O . SER A 1 293 ? 3.330 14.645 5.102 1.00 92.44 293 SER A O 1
ATOM 2456 N N . ILE A 1 294 ? 4.346 13.847 6.941 1.00 92.69 294 ILE A N 1
ATOM 2457 C CA . ILE A 1 294 ? 5.383 14.889 7.024 1.00 92.69 294 ILE A CA 1
ATOM 2458 C C . ILE A 1 294 ? 6.440 14.711 5.929 1.00 92.69 294 ILE A C 1
ATOM 2460 O O . ILE A 1 294 ? 6.976 15.698 5.438 1.00 92.69 294 ILE A O 1
ATOM 2464 N N . LEU A 1 295 ? 6.743 13.470 5.537 1.00 90.31 295 LEU A N 1
ATOM 2465 C CA . LEU A 1 295 ? 7.732 13.177 4.496 1.00 90.31 295 LEU A CA 1
ATOM 2466 C C . LEU A 1 295 ? 7.186 13.352 3.072 1.00 90.31 295 LEU A C 1
ATOM 2468 O O . LEU A 1 295 ? 7.964 13.532 2.142 1.00 90.31 295 LEU A O 1
ATOM 2472 N N . ILE A 1 296 ? 5.867 13.316 2.887 1.00 86.00 296 ILE A N 1
ATOM 2473 C CA . ILE A 1 296 ? 5.210 13.442 1.579 1.00 86.00 296 ILE A CA 1
ATOM 2474 C C . ILE A 1 296 ? 5.643 14.705 0.791 1.00 86.00 296 ILE A C 1
ATOM 2476 O O . ILE A 1 296 ? 5.963 14.554 -0.386 1.00 86.00 296 ILE A O 1
ATOM 2480 N N . PRO A 1 297 ? 5.724 15.919 1.376 1.00 83.75 297 PRO A N 1
ATOM 2481 C CA . PRO A 1 297 ? 6.170 17.119 0.657 1.00 83.75 297 PRO A CA 1
ATOM 2482 C C . PRO A 1 297 ? 7.630 17.086 0.183 1.00 83.75 297 PRO A C 1
ATOM 2484 O O . PRO A 1 297 ? 8.010 17.913 -0.636 1.00 83.75 297 PRO A O 1
ATOM 2487 N N . ILE A 1 298 ? 8.450 16.158 0.690 1.00 83.12 298 ILE A N 1
ATOM 2488 C CA . ILE A 1 298 ? 9.849 15.993 0.262 1.00 83.12 298 ILE A CA 1
ATOM 2489 C C . ILE A 1 298 ? 9.928 15.210 -1.060 1.00 83.12 298 ILE A C 1
ATOM 2491 O O . ILE A 1 298 ? 10.951 15.249 -1.742 1.00 83.12 298 ILE A O 1
ATOM 2495 N N . TRP A 1 299 ? 8.863 14.501 -1.457 1.00 78.38 299 TRP A N 1
ATOM 2496 C CA . TRP A 1 299 ? 8.869 13.777 -2.725 1.00 78.38 299 TRP A CA 1
ATOM 2497 C C . TRP A 1 299 ? 8.876 14.746 -3.915 1.00 78.38 299 TRP A C 1
ATOM 2499 O O . TRP A 1 299 ? 8.051 15.655 -3.957 1.00 78.38 299 TRP A O 1
ATOM 2509 N N . PRO A 1 300 ? 9.721 14.503 -4.935 1.00 72.06 300 PRO A N 1
ATOM 2510 C CA . PRO A 1 300 ? 9.839 15.386 -6.097 1.00 72.06 300 PRO A CA 1
ATOM 2511 C C . PRO A 1 300 ? 8.599 15.376 -6.999 1.00 72.06 300 PRO A C 1
ATOM 2513 O O . PRO A 1 300 ? 8.475 16.212 -7.881 1.00 72.06 300 PRO A O 1
ATOM 2516 N N . CYS A 1 301 ? 7.687 14.417 -6.813 1.00 78.00 301 CYS A N 1
ATOM 2517 C CA . CYS A 1 301 ? 6.444 14.348 -7.567 1.00 78.00 301 CYS A CA 1
ATOM 2518 C C . CYS A 1 301 ? 5.284 14.100 -6.608 1.00 78.00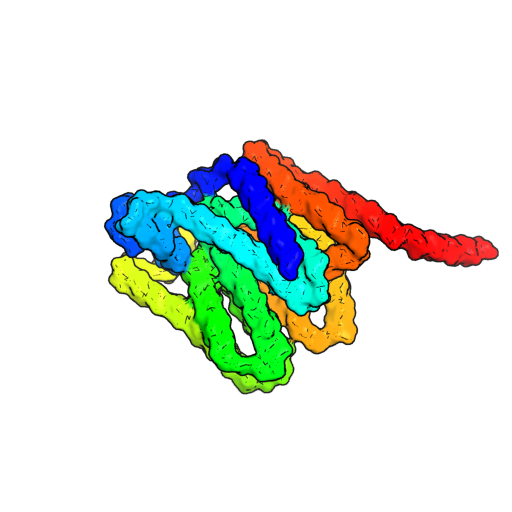 301 CYS A C 1
ATOM 2520 O O . CYS A 1 301 ? 5.238 13.073 -5.923 1.00 78.00 301 CYS A O 1
ATOM 2522 N N . PHE A 1 302 ? 4.309 15.002 -6.616 1.00 82.50 302 PHE A N 1
ATOM 2523 C CA . PHE A 1 302 ? 3.073 14.845 -5.867 1.00 82.50 302 PHE A CA 1
ATOM 2524 C C . PHE A 1 302 ? 2.020 14.235 -6.793 1.00 82.50 302 PHE A C 1
ATOM 2526 O O . PHE A 1 302 ? 1.448 14.925 -7.633 1.00 82.50 302 PHE A O 1
ATOM 2533 N N . THR A 1 303 ? 1.835 12.914 -6.699 1.00 87.81 303 THR A N 1
ATOM 2534 C CA . THR A 1 303 ? 0.809 12.163 -7.447 1.00 87.81 303 THR A CA 1
ATOM 2535 C C . THR A 1 303 ? 0.057 11.233 -6.499 1.00 87.81 303 THR A C 1
ATOM 2537 O O . THR A 1 303 ? 0.661 10.649 -5.596 1.00 87.81 303 THR A O 1
ATOM 2540 N N . ASP A 1 304 ? -1.246 11.042 -6.710 1.00 86.19 304 ASP A N 1
ATOM 2541 C CA . ASP A 1 304 ? -2.093 10.169 -5.882 1.00 86.19 304 ASP A CA 1
ATOM 2542 C C . ASP A 1 304 ? -1.547 8.733 -5.752 1.00 86.19 304 ASP A C 1
ATOM 2544 O O . ASP A 1 304 ? -1.589 8.153 -4.667 1.00 86.19 304 ASP A O 1
ATOM 2548 N N . ARG A 1 305 ? -0.927 8.193 -6.808 1.00 88.25 305 ARG A N 1
ATOM 2549 C CA . ARG A 1 305 ? -0.253 6.882 -6.795 1.00 88.25 305 ARG A CA 1
ATOM 2550 C C . ARG A 1 305 ? 0.928 6.790 -5.815 1.00 88.25 305 ARG A C 1
ATOM 2552 O O . ARG A 1 305 ? 1.155 5.735 -5.221 1.00 88.25 305 ARG A O 1
ATOM 2559 N N . ILE A 1 306 ? 1.676 7.883 -5.625 1.00 89.44 306 ILE A N 1
ATOM 2560 C CA . ILE A 1 306 ? 2.769 7.950 -4.641 1.00 89.44 306 ILE A CA 1
ATOM 2561 C C . ILE A 1 306 ? 2.159 8.061 -3.249 1.00 89.44 306 ILE A C 1
ATOM 2563 O O . ILE A 1 306 ? 2.481 7.265 -2.371 1.00 89.44 306 ILE A O 1
ATOM 2567 N N . LEU A 1 307 ? 1.213 8.982 -3.066 1.00 92.75 307 LEU A N 1
ATOM 2568 C CA . LEU A 1 307 ? 0.554 9.211 -1.782 1.00 92.75 307 LEU A CA 1
ATOM 2569 C C . LEU A 1 307 ? -0.169 7.969 -1.253 1.00 92.75 307 LEU A C 1
ATOM 2571 O O . LEU A 1 307 ? -0.242 7.772 -0.041 1.00 92.75 307 LEU A O 1
ATOM 2575 N N . PHE A 1 308 ? -0.644 7.090 -2.141 1.00 96.44 308 PHE A N 1
ATOM 2576 C CA . PHE A 1 308 ? -1.287 5.831 -1.772 1.00 96.44 308 PHE A CA 1
ATOM 2577 C C . PHE A 1 308 ? -0.404 4.899 -0.928 1.00 96.44 308 PHE A C 1
ATOM 2579 O O . PHE A 1 308 ? -0.919 3.992 -0.274 1.00 96.44 308 PHE A O 1
ATOM 2586 N N . LEU A 1 309 ? 0.904 5.164 -0.836 1.00 95.19 309 LEU A N 1
ATOM 2587 C CA . LEU A 1 309 ? 1.793 4.458 0.082 1.00 95.19 309 LEU A CA 1
ATOM 2588 C C . LEU A 1 309 ? 1.294 4.491 1.540 1.00 95.19 309 LEU A C 1
ATOM 2590 O O . LEU A 1 309 ? 1.470 3.502 2.240 1.00 95.19 309 LEU A O 1
ATOM 2594 N N . ILE A 1 310 ? 0.615 5.561 1.990 1.00 96.62 310 ILE A N 1
ATOM 2595 C CA . ILE A 1 310 ? 0.088 5.684 3.368 1.00 96.62 310 ILE A CA 1
ATOM 2596 C C . ILE A 1 310 ? -1.235 4.930 3.593 1.00 96.62 310 ILE A C 1
ATOM 2598 O O . ILE A 1 310 ? -1.649 4.711 4.736 1.00 96.62 310 ILE A O 1
ATOM 2602 N N . ALA A 1 311 ? -1.909 4.498 2.523 1.00 97.38 311 ALA A N 1
ATOM 2603 C CA . ALA A 1 311 ? -3.245 3.913 2.592 1.00 97.38 311 ALA A CA 1
ATOM 2604 C C . ALA A 1 311 ? -3.377 2.723 3.566 1.00 97.38 311 ALA A C 1
ATOM 2606 O O . ALA A 1 311 ? -4.357 2.710 4.316 1.00 97.38 311 ALA A O 1
ATOM 2607 N N . PRO A 1 312 ? -2.418 1.771 3.666 1.00 97.88 312 PRO A N 1
ATOM 2608 C CA . PRO A 1 312 ? -2.516 0.656 4.615 1.00 97.88 312 PRO A CA 1
ATOM 2609 C C . PRO A 1 312 ? -2.746 1.105 6.065 1.00 97.88 312 PRO A C 1
ATOM 2611 O O . PRO A 1 312 ? -3.468 0.450 6.814 1.00 97.88 312 PRO A O 1
ATOM 2614 N N . ILE A 1 313 ? -2.174 2.248 6.450 1.00 98.00 313 ILE A N 1
ATOM 2615 C CA . ILE A 1 313 ? -2.312 2.836 7.785 1.00 98.00 313 ILE A CA 1
ATOM 2616 C C . ILE A 1 313 ? -3.674 3.518 7.940 1.00 98.00 313 ILE A C 1
ATOM 2618 O O . ILE A 1 313 ? -4.386 3.271 8.918 1.00 98.00 313 ILE A O 1
ATOM 2622 N N . LEU A 1 314 ? -4.070 4.338 6.960 1.00 98.31 314 LEU A N 1
ATOM 2623 C CA . LEU A 1 314 ? -5.351 5.051 6.987 1.00 98.31 314 LEU A CA 1
ATOM 2624 C C . LEU A 1 314 ? -6.540 4.086 7.020 1.00 98.31 314 LEU A C 1
ATOM 2626 O O . LEU A 1 314 ? -7.525 4.329 7.713 1.00 98.31 314 LEU A O 1
ATOM 2630 N N . ILE A 1 315 ? -6.440 2.957 6.324 1.00 98.50 315 ILE A N 1
ATOM 2631 C CA . ILE A 1 315 ? -7.532 1.989 6.213 1.00 98.50 315 ILE A CA 1
ATOM 2632 C C . ILE A 1 315 ? -7.794 1.271 7.531 1.00 98.50 315 ILE A C 1
ATOM 2634 O O . ILE A 1 315 ? -8.952 1.035 7.871 1.00 98.50 315 ILE A O 1
ATOM 2638 N N . ILE A 1 316 ? -6.766 1.010 8.340 1.00 98.56 316 ILE A N 1
ATOM 2639 C CA . ILE A 1 316 ? -6.971 0.473 9.691 1.00 98.56 316 ILE A CA 1
ATOM 2640 C C . ILE A 1 316 ? -7.824 1.441 10.527 1.00 98.56 316 ILE A C 1
ATOM 2642 O O . ILE A 1 316 ? -8.726 1.020 11.256 1.00 98.56 316 ILE A O 1
ATOM 2646 N N . ILE A 1 317 ? -7.591 2.746 10.382 1.00 98.69 317 ILE A N 1
ATOM 2647 C CA . ILE A 1 317 ? -8.361 3.790 11.064 1.00 98.69 317 ILE A CA 1
ATOM 2648 C C . ILE A 1 317 ? -9.792 3.849 10.512 1.00 98.69 317 ILE A C 1
ATOM 2650 O O . ILE A 1 317 ? -10.744 3.874 11.294 1.00 98.69 317 ILE A O 1
ATOM 2654 N N . VAL A 1 318 ? -9.966 3.790 9.188 1.00 98.75 318 VAL A N 1
ATOM 2655 C CA . VAL A 1 318 ? -11.289 3.687 8.547 1.00 98.75 318 VAL A CA 1
ATOM 2656 C C . VAL A 1 318 ? -12.070 2.499 9.113 1.00 98.75 318 VAL A C 1
ATOM 2658 O O . VAL A 1 318 ? -13.236 2.651 9.466 1.00 98.75 318 VAL A O 1
ATOM 2661 N N . VAL A 1 319 ? -11.440 1.340 9.307 1.00 98.56 319 VAL A N 1
ATOM 2662 C CA . VAL A 1 319 ? -12.093 0.144 9.867 1.00 98.56 319 VAL A CA 1
ATOM 2663 C C . VAL A 1 319 ? -12.586 0.357 11.302 1.00 98.56 319 VAL A C 1
ATOM 2665 O O . VAL A 1 319 ? -13.706 -0.048 11.630 1.00 98.56 319 VAL A O 1
ATOM 2668 N N . TYR A 1 320 ? -11.828 1.065 12.150 1.00 98.56 320 TYR A N 1
ATOM 2669 C CA . TYR A 1 320 ? -12.332 1.490 13.466 1.00 98.56 320 TYR A CA 1
ATOM 2670 C C . TYR A 1 320 ? -13.602 2.350 13.354 1.00 98.56 320 TYR A C 1
ATOM 2672 O O . TYR A 1 320 ? -14.495 2.234 14.200 1.00 98.56 320 TYR A O 1
ATOM 2680 N N . GLY A 1 321 ? -13.692 3.193 12.321 1.00 98.44 321 GLY A N 1
ATOM 2681 C CA . GLY A 1 321 ? -14.866 4.010 12.017 1.00 98.44 321 GLY A CA 1
ATOM 2682 C C . GLY A 1 321 ? -16.049 3.181 11.514 1.00 98.44 321 GLY A C 1
ATOM 2683 O O . GLY A 1 321 ? -17.147 3.284 12.063 1.00 98.44 321 GLY A O 1
ATOM 2684 N N . ILE A 1 322 ? -15.822 2.302 10.534 1.00 98.06 322 ILE A N 1
ATOM 2685 C CA . ILE A 1 322 ? -16.839 1.417 9.939 1.00 98.06 322 ILE A CA 1
ATOM 2686 C C . ILE A 1 322 ? -17.520 0.566 11.012 1.00 98.06 322 ILE A C 1
ATOM 2688 O O . ILE A 1 322 ? -18.742 0.416 11.007 1.00 98.06 322 ILE A O 1
ATOM 2692 N N . ASN A 1 323 ? -16.757 0.064 11.985 1.00 97.44 323 ASN A N 1
ATOM 2693 C CA . ASN A 1 323 ? -17.289 -0.769 13.062 1.00 97.44 323 ASN A CA 1
ATOM 2694 C C . ASN A 1 323 ? -18.331 -0.056 13.944 1.00 97.44 323 ASN A C 1
ATOM 2696 O O . ASN A 1 323 ? -19.100 -0.717 14.646 1.00 97.44 323 ASN A O 1
ATOM 2700 N N . LYS A 1 324 ? -18.438 1.280 13.886 1.00 97.56 324 LYS A N 1
ATOM 2701 C CA . LYS A 1 324 ? -19.529 2.026 14.539 1.00 97.56 324 LYS A CA 1
ATOM 2702 C C . LYS A 1 324 ? -20.885 1.841 13.860 1.00 97.56 324 LYS A C 1
ATOM 2704 O O . LYS A 1 324 ? -21.904 2.034 14.520 1.00 97.56 324 LYS A O 1
ATOM 2709 N N . PHE A 1 325 ? -20.906 1.412 12.600 1.00 97.62 325 PHE A N 1
ATOM 2710 C CA . PHE A 1 325 ? -22.124 1.277 11.804 1.00 97.62 325 PHE A CA 1
ATOM 2711 C C . PHE A 1 325 ? -22.773 -0.117 11.855 1.00 97.62 325 PHE A C 1
ATOM 2713 O O . PHE A 1 325 ? -23.831 -0.323 11.260 1.00 97.62 325 PHE A O 1
ATOM 2720 N N . LYS A 1 326 ? -22.194 -1.069 12.603 1.00 95.81 326 LYS A N 1
ATOM 2721 C CA . LYS A 1 326 ? -22.767 -2.402 12.881 1.00 95.81 326 LYS A CA 1
ATOM 2722 C C . LYS A 1 326 ? -23.320 -3.092 11.620 1.00 95.81 326 LYS A C 1
ATOM 2724 O O . LYS A 1 326 ? -22.542 -3.433 10.734 1.00 95.81 326 LYS A O 1
ATOM 2729 N N . GLN A 1 327 ? -24.639 -3.310 11.519 1.00 96.75 327 GLN A N 1
ATOM 2730 C CA . GLN A 1 327 ? -25.248 -3.989 10.371 1.00 96.75 327 GLN A CA 1
ATOM 2731 C C . GLN A 1 327 ? -25.080 -3.238 9.039 1.00 96.75 327 GLN A C 1
ATOM 2733 O O . GLN A 1 327 ? -25.024 -3.883 7.998 1.00 96.75 327 GLN A O 1
ATOM 2738 N N . PHE A 1 328 ? -24.925 -1.910 9.062 1.00 98.12 328 PHE A N 1
ATOM 2739 C CA . PHE A 1 328 ? -24.768 -1.088 7.855 1.00 98.12 328 PHE A CA 1
ATOM 2740 C C . PHE A 1 328 ? -23.316 -0.979 7.375 1.00 98.12 328 PHE A C 1
ATOM 2742 O O . PHE A 1 328 ? -23.059 -0.418 6.312 1.00 98.12 328 PHE A O 1
ATOM 2749 N N . ALA A 1 329 ? -22.360 -1.531 8.131 1.00 98.19 329 ALA A N 1
ATOM 2750 C CA . ALA A 1 329 ? -20.936 -1.472 7.816 1.00 98.19 329 ALA A CA 1
ATOM 2751 C C . ALA A 1 329 ? -20.615 -2.003 6.408 1.00 98.19 329 ALA A C 1
ATOM 2753 O O . ALA A 1 329 ? -19.893 -1.360 5.653 1.00 98.19 329 ALA A O 1
ATOM 2754 N N . PHE A 1 330 ? -21.187 -3.151 6.034 1.00 98.38 330 PHE A N 1
ATOM 2755 C CA . PHE A 1 330 ? -20.961 -3.749 4.716 1.00 98.38 330 PHE A CA 1
ATOM 2756 C C . PHE A 1 330 ? -21.538 -2.891 3.587 1.00 98.38 330 PHE A C 1
ATOM 2758 O O . PHE A 1 330 ? -20.834 -2.610 2.621 1.00 98.38 330 PHE A O 1
ATOM 2765 N N . SER A 1 331 ? -22.774 -2.409 3.740 1.00 98.31 331 SER A N 1
ATOM 2766 C CA . SER A 1 331 ? -23.423 -1.543 2.751 1.00 98.31 331 SER A CA 1
ATOM 2767 C C . SER A 1 331 ? -22.655 -0.240 2.532 1.00 98.31 331 SER A C 1
ATOM 2769 O O . SER A 1 331 ? -22.480 0.168 1.391 1.00 98.31 331 SER A O 1
ATOM 2771 N N . LEU A 1 332 ? -22.137 0.385 3.597 1.00 98.19 332 LEU A N 1
ATOM 2772 C CA . LEU A 1 332 ? -21.300 1.584 3.471 1.00 98.19 332 LEU A CA 1
ATOM 2773 C C . LEU A 1 332 ? -20.026 1.322 2.681 1.00 98.19 332 LEU A C 1
ATOM 2775 O O . LEU A 1 332 ? -19.678 2.114 1.811 1.00 98.19 332 LEU A O 1
ATOM 2779 N N . VAL A 1 333 ? -19.339 0.214 2.964 1.00 98.44 333 VAL A N 1
ATOM 2780 C CA . VAL A 1 333 ? -18.117 -0.140 2.235 1.00 98.44 333 VAL A CA 1
ATOM 2781 C C . VAL A 1 333 ? -18.409 -0.346 0.754 1.00 98.44 333 VAL A C 1
ATOM 2783 O O . VAL A 1 333 ? -17.678 0.200 -0.067 1.00 98.44 333 VAL A O 1
ATOM 2786 N N . LEU A 1 334 ? -19.491 -1.059 0.416 1.00 98.50 334 LEU A N 1
ATOM 2787 C CA . LEU A 1 334 ? -19.888 -1.287 -0.974 1.00 98.50 334 LEU A CA 1
ATOM 2788 C C . LEU A 1 334 ? -20.277 0.005 -1.698 1.00 98.50 334 LEU A C 1
ATOM 2790 O O . LEU A 1 334 ? -19.818 0.220 -2.813 1.00 98.50 334 LEU A O 1
ATOM 2794 N N . ILE A 1 335 ? -21.081 0.872 -1.074 1.00 98.56 335 ILE A N 1
ATOM 2795 C CA . ILE A 1 335 ? -21.498 2.145 -1.683 1.00 98.56 335 ILE A CA 1
ATOM 2796 C C . ILE A 1 335 ? -20.284 3.055 -1.890 1.00 98.56 335 ILE A C 1
ATOM 2798 O O . ILE A 1 335 ? -20.103 3.584 -2.982 1.00 98.56 335 ILE A O 1
ATOM 2802 N N . GLY A 1 336 ? -19.427 3.204 -0.875 1.00 98.38 336 GLY A N 1
ATOM 2803 C CA . GLY A 1 336 ? -18.206 4.005 -0.988 1.00 98.38 336 GLY A CA 1
ATOM 2804 C C . GLY A 1 336 ? -17.254 3.460 -2.053 1.00 98.38 336 GLY A C 1
ATOM 2805 O O . GLY A 1 336 ? -16.736 4.224 -2.861 1.00 98.38 336 GLY A O 1
ATOM 2806 N N . GLY A 1 337 ? -17.089 2.136 -2.113 1.00 98.31 337 GLY A N 1
ATOM 2807 C CA . GLY A 1 337 ? -16.207 1.486 -3.078 1.00 98.31 337 GLY A CA 1
ATOM 2808 C C . GLY A 1 337 ? -16.728 1.592 -4.508 1.00 98.31 337 GLY A C 1
ATOM 2809 O O . GLY A 1 337 ? -15.968 1.910 -5.418 1.00 98.31 337 GLY A O 1
ATOM 2810 N N . PHE A 1 338 ? -18.036 1.406 -4.703 1.00 98.38 338 PHE A N 1
ATOM 2811 C CA . PHE A 1 338 ? -18.689 1.633 -5.989 1.00 98.38 338 PHE A CA 1
ATOM 2812 C C . PHE A 1 338 ? -18.515 3.082 -6.455 1.00 98.38 338 PHE A C 1
ATOM 2814 O O . PHE A 1 338 ? -18.090 3.301 -7.586 1.00 98.38 338 PHE A O 1
ATOM 2821 N N . LEU A 1 339 ? -18.786 4.062 -5.582 1.00 98.19 339 LEU A N 1
ATOM 2822 C CA . LEU A 1 339 ? -18.620 5.479 -5.907 1.00 98.19 339 LEU A CA 1
ATOM 2823 C C . LEU A 1 339 ? -17.172 5.804 -6.286 1.00 98.19 339 LEU A C 1
ATOM 2825 O O . LEU A 1 339 ? -16.972 6.458 -7.305 1.00 98.19 339 LEU A O 1
ATOM 2829 N N . ASN A 1 340 ? -16.176 5.306 -5.543 1.00 97.38 340 ASN A N 1
ATOM 2830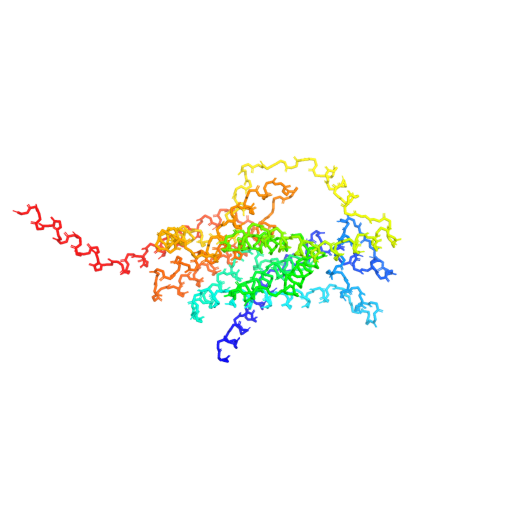 C CA . ASN A 1 340 ? -14.761 5.482 -5.886 1.00 97.38 340 ASN A CA 1
ATOM 2831 C C . ASN A 1 340 ? -14.456 4.986 -7.304 1.00 97.38 340 ASN A C 1
ATOM 2833 O O . ASN A 1 340 ? -13.931 5.740 -8.121 1.00 97.38 340 ASN A O 1
ATOM 2837 N N . ILE A 1 341 ? -14.807 3.734 -7.614 1.00 97.88 341 ILE A N 1
ATOM 2838 C CA . ILE A 1 341 ? -14.502 3.108 -8.909 1.00 97.88 341 ILE A CA 1
ATOM 2839 C C . ILE A 1 341 ? -15.243 3.823 -10.045 1.00 97.88 341 ILE A C 1
ATOM 2841 O O . ILE A 1 341 ? -14.643 4.165 -11.063 1.00 97.88 341 ILE A O 1
ATOM 2845 N N . PHE A 1 342 ? -16.537 4.087 -9.864 1.00 97.81 342 PHE A N 1
ATOM 2846 C CA . PHE A 1 342 ? -17.384 4.722 -10.870 1.00 97.81 342 PHE A CA 1
ATOM 2847 C C . PHE A 1 342 ? -16.942 6.155 -11.180 1.00 97.81 342 PHE A C 1
ATOM 2849 O O . PHE A 1 342 ? -16.809 6.533 -12.343 1.00 97.81 342 PHE A O 1
ATOM 2856 N N . ILE A 1 343 ? -16.655 6.950 -10.148 1.00 97.00 343 ILE A N 1
ATOM 2857 C CA . ILE A 1 343 ? -16.182 8.327 -10.314 1.00 97.00 343 ILE A CA 1
ATOM 2858 C C . ILE A 1 343 ? -14.799 8.347 -10.955 1.00 97.00 343 ILE A C 1
ATOM 2860 O O . ILE A 1 343 ? -14.563 9.164 -11.841 1.00 97.00 343 ILE A O 1
ATOM 2864 N N . SER A 1 344 ? -13.914 7.425 -10.571 1.00 95.81 344 SER A N 1
ATOM 2865 C CA . SER A 1 344 ? -12.610 7.260 -11.219 1.00 95.81 344 SER A CA 1
ATOM 2866 C C . SER A 1 344 ? -12.769 6.999 -12.712 1.00 95.81 344 SER A C 1
ATOM 2868 O O . SER A 1 344 ? -12.168 7.692 -13.529 1.00 95.81 344 SER A O 1
ATOM 2870 N N . PHE A 1 345 ? -13.629 6.049 -13.083 1.00 97.06 345 PHE A N 1
ATOM 2871 C CA . PHE A 1 345 ? -13.919 5.754 -14.482 1.00 97.06 345 PHE A CA 1
ATOM 2872 C C . PHE A 1 345 ? -14.412 6.997 -15.230 1.00 97.06 345 PHE A C 1
ATOM 2874 O O . PHE A 1 345 ? -13.867 7.337 -16.278 1.00 97.06 345 PHE A O 1
ATOM 2881 N N . ILE A 1 346 ? -15.376 7.727 -14.665 1.00 97.25 346 ILE A N 1
ATOM 2882 C CA . ILE A 1 346 ? -15.925 8.932 -15.291 1.00 97.25 346 ILE A CA 1
ATOM 2883 C C . ILE A 1 346 ? -14.875 10.038 -15.458 1.00 97.25 346 ILE A C 1
ATOM 2885 O O . ILE A 1 346 ? -14.782 10.637 -16.532 1.00 97.25 346 ILE A O 1
ATOM 2889 N N . ILE A 1 347 ? -14.083 10.309 -14.417 1.00 94.62 347 ILE A N 1
ATOM 2890 C CA . ILE A 1 347 ? -13.048 11.349 -14.443 1.00 94.62 347 ILE A CA 1
ATOM 2891 C C . ILE A 1 347 ? -12.037 11.048 -15.548 1.00 94.62 347 ILE A C 1
ATOM 2893 O O . ILE A 1 347 ? -11.729 11.930 -16.342 1.00 94.62 347 ILE A O 1
ATOM 2897 N N . TYR A 1 348 ? -11.540 9.814 -15.632 1.00 94.00 348 TYR A N 1
ATOM 2898 C CA . TYR A 1 348 ? -10.498 9.489 -16.603 1.00 94.00 348 TYR A CA 1
ATOM 2899 C C . TYR A 1 348 ? -11.039 9.283 -18.020 1.00 94.00 348 TYR A C 1
ATOM 2901 O O . TYR A 1 348 ? -10.390 9.699 -18.976 1.00 94.00 348 TYR A O 1
ATOM 2909 N N . LYS A 1 349 ? -12.218 8.666 -18.182 1.00 96.00 349 LYS A N 1
ATOM 2910 C CA . LYS A 1 349 ? -12.776 8.367 -19.510 1.00 96.00 349 LYS A CA 1
ATOM 2911 C C . LYS A 1 349 ? -13.401 9.589 -20.171 1.00 96.00 349 LYS A C 1
ATOM 2913 O O . LYS A 1 349 ? -13.225 9.788 -21.369 1.00 96.00 349 LYS A O 1
ATOM 2918 N N . PHE A 1 350 ? -14.132 10.391 -19.398 1.00 96.56 350 PHE A N 1
ATOM 2919 C CA . PHE A 1 350 ? -14.942 11.499 -19.913 1.00 96.56 350 PHE A CA 1
ATOM 2920 C C . PHE A 1 350 ? -14.439 12.878 -19.474 1.00 96.56 350 PHE A C 1
ATOM 2922 O O . PHE A 1 350 ? -15.046 13.881 -19.837 1.00 96.56 350 PHE A O 1
ATOM 2929 N N . LYS A 1 351 ? -13.344 12.955 -18.700 1.00 95.12 351 LYS A N 1
ATOM 2930 C CA . LYS A 1 351 ? -12.743 14.218 -18.227 1.00 95.12 351 LYS A CA 1
ATOM 2931 C C . LYS A 1 351 ? -13.726 15.109 -17.446 1.00 95.12 351 LYS A C 1
ATOM 2933 O O . LYS A 1 351 ? -13.615 16.333 -17.465 1.00 95.12 351 LYS A O 1
ATOM 2938 N N . ILE A 1 352 ? -14.694 14.508 -16.743 1.00 95.81 352 ILE A N 1
ATOM 2939 C CA . ILE A 1 352 ? -15.706 15.256 -15.980 1.00 95.81 352 ILE A CA 1
ATOM 2940 C C . ILE A 1 352 ? -15.100 15.779 -14.676 1.00 95.81 352 ILE A C 1
ATOM 2942 O O . ILE A 1 352 ? -14.843 15.031 -13.728 1.00 95.81 352 ILE A O 1
ATOM 2946 N N . ASN A 1 353 ? -14.922 17.095 -14.612 1.00 92.38 353 ASN A N 1
ATOM 2947 C CA . ASN A 1 353 ? -14.487 17.788 -13.407 1.00 92.38 353 ASN A CA 1
ATOM 2948 C C . ASN A 1 353 ? -15.605 17.823 -12.348 1.00 92.38 353 ASN A C 1
ATOM 2950 O O . ASN A 1 353 ? -16.788 17.868 -12.665 1.00 92.38 353 ASN A O 1
ATOM 2954 N N . GLY A 1 354 ? -15.235 17.802 -11.065 1.00 91.94 354 GLY A N 1
ATOM 2955 C CA . GLY A 1 354 ? -16.188 17.928 -9.950 1.00 91.94 354 GLY A CA 1
ATOM 2956 C C . GLY A 1 354 ? -16.955 16.654 -9.565 1.00 91.94 354 GLY A C 1
ATOM 2957 O O . GLY A 1 354 ? -17.567 16.631 -8.497 1.00 91.94 354 GLY A O 1
ATOM 2958 N N . ALA A 1 355 ? -16.860 15.563 -10.336 1.00 94.88 355 ALA A N 1
ATOM 2959 C CA . ALA A 1 355 ? -17.535 14.292 -10.033 1.00 94.88 355 ALA A CA 1
ATOM 2960 C C . ALA A 1 355 ? -17.211 13.745 -8.624 1.00 94.88 355 ALA A C 1
ATOM 2962 O O . ALA A 1 355 ? -18.083 13.209 -7.941 1.00 94.88 355 ALA A O 1
ATOM 2963 N N . ILE A 1 356 ? -15.978 13.954 -8.146 1.00 93.44 356 ILE A N 1
ATOM 2964 C CA . ILE A 1 356 ? -15.547 13.555 -6.796 1.00 93.44 356 ILE A CA 1
ATOM 2965 C C . ILE A 1 356 ? -16.312 14.278 -5.681 1.00 93.44 356 ILE A C 1
ATOM 2967 O O . ILE A 1 356 ? -16.631 13.673 -4.657 1.00 93.44 356 ILE A O 1
ATOM 2971 N N . VAL A 1 357 ? -16.659 15.552 -5.886 1.00 94.38 357 VAL A N 1
ATOM 2972 C CA . VAL A 1 357 ? -17.414 16.350 -4.910 1.00 94.38 357 VAL A CA 1
ATOM 2973 C C . VAL A 1 357 ? -18.835 15.808 -4.803 1.00 94.38 357 VAL A C 1
ATOM 2975 O O . VAL A 1 357 ? -19.315 15.567 -3.697 1.00 94.38 357 VAL A O 1
ATOM 2978 N N . ILE A 1 358 ? -19.471 15.532 -5.946 1.00 95.94 358 ILE A N 1
ATOM 2979 C CA . ILE A 1 358 ? -20.820 14.955 -6.009 1.00 95.94 358 ILE A CA 1
ATOM 2980 C C . ILE A 1 358 ? -20.855 13.600 -5.295 1.00 95.94 358 ILE A C 1
ATOM 2982 O O . ILE A 1 358 ? -21.694 13.387 -4.421 1.00 95.94 358 ILE A O 1
ATOM 2986 N N . GLY A 1 359 ? -19.906 12.709 -5.600 1.00 96.19 359 GLY A N 1
ATOM 2987 C CA . GLY A 1 359 ? -19.788 11.425 -4.907 1.00 96.19 359 GLY A CA 1
ATOM 2988 C C . GLY A 1 359 ? -19.64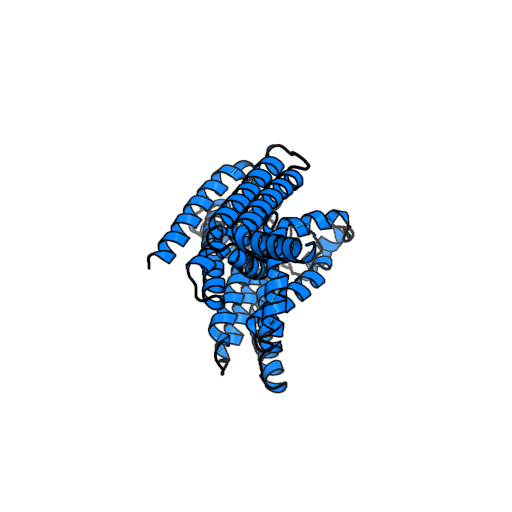1 11.566 -3.401 1.00 96.19 359 GLY A C 1
ATOM 2989 O O . GLY A 1 359 ? -20.317 10.870 -2.646 1.00 96.19 359 GLY A O 1
ATOM 2990 N N . THR A 1 360 ? -18.799 12.506 -2.964 1.00 95.94 360 THR A N 1
ATOM 2991 C CA . THR A 1 360 ? -18.545 12.749 -1.539 1.00 95.94 360 THR A CA 1
ATOM 2992 C C . THR A 1 360 ? -19.814 13.212 -0.830 1.00 95.94 360 THR A C 1
ATOM 2994 O O . THR A 1 360 ? -20.121 12.719 0.254 1.00 95.94 360 THR A O 1
ATOM 2997 N N . ILE A 1 361 ? -20.593 14.103 -1.453 1.00 97.25 361 ILE A N 1
ATOM 2998 C CA . ILE A 1 361 ? -21.886 14.561 -0.925 1.00 97.25 361 ILE A CA 1
ATOM 2999 C C . ILE A 1 361 ? -22.874 13.393 -0.822 1.00 97.25 361 ILE A C 1
ATOM 3001 O O . ILE A 1 361 ? -23.488 13.207 0.229 1.00 97.25 361 ILE A O 1
ATOM 3005 N N . ILE A 1 362 ? -22.995 12.567 -1.867 1.00 97.81 362 ILE A N 1
ATOM 3006 C CA . ILE A 1 362 ? -23.869 11.384 -1.852 1.00 97.81 362 ILE A CA 1
ATOM 3007 C C . ILE A 1 362 ? -23.468 10.443 -0.710 1.00 97.81 362 ILE A C 1
ATOM 3009 O O . ILE A 1 362 ? -24.311 10.023 0.086 1.00 97.81 362 ILE A O 1
ATOM 3013 N N . PHE A 1 363 ? -22.175 10.144 -0.583 1.00 98.00 363 PHE A N 1
ATOM 3014 C CA . PHE A 1 363 ? -21.673 9.249 0.452 1.00 98.00 363 PHE A CA 1
ATOM 3015 C C . PHE A 1 363 ? -21.872 9.811 1.869 1.00 98.00 363 PHE A C 1
ATOM 3017 O O . PHE A 1 363 ? -22.234 9.067 2.787 1.00 98.00 363 PHE A O 1
ATOM 3024 N N . LEU A 1 364 ? -21.703 11.125 2.052 1.00 97.94 364 LEU A N 1
ATOM 3025 C CA . LEU A 1 364 ? -22.001 11.835 3.298 1.00 97.94 364 LEU A CA 1
ATOM 3026 C C . LEU A 1 364 ? -23.472 11.690 3.694 1.00 97.94 364 LEU A C 1
ATOM 3028 O O . LEU A 1 364 ? -23.758 11.339 4.840 1.00 97.94 364 LEU A O 1
ATOM 3032 N N . ILE A 1 365 ? -24.395 11.909 2.752 1.00 98.25 365 ILE A N 1
ATOM 3033 C CA . ILE A 1 365 ? -25.840 11.782 2.984 1.00 98.25 365 ILE A CA 1
ATOM 3034 C C . ILE A 1 365 ? -26.185 10.351 3.407 1.00 98.25 365 ILE A C 1
ATOM 3036 O O . ILE A 1 365 ? -26.835 10.153 4.435 1.00 98.25 365 ILE A O 1
ATOM 3040 N N . VAL A 1 366 ? -25.697 9.342 2.679 1.00 98.06 366 VAL A N 1
ATOM 3041 C CA . VAL A 1 366 ? -25.921 7.923 3.015 1.00 98.06 366 VAL A CA 1
ATOM 3042 C C . VAL A 1 366 ? -25.376 7.592 4.408 1.00 98.06 366 VAL A C 1
ATOM 3044 O O . VAL A 1 366 ? -26.063 6.970 5.224 1.00 98.06 366 VAL A O 1
ATOM 3047 N N . THR A 1 367 ? -24.161 8.050 4.714 1.00 97.69 367 THR A N 1
ATOM 3048 C CA . THR A 1 367 ? -23.527 7.844 6.023 1.00 97.69 367 THR A CA 1
ATOM 3049 C C . THR A 1 367 ? -24.344 8.487 7.146 1.00 97.69 367 THR A C 1
ATOM 3051 O O . THR A 1 367 ? -24.566 7.858 8.184 1.00 97.69 367 THR A O 1
ATOM 3054 N N . ALA A 1 368 ? -24.845 9.708 6.937 1.00 97.56 368 ALA A N 1
ATOM 3055 C CA . ALA A 1 368 ? -25.688 10.413 7.896 1.00 97.56 368 ALA A CA 1
ATOM 3056 C C . ALA A 1 368 ? -27.023 9.689 8.130 1.00 97.56 368 ALA A C 1
ATOM 3058 O O . ALA A 1 368 ? -27.418 9.500 9.282 1.00 97.56 368 ALA A O 1
ATOM 3059 N N . ILE A 1 369 ? -27.680 9.210 7.069 1.00 97.88 369 ILE A N 1
ATOM 3060 C CA . ILE A 1 369 ? -28.925 8.433 7.165 1.00 97.88 369 ILE A CA 1
ATOM 3061 C C . ILE A 1 369 ? -28.708 7.178 8.018 1.00 97.88 369 ILE A C 1
ATOM 3063 O O . ILE A 1 369 ? -29.448 6.945 8.976 1.00 97.88 369 ILE A O 1
ATOM 3067 N N . PHE A 1 370 ? -27.664 6.390 7.746 1.00 97.81 370 PHE A N 1
ATOM 3068 C CA . PHE A 1 370 ? -27.379 5.198 8.550 1.00 97.81 370 PHE A CA 1
ATOM 3069 C C . PHE A 1 370 ? -27.020 5.535 10.002 1.00 97.81 370 PHE A C 1
ATOM 3071 O O . PHE A 1 370 ? -27.452 4.829 10.918 1.00 97.81 370 PHE A O 1
ATOM 3078 N N . ALA A 1 371 ? -26.290 6.629 10.242 1.00 96.62 371 ALA A N 1
ATOM 3079 C CA . ALA A 1 371 ? -25.995 7.096 11.595 1.00 96.62 371 ALA A CA 1
ATOM 3080 C C . ALA A 1 371 ? -27.271 7.487 12.366 1.00 96.62 371 ALA A C 1
ATOM 3082 O O . ALA A 1 371 ? -27.395 7.151 13.548 1.00 96.62 371 ALA A O 1
ATOM 3083 N N . LEU A 1 372 ? -28.228 8.152 11.710 1.00 96.81 372 LEU A N 1
ATOM 3084 C CA . LEU A 1 372 ? -29.522 8.517 12.293 1.00 96.81 372 LEU A CA 1
ATOM 3085 C C . LEU A 1 372 ? -30.365 7.278 12.613 1.00 96.81 372 LEU A C 1
ATOM 3087 O O . LEU A 1 372 ? -30.899 7.177 13.718 1.00 96.81 372 LEU A O 1
ATOM 3091 N N . ILE A 1 373 ? -30.427 6.305 11.697 1.00 97.00 373 ILE A N 1
ATOM 3092 C CA . ILE A 1 373 ? -31.163 5.049 11.907 1.00 97.00 373 ILE A CA 1
ATOM 3093 C C . ILE A 1 373 ? -30.607 4.294 13.121 1.00 97.00 373 ILE A C 1
ATOM 3095 O O . ILE A 1 373 ? -31.370 3.887 13.998 1.00 97.00 373 ILE A O 1
ATOM 3099 N N . LEU A 1 374 ? -29.281 4.157 13.225 1.00 95.81 374 LEU A N 1
ATOM 3100 C CA . LEU A 1 374 ? -28.636 3.463 14.347 1.00 95.81 374 LEU A CA 1
ATOM 3101 C C . LEU A 1 374 ? -28.866 4.151 15.697 1.00 95.81 374 LEU A C 1
ATOM 3103 O O . LEU A 1 374 ? -28.955 3.477 16.723 1.00 95.81 374 LEU A O 1
ATOM 3107 N N . ASN A 1 375 ? -28.954 5.483 15.708 1.00 94.75 375 ASN A N 1
ATOM 3108 C CA . ASN A 1 375 ? -29.101 6.268 16.931 1.00 94.75 375 ASN A CA 1
ATOM 3109 C C . ASN A 1 375 ? -30.547 6.683 17.233 1.00 94.75 375 ASN A C 1
ATOM 3111 O O . ASN A 1 375 ? -30.766 7.351 18.245 1.00 94.75 375 ASN A O 1
ATOM 3115 N N . LYS A 1 376 ? -31.535 6.253 16.433 1.00 95.25 376 LYS A N 1
ATOM 3116 C CA . LYS A 1 376 ? -32.955 6.628 16.567 1.00 95.25 376 LYS A CA 1
ATOM 3117 C C . LYS A 1 376 ? -33.457 6.530 18.009 1.00 95.25 376 LYS A C 1
ATOM 3119 O O . LYS A 1 376 ? -33.994 7.494 18.545 1.00 95.25 376 LYS A O 1
ATOM 3124 N N . ASN A 1 377 ? -33.208 5.403 18.676 1.00 91.19 377 ASN A N 1
ATOM 3125 C CA . ASN A 1 377 ? -33.673 5.180 20.049 1.00 91.19 377 ASN A CA 1
ATOM 3126 C C . ASN A 1 377 ? -32.998 6.114 21.066 1.00 91.19 377 ASN A C 1
ATOM 3128 O O . ASN A 1 377 ? -33.651 6.594 21.990 1.00 91.19 377 ASN A O 1
ATOM 3132 N N . ASN A 1 378 ? -31.704 6.403 20.900 1.00 91.88 378 ASN A N 1
ATOM 3133 C CA . ASN A 1 378 ? -30.981 7.322 21.783 1.00 91.88 378 ASN A CA 1
ATOM 3134 C C . ASN A 1 378 ? -31.449 8.767 21.579 1.00 91.88 378 ASN A C 1
ATOM 3136 O O . ASN A 1 378 ? -31.646 9.489 22.554 1.00 91.88 378 ASN A O 1
ATOM 3140 N N . ILE A 1 379 ? -31.685 9.165 20.327 1.00 89.69 379 ILE A N 1
ATOM 3141 C CA . ILE A 1 379 ? -32.218 10.485 19.979 1.00 89.69 379 ILE A CA 1
ATOM 3142 C C . ILE A 1 379 ? -33.619 10.659 20.585 1.00 89.69 379 ILE A C 1
ATOM 3144 O O . ILE A 1 379 ? -33.857 11.644 21.280 1.00 89.69 379 ILE A O 1
ATOM 3148 N N . LEU A 1 380 ? -34.514 9.675 20.425 1.00 92.00 380 LEU A N 1
ATOM 3149 C CA . LEU A 1 380 ? -35.859 9.702 21.018 1.00 92.00 380 LEU A CA 1
ATOM 3150 C C . LEU A 1 380 ? -35.822 9.796 22.552 1.00 92.00 380 LEU A C 1
ATOM 3152 O O . LEU A 1 380 ? -36.564 10.584 23.136 1.00 92.00 380 LEU A O 1
ATOM 3156 N N . LYS A 1 381 ? -34.918 9.060 23.215 1.00 92.62 381 LYS A N 1
ATOM 3157 C CA . LYS A 1 381 ? -34.718 9.163 24.672 1.00 92.62 381 LYS A CA 1
ATOM 3158 C C . LYS A 1 381 ? -34.293 10.572 25.103 1.00 92.62 381 LYS A C 1
ATOM 3160 O O . LYS A 1 381 ? -34.822 11.091 26.084 1.00 92.62 381 LYS A O 1
ATOM 3165 N N . ILE A 1 382 ? -33.368 11.205 24.377 1.00 91.62 382 ILE A N 1
ATOM 3166 C CA . ILE A 1 382 ? -32.909 12.575 24.669 1.00 91.62 382 ILE A CA 1
ATOM 3167 C C . ILE A 1 382 ? -34.046 13.588 24.471 1.00 91.62 382 ILE A C 1
ATOM 3169 O O . ILE A 1 382 ? -34.233 14.467 25.315 1.00 91.62 382 ILE A O 1
ATOM 3173 N N . LEU A 1 383 ? -34.823 13.451 23.393 1.00 90.94 383 LEU A N 1
ATOM 3174 C CA . LEU A 1 383 ? -35.960 14.328 23.099 1.00 90.94 383 LEU A CA 1
ATOM 3175 C C . LEU A 1 383 ? -37.060 14.217 24.165 1.00 90.94 383 LEU A C 1
ATOM 3177 O O . LEU A 1 383 ? -37.542 15.240 24.654 1.00 90.94 383 LEU A O 1
ATOM 3181 N N . ASN A 1 384 ? -37.394 13.000 24.601 1.00 92.69 384 ASN A N 1
ATOM 3182 C CA . ASN A 1 384 ? -38.377 12.786 25.666 1.00 92.69 384 ASN A CA 1
ATOM 3183 C C . ASN A 1 384 ? -37.899 13.357 27.010 1.00 92.69 384 ASN A C 1
ATOM 3185 O O . ASN A 1 384 ? -38.675 14.009 27.704 1.00 92.69 384 ASN A O 1
ATOM 3189 N N . LYS A 1 385 ? -36.609 13.211 27.352 1.00 89.81 385 LYS A N 1
ATOM 3190 C CA . LYS A 1 385 ? -36.041 13.791 28.582 1.00 89.81 385 LYS A CA 1
ATOM 3191 C C . LYS A 1 385 ? -36.103 15.324 28.596 1.00 89.81 385 LYS A C 1
ATOM 3193 O O . LYS A 1 385 ? -36.279 15.908 29.660 1.00 89.81 385 LYS A O 1
ATOM 3198 N N . LYS A 1 386 ? -35.972 15.982 27.437 1.00 86.94 386 LYS A N 1
ATOM 3199 C CA . LYS A 1 386 ? -36.128 17.443 27.327 1.00 86.94 386 LYS A CA 1
ATOM 3200 C C . LYS A 1 386 ? -37.584 17.890 27.479 1.00 86.94 386 LYS A C 1
ATOM 3202 O O . LYS A 1 386 ? -37.815 18.886 28.150 1.00 86.94 386 LYS A O 1
ATOM 3207 N N . ARG A 1 387 ? -38.558 17.146 26.935 1.00 82.31 387 ARG A N 1
ATOM 3208 C CA . ARG A 1 387 ? -39.994 17.466 27.088 1.00 82.31 387 ARG A CA 1
ATOM 3209 C C . ARG A 1 387 ? -40.464 17.437 28.544 1.00 82.31 387 ARG A C 1
ATOM 3211 O O . ARG A 1 387 ? -41.296 18.251 28.915 1.00 82.31 387 ARG A O 1
ATOM 3218 N N . ILE A 1 388 ? -39.909 16.543 29.362 1.00 77.12 388 ILE A N 1
ATOM 3219 C CA . ILE A 1 388 ? -40.247 16.435 30.793 1.00 77.12 388 ILE A CA 1
ATOM 3220 C C . ILE A 1 388 ? -39.699 17.619 31.608 1.00 77.12 388 ILE A C 1
ATOM 3222 O O . ILE A 1 388 ? -40.231 17.909 32.663 1.00 77.12 388 ILE A O 1
ATOM 3226 N N . LYS A 1 389 ? -38.665 18.325 31.129 1.00 72.56 389 LYS A N 1
ATOM 3227 C CA . LYS A 1 389 ? -38.093 19.496 31.822 1.00 72.56 389 LYS A CA 1
ATOM 3228 C C . LYS A 1 389 ? -38.775 20.832 31.492 1.00 72.56 389 LYS A C 1
ATOM 3230 O O . LYS A 1 389 ? -38.372 21.846 32.045 1.00 72.56 389 LYS A O 1
ATOM 3235 N N . ILE A 1 390 ? -39.708 20.849 30.538 1.00 69.12 390 ILE A N 1
ATOM 3236 C CA . ILE A 1 390 ? -40.409 22.065 30.074 1.00 69.12 390 ILE A CA 1
ATOM 3237 C C . ILE A 1 390 ? -41.856 22.109 30.610 1.00 69.12 390 ILE A C 1
ATOM 3239 O O . ILE A 1 390 ? -42.540 23.116 30.464 1.00 69.12 390 ILE A O 1
ATOM 3243 N N . LYS A 1 391 ? -42.316 21.025 31.240 1.00 54.75 391 LYS A N 1
ATOM 3244 C CA . LYS A 1 391 ? -43.522 20.997 32.070 1.00 54.75 391 LYS A CA 1
ATOM 3245 C C . LYS A 1 391 ? -43.104 21.106 33.523 1.00 54.75 391 LYS A C 1
ATOM 3247 O O . LYS A 1 391 ? -43.886 21.704 34.283 1.00 54.75 391 LYS A O 1
#

Radius of gyration: 22.53 Å; Cα contacts (8 Å, |Δi|>4): 517; chains: 1; bounding box: 73×46×61 Å

Sequence (391 aa):
MRTNIKVFFTLTILAIVYWFLFDFLRWEQFDTPSFIGGARLLFGLDGGYDFQSRLTKPLILILPGFIEFITYVHPKYVFIFQNVIFFYLSGFYIYKIIQLIFKDDKTAYLGMLVYVTCQPFAIYSLFVLSDVAGWFFGIFTIYLTLKYFSKQIVQLKHLVLIGFIIGLGCLAKESAIIGLIFLFSYILFNAFSLKEKFMQFLISFIGFIVPFVISFFLIEYFYNDNVFKRINVVYKLFEHDSFELSNLKQIFRIIDMYWVIFIIGMVTVVKILKKQPHNIALKSIIFTGIITSILIPIWPCFTDRILFLIAPILIIIVVYGINKFKQFAFSLVLIGGFLNIFISFIIYKFKINGAIVIGTIIFLIVTAIFALILNKNNILKILNKKRIKIK

Foldseek 3Di:
DVLLVVLQVVLVVLVVVLCPLQVVPQPPDPCLLQLQLCLQVVQVHPSRDHPLPLLLLCLLSPQLNVCCVVPVPRSQVVLLVVLSVLSSLLLVLLLLLLCLVVVDNVLSNLLSLLLCLQQLNSHPSRHSALLSLLLNLLSVLLSLLSVQVVDPDRDLVSLLVSLQSLLNSVSSPVLSCLSVLLNLLLLVLDPDDPVVSVVSNVSSPCSNCVSSVVSQVVCCVPPVDGPVNSVVVLCVVLVQPADDPVLVVLLCSLRQLLVVLLVLLVVLLVVVCVVVVSPSNSSSLVSSLVVLVVCQRVDSDRHSSSSNSNNSSSSSSSSSSLVVLPPCSNVLSVLSSCLNSVLSSCCVVVVDPPSSVVSNVVSVVVVVVSVCVVCVVVVVVVVVVVVVVVD

Solvent-accessible surface area (backbone atoms only — not comparable to full-atom values): 20024 Å² total; per-residue (Å²): 113,72,65,60,53,52,51,53,52,53,49,51,53,49,50,55,51,38,52,66,71,43,46,86,54,47,79,71,43,84,63,32,64,36,51,46,13,20,11,23,42,75,66,75,38,88,84,36,44,60,90,75,51,43,61,66,25,44,63,65,26,50,61,23,18,51,46,24,76,77,68,70,48,61,35,66,60,44,37,34,55,53,21,50,51,25,43,52,49,33,42,52,37,45,22,49,42,38,27,69,75,68,73,33,70,68,62,7,50,50,38,19,49,51,55,57,30,17,42,46,48,48,61,48,26,67,22,50,64,47,60,28,50,4,45,23,31,14,46,48,34,45,34,50,42,60,70,55,59,74,45,98,69,70,57,68,69,56,39,30,49,45,18,31,49,29,18,48,15,38,26,36,20,67,46,1,49,51,16,51,46,33,48,51,32,41,52,67,59,41,93,64,53,73,69,55,38,52,50,53,50,51,46,20,47,52,23,21,45,50,51,47,52,54,50,46,53,52,37,34,72,77,68,76,41,45,66,66,61,42,50,53,50,50,56,68,74,48,69,75,66,63,88,50,80,80,51,54,62,37,63,51,42,37,49,49,59,45,52,66,37,27,55,51,3,47,60,46,49,54,56,4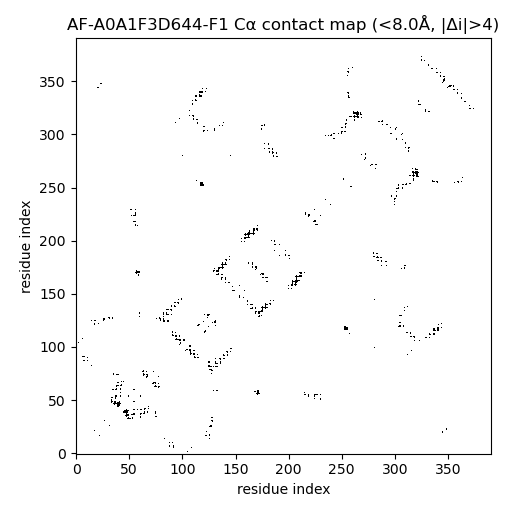6,40,74,77,40,75,82,47,38,68,62,51,15,41,54,49,30,46,51,55,51,61,69,50,53,76,74,48,84,65,93,45,39,70,60,58,37,46,53,35,76,48,52,40,56,34,23,41,56,18,40,63,74,46,59,88,49,31,64,57,50,46,51,53,39,26,49,45,30,49,52,40,47,45,42,35,72,76,68,63,48,78,65,48,66,58,55,47,39,52,53,48,49,52,55,51,48,52,54,51,48,64,75,38,42,68,60,51,52,52,53,54,53,57,51,57,66,73,77,109